Protein AF-A0A6S8T721-F1 (afdb_monomer_lite)

Radius of gyration: 39.5 Å; chains: 1; bounding box: 153×88×100 Å

pLDDT: mean 72.21, std 24.2, range [28.06, 98.56]

Foldseek 3Di:
DVVLVVLLVVLQDPQPVVVLLVQLQADPVNCVSNVQSQLVDQAAQQPDWFDPDPPDIDGLVVLLVDVVSLVVQQQDAGPNRRNCVRNVPSNVNGDHHRHHDPPDPPPDDDDDDDDDDDDDDDDFDDADADQPDFWDADPVGTGQGLVNCPLPQVVLVVQQRPRRDDPNDTCCDGHVSNVDDDDDPPPPPDDDDDDDDDDDDDDDDDDDDDDDDDDDDDDDDDDDDDDDDDDDDDDDDDDDDDDDDPDDDWADADAAQPDAWPAQDPVRGGHGLVNVLVDPPVLVVFQDCNRDDPNDTCCAGHVSNVHDDTPPDDDDDDDDDDDDDDDDDDDDDDDDDDDPDDDPDPPDPPDADQAFKAFQDQDPPPRDTDIDGLVVLLPDDPVSNQSQLSGDDDADPVHHGCCVRNVVSSVVPPDPPDPDPDDDDDDDDDDDDDDDDDDDDDDDPDDAQQPDAFCDPPPVRGGHGLVNCVVPVVVLVVQQVDQNRQDPNDGPLNHHVSSVPDDPDDDDDDDDDDDDDDDDDD

Sequence (522 aa):
MCFLMLVKKWVGMRGSENRRQRLCGRDDVICEPCKQSCGHCCEDDPNYTFTVSIENERSCDWIGSDPTRKATYCETQNNGRRVQDACPKSCDFCFDFVEKYSDVPSSGPSSAPTLTAPTQSEAPSECQDDPNWESGGSTTFSGVSCASIGDATEWCVLLADSVYENFSKTVNQACCACGGSRFQTTVPSLVPTEIIGGTAHPTFDPSTYSSSSPSSIPSNASRSPSTKPSGTTSIPSISSSPTKQTSSSPSICQDDPDWFSGGSTPIFSGVSCADIGTTSGWCEILADDKYENFSKTADQACCACGGSRFQSAAPLSSPSSSPVKITEYPSMIPSEKKSNKPSQEPTQNCIENSKSKFYYRKNQVNSEPVIRTCEWLESRNVWNKNDICSNYLETYDNIKPAREVCRKTCESCKSEISAIPSSRPSLLPSDSPIISRTTSPLPTDCIDDASWKSGSSEPVFSGVSCRYIGTDTLWCEALIADRKYDNFGKTVADACCTCAGYEVASVAPSTVATGVPSPVLT

Secondary structure (DSSP, 8-state):
-HHHHHHHHHHS-TT-HHHHHHHHTT-HHHHTTTTTTTTS-----TT--EEEETTEEE-HHHHHT-HHHHHHHTT-EETTEEGGGT-TTTTT-----------------PPPPP--PPP-PPPPPPP---TT-B--SSTTTTT-BHHHHTT-HHHHHHTTSGGG-BTTB-HHHH-GGGT-----------------------------------------------------------------PPPPPPPPP---TT-B--SS-TTSSS-BHHHHTTSTTSHHHHTSGGG-BTTB-HHHH-GGGT-S--------PPPPP------------PPP-----------------TT-EEEEEE-TTT--EEEEEHHHHHTS-HHHHHHHHH-----BTTBPBHHHHSTTTTT-------------PPP------------PPPPPPP---TT-EEE-SSGGGEEEEHHHHTT-THHHHHHHS-GGG-BTTB-HHHH-GGGTT---------------PPPPP-

Organism: NCBI:txid122233

Structure (mmCIF, N/CA/C/O backbone):
data_AF-A0A6S8T721-F1
#
_entry.id   AF-A0A6S8T721-F1
#
loop_
_atom_site.group_PDB
_atom_site.id
_atom_site.type_symbol
_atom_site.label_atom_id
_atom_site.label_alt_id
_atom_site.label_comp_id
_atom_site.label_asym_id
_atom_site.label_entity_id
_atom_site.label_seq_id
_atom_site.pdbx_PDB_ins_code
_atom_site.Cartn_x
_atom_site.Cartn_y
_atom_site.Cartn_z
_atom_site.occupancy
_atom_site.B_iso_or_equiv
_atom_site.auth_seq_id
_atom_site.auth_comp_id
_atom_site.auth_asym_id
_atom_site.auth_atom_id
_atom_site.pdbx_PDB_model_num
ATOM 1 N N . MET A 1 1 ? -14.710 -6.747 -10.963 1.00 43.56 1 MET A N 1
ATOM 2 C CA . MET A 1 1 ? -13.273 -6.771 -11.346 1.00 43.56 1 MET A CA 1
ATOM 3 C C . MET A 1 1 ? -12.344 -6.116 -10.321 1.00 43.56 1 MET A C 1
ATOM 5 O O . MET A 1 1 ? -11.453 -6.810 -9.851 1.00 43.56 1 MET A O 1
ATOM 9 N N . CYS A 1 2 ? -12.510 -4.836 -9.955 1.00 28.06 2 CYS A N 1
ATOM 10 C CA . CYS A 1 2 ? -11.517 -4.089 -9.154 1.00 28.06 2 CYS A CA 1
ATOM 11 C C . CYS A 1 2 ? -11.074 -4.769 -7.842 1.00 28.06 2 CYS A C 1
ATOM 13 O O . CYS A 1 2 ? -9.878 -4.809 -7.568 1.00 28.06 2 CYS A O 1
ATOM 15 N N . PHE A 1 3 ? -12.003 -5.362 -7.081 1.00 44.16 3 PHE A N 1
ATOM 16 C CA . PHE A 1 3 ? -11.697 -6.069 -5.828 1.00 44.16 3 PHE A CA 1
ATOM 17 C C . PHE A 1 3 ? -10.640 -7.175 -6.009 1.00 44.16 3 PHE A C 1
ATOM 19 O O . PHE A 1 3 ? -9.634 -7.190 -5.306 1.00 44.16 3 PHE A O 1
ATOM 26 N N . LEU A 1 4 ? -10.789 -8.028 -7.030 1.00 56.97 4 LEU A N 1
ATOM 27 C CA . LEU A 1 4 ? -9.826 -9.095 -7.337 1.00 56.97 4 LEU A CA 1
ATOM 28 C C . LEU A 1 4 ? -8.429 -8.556 -7.686 1.00 56.97 4 LEU A C 1
ATOM 30 O O . LEU A 1 4 ? -7.433 -9.189 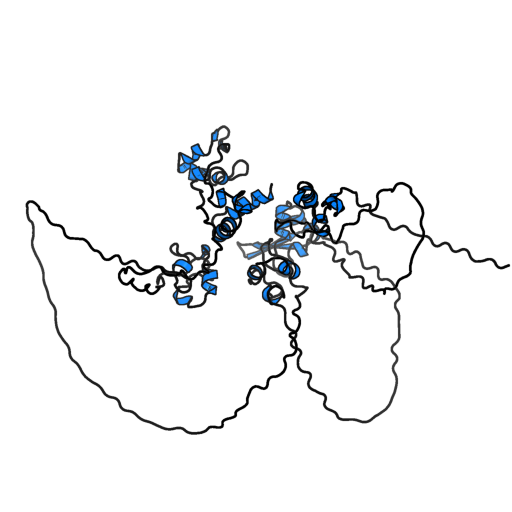-7.349 1.00 56.97 4 LEU A O 1
ATOM 34 N N . MET A 1 5 ? -8.324 -7.384 -8.325 1.00 54.31 5 MET A N 1
ATOM 35 C CA . MET A 1 5 ? -7.016 -6.773 -8.607 1.00 54.31 5 MET A CA 1
ATOM 36 C C . MET A 1 5 ? -6.344 -6.219 -7.344 1.00 54.31 5 MET A C 1
ATOM 38 O O . MET A 1 5 ? -5.123 -6.316 -7.216 1.00 54.31 5 MET A O 1
ATOM 42 N N . LEU A 1 6 ? -7.124 -5.698 -6.390 1.00 61.91 6 LEU A N 1
ATOM 43 C CA . LEU A 1 6 ? -6.611 -5.297 -5.077 1.00 61.91 6 LEU A CA 1
ATOM 44 C C . LEU A 1 6 ? -6.134 -6.515 -4.273 1.00 61.91 6 LEU A C 1
ATOM 46 O O . LEU A 1 6 ? -5.032 -6.472 -3.729 1.00 61.91 6 LEU A O 1
ATOM 50 N N . VAL A 1 7 ? -6.894 -7.619 -4.274 1.00 68.69 7 VAL A N 1
ATOM 51 C CA . VAL A 1 7 ? -6.500 -8.879 -3.616 1.00 68.69 7 VAL A CA 1
ATOM 52 C C . VAL A 1 7 ? -5.194 -9.426 -4.203 1.00 68.69 7 VAL A C 1
ATOM 54 O O . VAL A 1 7 ? -4.245 -9.620 -3.445 1.00 68.69 7 VAL A O 1
ATOM 57 N N . LYS A 1 8 ? -5.076 -9.575 -5.535 1.00 66.75 8 LYS A N 1
ATOM 58 C CA . LYS A 1 8 ? -3.816 -10.002 -6.190 1.00 66.75 8 LYS A CA 1
ATOM 59 C C . LYS A 1 8 ? -2.623 -9.150 -5.737 1.00 66.75 8 LYS A C 1
ATOM 61 O O . LYS A 1 8 ? -1.592 -9.683 -5.334 1.00 66.75 8 LYS A O 1
ATOM 66 N N . LYS A 1 9 ? -2.774 -7.818 -5.754 1.00 71.94 9 LYS A N 1
ATOM 67 C CA . LYS A 1 9 ? -1.710 -6.880 -5.363 1.00 71.94 9 LYS A CA 1
ATOM 68 C C . LYS A 1 9 ? -1.352 -6.959 -3.872 1.00 71.94 9 LYS A C 1
ATOM 70 O O . LYS A 1 9 ? -0.206 -6.702 -3.524 1.00 71.94 9 LYS A O 1
ATOM 75 N N . TRP A 1 10 ? -2.304 -7.296 -3.003 1.00 71.88 10 TRP A N 1
ATOM 76 C CA . TRP A 1 10 ? -2.118 -7.378 -1.547 1.00 71.88 10 TRP A CA 1
ATOM 77 C C . TRP A 1 10 ? -1.532 -8.718 -1.072 1.00 71.88 10 TRP A C 1
ATOM 79 O O . TRP A 1 10 ? -0.808 -8.745 -0.074 1.00 71.88 10 TRP A O 1
ATOM 89 N N . VAL A 1 11 ? -1.798 -9.809 -1.801 1.00 72.38 11 VAL A N 1
ATOM 90 C CA . VAL A 1 11 ? -1.162 -11.127 -1.597 1.00 72.38 11 VAL A CA 1
ATOM 91 C C . VAL A 1 11 ? 0.247 -11.165 -2.208 1.00 72.38 11 VAL A C 1
ATOM 93 O O . VAL A 1 11 ? 1.146 -11.777 -1.645 1.00 72.38 11 VAL A O 1
ATOM 96 N N . GLY A 1 12 ? 0.468 -10.477 -3.333 1.00 62.38 12 GLY A N 1
ATOM 97 C CA . GLY A 1 12 ? 1.753 -10.430 -4.045 1.00 62.38 12 GLY A CA 1
ATOM 98 C C . GLY A 1 12 ? 2.819 -9.476 -3.484 1.00 62.38 12 GLY A C 1
ATOM 99 O O . GLY A 1 12 ? 3.772 -9.166 -4.197 1.00 62.38 12 GLY A O 1
ATOM 100 N N . MET A 1 13 ? 2.692 -8.967 -2.253 1.00 70.62 13 MET A N 1
ATOM 101 C CA . MET A 1 13 ? 3.729 -8.107 -1.658 1.00 70.62 13 MET A CA 1
ATOM 102 C C . MET A 1 13 ? 4.829 -8.953 -0.998 1.00 70.62 13 MET A C 1
ATOM 104 O O . MET A 1 13 ? 4.557 -9.685 -0.041 1.00 70.62 13 MET A O 1
ATOM 108 N N . ARG A 1 14 ? 6.085 -8.812 -1.457 1.00 60.28 14 ARG A N 1
ATOM 109 C CA . ARG A 1 14 ? 7.263 -9.307 -0.711 1.00 60.28 14 ARG A CA 1
ATOM 110 C C . ARG A 1 14 ? 7.244 -8.716 0.708 1.00 60.28 14 ARG A C 1
ATOM 112 O O . ARG A 1 14 ? 6.872 -7.559 0.882 1.00 60.28 14 ARG A O 1
ATOM 119 N N . GLY A 1 15 ? 7.600 -9.526 1.706 1.00 65.56 15 GLY A N 1
ATOM 120 C CA . GLY A 1 15 ? 7.405 -9.197 3.126 1.00 65.56 15 GLY A CA 1
ATOM 121 C C . GLY A 1 15 ? 6.026 -9.578 3.689 1.00 65.56 15 GLY A C 1
ATOM 122 O O . GLY A 1 15 ? 5.706 -9.212 4.811 1.00 65.56 15 GLY A O 1
ATOM 123 N N . SER A 1 16 ? 5.189 -10.314 2.943 1.00 81.81 16 SER A N 1
ATOM 124 C CA . SER A 1 16 ? 3.915 -10.856 3.453 1.00 81.81 16 SER A CA 1
ATOM 125 C C . SER A 1 16 ? 3.801 -12.383 3.320 1.00 81.81 16 SER A C 1
ATOM 127 O O . SER A 1 16 ? 2.720 -12.927 3.114 1.00 81.81 16 SER A O 1
ATOM 129 N N . GLU A 1 17 ? 4.918 -13.098 3.480 1.00 86.00 17 GLU A N 1
ATOM 130 C CA . GLU A 1 17 ? 5.003 -14.553 3.277 1.00 86.00 17 GLU A CA 1
ATOM 131 C C . GLU A 1 17 ? 3.985 -15.343 4.120 1.00 86.00 17 GLU A C 1
ATOM 133 O O . GLU A 1 17 ? 3.217 -16.134 3.578 1.00 86.00 17 GLU A O 1
ATOM 138 N N . ASN A 1 18 ? 3.857 -15.030 5.413 1.00 83.50 18 ASN A N 1
ATOM 139 C CA . ASN A 1 18 ? 2.855 -15.636 6.303 1.00 83.50 18 ASN A CA 1
ATOM 140 C C . ASN A 1 18 ? 1.401 -15.441 5.812 1.00 83.50 18 ASN A C 1
ATOM 142 O O . ASN A 1 18 ? 0.537 -16.285 6.050 1.00 83.50 18 ASN A O 1
ATOM 146 N N . ARG A 1 19 ? 1.108 -14.338 5.109 1.00 86.69 19 ARG A N 1
ATOM 147 C CA . ARG A 1 19 ? -0.202 -14.067 4.489 1.00 86.69 19 ARG A CA 1
ATOM 148 C C . ARG A 1 19 ? -0.367 -14.864 3.194 1.00 86.69 19 ARG A C 1
ATOM 150 O O . ARG A 1 19 ? -1.428 -15.442 2.974 1.00 86.69 19 ARG A O 1
ATOM 157 N N . ARG A 1 20 ? 0.680 -14.918 2.367 1.00 89.50 20 ARG A N 1
ATOM 158 C CA . ARG A 1 20 ? 0.745 -15.702 1.125 1.00 89.50 20 ARG A CA 1
ATOM 159 C C . ARG A 1 20 ? 0.478 -17.182 1.410 1.00 89.50 20 ARG A C 1
ATOM 161 O O . ARG A 1 20 ? -0.432 -17.758 0.820 1.00 89.50 20 ARG A O 1
ATOM 168 N N . GLN A 1 21 ? 1.169 -17.747 2.399 1.00 88.38 21 GLN A N 1
ATOM 169 C CA . GLN A 1 21 ? 0.995 -19.128 2.855 1.00 88.38 21 GLN A CA 1
ATOM 170 C C . GLN A 1 21 ? -0.421 -19.397 3.387 1.00 88.38 21 GLN A C 1
ATOM 172 O O . GLN A 1 21 ? -1.072 -20.336 2.934 1.00 88.38 21 GLN A O 1
ATOM 177 N N . ARG A 1 22 ? -0.948 -18.543 4.280 1.00 85.44 22 ARG A N 1
ATOM 178 C CA . ARG A 1 22 ? -2.303 -18.711 4.850 1.00 85.44 22 ARG A CA 1
ATOM 179 C C . ARG A 1 22 ? -3.431 -18.648 3.816 1.00 85.44 22 ARG A C 1
ATOM 181 O O . ARG A 1 22 ? -4.430 -19.336 3.992 1.00 85.44 22 ARG A O 1
ATOM 188 N N . LEU A 1 23 ? -3.303 -17.819 2.778 1.00 85.81 23 LEU A N 1
ATOM 189 C CA . LEU A 1 23 ? -4.362 -17.623 1.779 1.00 85.81 23 LEU A CA 1
ATOM 190 C C . LEU A 1 23 ? -4.262 -18.633 0.627 1.00 85.81 23 LEU A C 1
ATOM 192 O O . LEU A 1 23 ? -5.247 -19.295 0.312 1.00 85.81 23 LEU A O 1
ATOM 196 N N . CYS A 1 24 ? -3.073 -18.815 0.048 1.00 89.56 24 CYS A N 1
ATOM 197 C CA . CYS A 1 24 ? -2.857 -19.772 -1.043 1.00 89.56 24 CYS A CA 1
ATOM 198 C C . CYS A 1 24 ? -2.906 -21.235 -0.564 1.00 89.56 24 CYS A C 1
ATOM 200 O O . CYS A 1 24 ? -3.366 -22.118 -1.284 1.00 89.56 24 CYS A O 1
ATOM 202 N N . GLY A 1 25 ? -2.467 -21.505 0.670 1.00 85.50 25 GLY A N 1
ATOM 203 C CA . GLY A 1 25 ? -2.458 -22.858 1.226 1.00 85.50 25 GLY A CA 1
ATOM 204 C C . GLY A 1 25 ? -3.846 -23.395 1.588 1.00 85.50 25 GLY A C 1
ATOM 205 O O . GLY A 1 25 ? -3.998 -24.610 1.704 1.00 85.50 25 GLY A O 1
ATOM 206 N N . ARG A 1 26 ? -4.850 -22.517 1.754 1.00 77.62 26 ARG A N 1
ATOM 207 C CA . ARG A 1 26 ? -6.166 -22.864 2.321 1.00 77.62 26 ARG A CA 1
ATOM 208 C C . ARG A 1 26 ? -7.335 -22.774 1.340 1.00 77.62 26 ARG A C 1
ATOM 210 O O . ARG A 1 26 ? -8.278 -23.543 1.484 1.00 77.62 26 ARG A O 1
ATOM 217 N N . ASP A 1 27 ? -7.283 -21.880 0.351 1.00 71.06 27 ASP A N 1
ATOM 218 C CA . ASP A 1 27 ? -8.459 -21.501 -0.445 1.00 71.06 27 ASP A CA 1
ATOM 219 C C . ASP A 1 27 ? -8.190 -21.568 -1.965 1.00 71.06 27 ASP A C 1
ATOM 221 O O . ASP A 1 27 ? -7.383 -20.817 -2.521 1.00 71.06 27 ASP A O 1
ATOM 225 N N . ASP A 1 28 ? -8.863 -22.486 -2.666 1.00 73.62 28 ASP A N 1
ATOM 226 C CA . ASP A 1 28 ? -8.814 -22.601 -4.130 1.00 73.62 28 ASP A CA 1
ATOM 227 C C . ASP A 1 28 ? -9.503 -21.443 -4.873 1.00 73.62 28 ASP A C 1
ATOM 229 O O . ASP A 1 28 ? -9.061 -21.097 -5.975 1.00 73.62 28 ASP A O 1
ATOM 233 N N . VAL A 1 29 ? -10.477 -20.767 -4.253 1.00 76.25 29 VAL A N 1
ATOM 234 C CA . VAL A 1 29 ? -11.111 -19.545 -4.784 1.00 76.25 29 VAL A CA 1
ATOM 235 C C . VAL A 1 29 ? -10.114 -18.381 -4.815 1.00 76.25 29 VAL A C 1
ATOM 237 O O . VAL A 1 29 ? -10.218 -17.504 -5.674 1.00 76.25 29 VAL A O 1
ATOM 240 N N . ILE A 1 30 ? -9.101 -18.386 -3.938 1.00 73.19 30 ILE A N 1
ATOM 241 C CA . ILE A 1 30 ? -7.988 -17.422 -3.978 1.00 73.19 30 ILE A CA 1
ATOM 242 C C . ILE A 1 30 ? -6.900 -17.871 -4.963 1.00 73.19 30 ILE A C 1
ATOM 244 O O . ILE A 1 30 ? -6.368 -17.033 -5.697 1.00 73.19 30 ILE A O 1
ATOM 248 N N . CYS A 1 31 ? -6.574 -19.166 -5.038 1.00 71.62 31 CYS A N 1
ATOM 249 C CA . CYS A 1 31 ? -5.516 -19.643 -5.936 1.00 71.62 31 CYS A CA 1
ATOM 250 C C . CYS A 1 31 ? -5.799 -19.397 -7.424 1.00 71.62 31 CYS A C 1
ATOM 252 O O . CYS A 1 31 ? -4.874 -18.989 -8.123 1.00 71.62 31 CYS A O 1
ATOM 254 N N . GLU A 1 32 ? -7.028 -19.587 -7.921 1.00 74.12 32 GLU A N 1
ATOM 255 C CA . GLU A 1 32 ? -7.367 -19.333 -9.337 1.00 74.12 32 GLU A CA 1
ATOM 256 C C . GLU A 1 32 ? -7.046 -17.894 -9.806 1.00 74.12 32 GLU A C 1
ATOM 258 O O . GLU A 1 32 ? -6.258 -17.723 -10.744 1.00 74.12 32 GLU A O 1
ATOM 263 N N . PRO A 1 33 ? -7.561 -16.826 -9.162 1.00 79.31 33 PRO A N 1
ATOM 264 C CA . PRO A 1 33 ? -7.197 -15.463 -9.526 1.00 79.31 33 PRO A CA 1
ATOM 265 C C . PRO A 1 33 ? -5.737 -15.126 -9.181 1.00 79.31 33 PRO A C 1
ATOM 267 O O . PRO A 1 33 ? -5.127 -14.336 -9.906 1.00 79.31 33 PRO A O 1
ATOM 270 N N . CYS A 1 34 ? -5.153 -15.687 -8.120 1.00 83.31 34 CYS A N 1
ATOM 271 C CA . CYS A 1 34 ? -3.844 -15.268 -7.600 1.00 83.31 34 CYS A CA 1
ATOM 272 C C . CYS A 1 34 ? -2.669 -16.189 -7.986 1.00 83.31 34 CYS A C 1
ATOM 274 O O . CYS A 1 34 ? -1.626 -16.119 -7.338 1.00 83.31 34 CYS A O 1
ATOM 276 N N . LYS A 1 35 ? -2.786 -17.004 -9.049 1.00 88.19 35 LYS A N 1
ATOM 277 C CA . LYS A 1 35 ? -1.773 -18.003 -9.468 1.00 88.19 35 LYS A CA 1
ATOM 278 C C . LYS A 1 35 ? -0.316 -17.523 -9.418 1.00 88.19 35 LYS A C 1
ATOM 280 O O . LYS A 1 35 ? 0.519 -18.232 -8.865 1.00 88.19 35 LYS A O 1
ATOM 285 N N . GLN A 1 36 ? -0.018 -16.325 -9.929 1.00 86.25 36 GLN A N 1
ATOM 286 C CA . GLN A 1 36 ? 1.335 -15.747 -9.883 1.00 86.25 36 GLN A CA 1
ATOM 287 C C . GLN A 1 36 ? 1.811 -15.479 -8.443 1.00 86.25 36 GLN A C 1
ATOM 289 O O . GLN A 1 36 ? 2.916 -15.865 -8.081 1.00 86.25 36 GLN A O 1
ATOM 294 N N . SER A 1 37 ? 0.974 -14.883 -7.588 1.00 89.50 37 SER A N 1
ATOM 295 C CA . SER A 1 37 ? 1.297 -14.614 -6.175 1.00 89.50 37 SER A CA 1
ATOM 296 C C . SER A 1 37 ? 1.427 -15.898 -5.341 1.00 89.50 37 SER A C 1
ATOM 298 O O . SER A 1 37 ? 2.247 -15.974 -4.429 1.00 89.50 37 SER A O 1
ATOM 300 N N . CYS A 1 38 ? 0.646 -16.929 -5.669 1.00 91.25 38 CYS A N 1
ATOM 301 C CA . CYS A 1 38 ? 0.687 -18.236 -5.008 1.00 91.25 38 CYS A CA 1
ATOM 302 C C . CYS A 1 38 ? 1.795 -19.174 -5.530 1.00 91.25 38 CYS A C 1
ATOM 304 O O . CYS A 1 38 ? 1.908 -20.302 -5.053 1.00 91.25 38 CYS A O 1
ATOM 306 N N . GLY A 1 39 ? 2.592 -18.741 -6.515 1.00 90.81 39 GLY A N 1
ATOM 307 C CA . GLY A 1 39 ? 3.637 -19.561 -7.138 1.00 90.81 39 GLY A CA 1
ATOM 308 C C . GLY A 1 39 ? 3.120 -20.711 -8.015 1.00 90.81 39 GLY A C 1
ATOM 309 O O . GLY A 1 39 ? 3.890 -21.584 -8.400 1.00 90.81 39 GLY A O 1
ATOM 310 N N . HIS A 1 40 ? 1.828 -20.722 -8.361 1.00 89.50 40 HIS A N 1
ATOM 311 C CA . HIS A 1 40 ? 1.235 -21.709 -9.275 1.00 89.50 40 HIS A CA 1
ATOM 312 C C . HIS A 1 40 ? 1.654 -21.498 -10.738 1.00 89.50 40 HIS A C 1
ATOM 314 O O . HIS A 1 40 ? 1.643 -22.451 -11.515 1.00 89.50 40 HIS A O 1
ATOM 320 N N . CYS A 1 41 ? 2.003 -20.271 -11.136 1.00 89.88 41 CYS A N 1
ATOM 321 C CA . CYS A 1 41 ? 2.652 -20.011 -12.419 1.00 89.88 41 CYS A CA 1
ATOM 322 C C . CYS A 1 41 ? 3.658 -18.859 -12.310 1.00 89.88 41 CYS A C 1
ATOM 324 O O . CYS A 1 41 ? 3.387 -17.839 -11.680 1.00 89.88 41 CYS A O 1
ATOM 326 N N . CYS A 1 42 ? 4.807 -19.004 -12.970 1.00 94.56 42 CYS A N 1
ATOM 327 C CA . CYS A 1 42 ? 5.721 -17.898 -13.236 1.00 94.56 42 CYS A CA 1
ATOM 328 C C . CYS A 1 42 ? 5.951 -17.808 -14.743 1.00 94.56 42 CYS A C 1
ATOM 330 O O . CYS A 1 42 ? 6.878 -18.398 -15.301 1.00 94.56 42 CYS A O 1
ATOM 332 N N . GLU A 1 43 ? 5.039 -17.104 -15.400 1.00 95.25 43 GLU A N 1
ATOM 333 C CA . GLU A 1 43 ? 5.039 -16.870 -16.838 1.00 95.25 43 GLU A CA 1
ATOM 334 C C . GLU A 1 43 ? 4.825 -15.381 -17.100 1.00 95.25 43 GLU A C 1
ATOM 336 O O . GLU A 1 43 ? 4.106 -14.702 -16.358 1.00 95.25 43 GLU A O 1
ATOM 341 N N . ASP A 1 44 ? 5.494 -14.896 -18.141 1.00 96.12 44 ASP A N 1
ATOM 342 C CA . ASP A 1 44 ? 5.392 -13.524 -18.617 1.00 96.12 44 ASP A CA 1
ATOM 343 C C . ASP A 1 44 ? 4.135 -13.361 -19.481 1.00 96.12 44 ASP A C 1
ATOM 345 O O . ASP A 1 44 ? 3.765 -14.262 -20.231 1.00 96.12 44 ASP A O 1
ATOM 349 N N . ASP A 1 45 ? 3.484 -12.205 -19.384 1.00 94.94 45 ASP A N 1
ATOM 350 C CA . ASP A 1 45 ? 2.311 -11.843 -20.177 1.00 94.94 45 ASP A CA 1
ATOM 351 C C . ASP A 1 45 ? 2.739 -11.558 -21.632 1.00 94.94 45 ASP A C 1
ATOM 353 O O . ASP A 1 45 ? 3.360 -10.522 -21.890 1.00 94.94 45 ASP A O 1
ATOM 357 N N . PRO A 1 46 ? 2.435 -12.439 -22.609 1.00 95.25 46 PRO A N 1
ATOM 358 C CA . PRO A 1 46 ? 2.987 -12.337 -23.963 1.00 95.25 46 PRO A CA 1
ATOM 359 C C . PRO A 1 46 ? 2.422 -11.149 -24.755 1.00 95.25 46 PRO A C 1
ATOM 361 O O . PRO A 1 46 ? 2.922 -10.840 -25.835 1.00 95.25 46 PRO A O 1
ATOM 364 N N . ASN A 1 47 ? 1.386 -10.483 -24.232 1.00 96.19 47 ASN A N 1
ATOM 365 C CA . ASN A 1 47 ? 0.785 -9.291 -24.827 1.00 96.19 47 ASN A CA 1
ATOM 366 C C . ASN A 1 47 ? 1.260 -7.995 -24.146 1.00 96.19 47 ASN A C 1
ATOM 368 O O . ASN A 1 47 ? 0.857 -6.910 -24.564 1.00 96.19 47 ASN A O 1
ATOM 372 N N . TYR A 1 48 ? 2.081 -8.076 -23.092 1.00 96.38 48 TYR A N 1
ATOM 373 C CA . TYR A 1 48 ? 2.560 -6.892 -22.387 1.00 96.38 48 TYR A CA 1
ATOM 374 C C . TYR A 1 48 ? 3.740 -6.248 -23.118 1.00 96.38 48 TYR A C 1
ATOM 376 O O . TYR A 1 48 ? 4.869 -6.748 -23.092 1.00 96.38 48 TYR A O 1
ATOM 384 N N . THR A 1 49 ? 3.478 -5.089 -2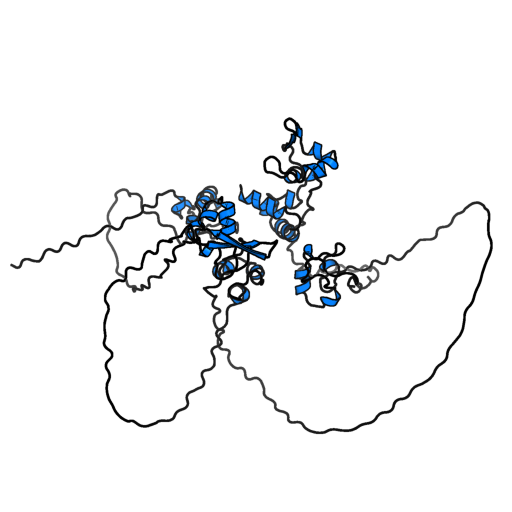3.719 1.00 96.69 49 THR A N 1
ATOM 385 C CA . THR A 1 49 ? 4.516 -4.151 -24.144 1.00 96.69 49 THR A CA 1
ATOM 386 C C . THR A 1 49 ? 4.601 -2.957 -23.195 1.00 96.69 49 THR A C 1
ATOM 388 O O . THR A 1 49 ? 3.621 -2.537 -22.573 1.00 96.69 49 THR A O 1
ATOM 391 N N . PHE A 1 50 ? 5.805 -2.402 -23.070 1.00 95.50 50 PHE A N 1
ATOM 392 C CA . PHE A 1 50 ? 6.066 -1.200 -22.285 1.00 95.50 50 PHE A CA 1
ATOM 393 C C . PHE A 1 50 ? 7.028 -0.265 -23.025 1.00 95.50 50 PHE A C 1
ATOM 395 O O . PHE A 1 50 ? 7.971 -0.697 -23.694 1.00 95.50 50 PHE A O 1
ATOM 402 N N . THR A 1 51 ? 6.776 1.037 -22.920 1.00 94.50 51 THR A N 1
ATOM 403 C CA . THR A 1 51 ? 7.538 2.084 -23.613 1.00 94.50 51 THR A CA 1
ATOM 404 C C . THR A 1 51 ? 8.828 2.411 -22.853 1.00 94.50 51 THR A C 1
ATOM 406 O O . THR A 1 51 ? 8.775 2.910 -21.730 1.00 94.50 51 THR A O 1
ATOM 409 N N . VAL A 1 52 ? 9.989 2.150 -23.461 1.00 94.50 52 VAL A N 1
ATOM 410 C CA . VAL A 1 52 ? 11.328 2.437 -22.896 1.00 94.50 52 VAL A CA 1
ATOM 411 C C . VAL A 1 52 ? 11.821 3.835 -23.278 1.00 94.50 52 VAL A C 1
ATOM 413 O O . VAL A 1 52 ? 12.492 4.511 -22.500 1.00 94.50 52 VAL A O 1
ATOM 416 N N . SER A 1 53 ? 11.481 4.279 -24.484 1.00 92.44 53 SER A N 1
ATOM 417 C CA . SER A 1 53 ? 11.644 5.651 -24.968 1.00 92.44 53 SER A CA 1
ATOM 418 C C . SER A 1 53 ? 10.528 5.949 -25.972 1.00 92.44 53 SER A C 1
ATOM 420 O O . SER A 1 53 ? 9.827 5.026 -26.378 1.00 92.44 53 SER A O 1
ATOM 422 N N . ILE A 1 54 ? 10.355 7.217 -26.359 1.00 88.62 54 ILE A N 1
ATOM 423 C CA . ILE A 1 54 ? 9.172 7.745 -27.077 1.00 88.62 54 ILE A CA 1
ATOM 424 C C . ILE A 1 54 ? 8.720 6.880 -28.275 1.00 88.62 54 ILE A C 1
ATOM 426 O O . ILE A 1 54 ? 7.524 6.763 -28.513 1.00 88.62 54 ILE A O 1
ATOM 430 N N . GLU A 1 55 ? 9.653 6.238 -28.986 1.00 87.75 55 GLU A N 1
ATOM 431 C CA . GLU A 1 55 ? 9.384 5.405 -30.173 1.00 87.75 55 GLU A CA 1
ATOM 432 C C . GLU A 1 55 ? 9.802 3.925 -29.999 1.00 87.75 55 GLU A C 1
ATOM 434 O O . GLU A 1 55 ? 9.917 3.184 -30.972 1.00 87.75 55 GLU A O 1
ATOM 439 N N . ASN A 1 56 ? 10.080 3.469 -28.770 1.00 93.00 56 ASN A N 1
ATOM 440 C CA . ASN A 1 56 ? 10.551 2.108 -28.491 1.00 93.00 56 ASN A CA 1
ATOM 441 C C . ASN A 1 56 ? 9.706 1.405 -27.425 1.00 93.00 56 ASN A C 1
ATOM 443 O O . ASN A 1 56 ? 10.006 1.472 -26.231 1.00 93.00 56 ASN A O 1
ATOM 447 N N . GLU A 1 57 ? 8.712 0.644 -27.876 1.00 95.81 57 GLU A N 1
ATOM 448 C CA . GLU A 1 57 ? 8.097 -0.416 -27.074 1.00 95.81 57 GLU A CA 1
ATOM 449 C C . GLU A 1 57 ? 8.982 -1.667 -27.014 1.00 95.81 57 GLU A C 1
ATOM 451 O O . GLU A 1 57 ? 9.752 -1.948 -27.942 1.00 95.81 57 GLU A O 1
ATOM 456 N N . ARG A 1 58 ? 8.885 -2.415 -25.911 1.00 96.94 58 ARG A N 1
ATOM 457 C CA . ARG A 1 58 ? 9.603 -3.673 -25.654 1.00 96.94 58 ARG A CA 1
ATOM 458 C C . ARG A 1 58 ? 8.695 -4.686 -24.950 1.00 96.94 58 ARG A C 1
ATOM 460 O O . ARG A 1 58 ? 7.799 -4.282 -24.216 1.00 96.94 58 ARG A O 1
ATOM 467 N N . SER A 1 59 ? 8.938 -5.978 -25.180 1.00 97.50 59 SER A N 1
ATOM 468 C CA . SER A 1 59 ? 8.287 -7.105 -24.491 1.00 97.50 59 SER A CA 1
ATOM 469 C C . SER A 1 59 ? 9.106 -7.578 -23.283 1.00 97.50 59 SER A C 1
ATOM 471 O O . SER A 1 59 ? 10.246 -7.144 -23.082 1.00 97.50 59 SER A O 1
ATOM 473 N N . CYS A 1 60 ? 8.555 -8.514 -22.507 1.00 98.00 60 CYS A N 1
ATOM 474 C CA . CYS A 1 60 ? 9.256 -9.153 -21.394 1.00 98.00 60 CYS A CA 1
ATOM 475 C C . CYS A 1 60 ? 10.586 -9.816 -21.813 1.00 98.00 60 CYS A C 1
ATOM 477 O O . CYS A 1 60 ? 11.599 -9.583 -21.153 1.00 98.00 60 CYS A O 1
ATOM 479 N N . ASP A 1 61 ? 10.639 -10.524 -22.952 1.00 98.06 61 ASP A N 1
ATOM 480 C CA . ASP A 1 61 ? 11.855 -11.214 -23.438 1.00 98.06 61 ASP A CA 1
ATOM 481 C C . ASP A 1 61 ? 13.060 -10.273 -23.582 1.00 98.06 61 ASP A C 1
ATOM 483 O O . ASP A 1 61 ? 14.211 -10.641 -23.315 1.00 98.06 61 ASP A O 1
ATOM 487 N N . TRP A 1 62 ? 12.802 -9.026 -23.992 1.00 97.69 62 TRP A N 1
ATOM 488 C CA . TRP A 1 62 ? 13.838 -8.008 -24.142 1.00 97.69 62 TRP A CA 1
ATOM 489 C C . TRP A 1 62 ? 14.456 -7.604 -22.798 1.00 97.69 62 TRP A C 1
ATOM 491 O O . TRP A 1 62 ? 15.634 -7.243 -22.775 1.00 97.69 62 TRP A O 1
ATOM 501 N N . ILE A 1 63 ? 13.699 -7.694 -21.699 1.00 97.31 63 ILE A N 1
ATOM 502 C CA . ILE A 1 63 ? 14.201 -7.541 -20.327 1.00 97.31 63 ILE A CA 1
ATOM 503 C C . ILE A 1 63 ? 14.961 -8.803 -19.913 1.00 97.31 63 ILE A C 1
ATOM 505 O O . ILE A 1 63 ? 16.104 -8.709 -19.469 1.00 97.31 63 ILE A O 1
ATOM 509 N N . GLY A 1 64 ? 14.348 -9.980 -20.098 1.00 96.50 64 GLY A N 1
ATOM 510 C CA . GLY A 1 64 ? 14.899 -11.273 -19.680 1.00 96.50 64 GLY A CA 1
ATOM 511 C C . GLY A 1 64 ? 16.293 -11.553 -20.252 1.00 96.50 64 GLY A C 1
ATOM 512 O O . GLY A 1 64 ? 17.121 -12.176 -19.591 1.00 96.50 64 GLY A O 1
ATOM 513 N N . SER A 1 65 ? 16.567 -11.012 -21.442 1.00 97.00 65 SER A N 1
ATOM 514 C CA . SER A 1 65 ? 17.836 -11.121 -22.172 1.00 97.00 65 SER A CA 1
ATOM 515 C C . SER A 1 65 ? 19.037 -10.368 -21.565 1.00 97.00 65 SER A C 1
ATOM 517 O O . SER A 1 65 ? 20.146 -10.532 -22.072 1.00 97.00 65 SER A O 1
ATOM 519 N N . ASP A 1 66 ? 18.861 -9.491 -20.568 1.00 97.69 66 ASP A N 1
ATOM 520 C CA . ASP A 1 66 ? 19.935 -8.600 -20.084 1.00 97.69 66 ASP A CA 1
ATOM 521 C C . ASP A 1 66 ? 19.727 -8.194 -18.606 1.00 97.69 66 ASP A C 1
ATOM 523 O O . ASP A 1 66 ? 18.762 -7.487 -18.294 1.00 97.69 66 ASP A O 1
ATOM 527 N N . PRO A 1 67 ? 20.627 -8.572 -17.674 1.00 97.06 67 PRO A N 1
ATOM 528 C CA . PRO A 1 67 ? 20.458 -8.285 -16.246 1.00 97.06 67 PRO A CA 1
ATOM 529 C C . PRO A 1 67 ? 20.432 -6.780 -15.933 1.00 97.06 67 PRO A C 1
ATOM 531 O O . PRO A 1 67 ? 19.771 -6.357 -14.984 1.00 97.06 67 PRO A O 1
ATOM 534 N N . THR A 1 68 ? 21.071 -5.950 -16.763 1.00 97.31 68 THR A N 1
ATOM 535 C CA . THR A 1 68 ? 21.032 -4.484 -16.642 1.00 97.31 68 THR A CA 1
ATOM 536 C C . THR A 1 68 ? 19.615 -3.960 -16.865 1.00 97.31 68 THR A C 1
ATOM 538 O O . THR A 1 68 ? 19.172 -3.032 -16.187 1.00 97.31 68 THR A O 1
ATOM 541 N N . ARG A 1 69 ? 18.869 -4.577 -17.792 1.00 97.56 69 ARG A N 1
ATOM 542 C CA . ARG A 1 69 ? 17.474 -4.222 -18.088 1.00 97.56 69 ARG A CA 1
ATOM 543 C C . ARG A 1 69 ? 16.535 -4.726 -17.005 1.00 97.56 69 ARG A C 1
ATOM 545 O O . ARG A 1 69 ? 15.623 -3.984 -16.651 1.00 97.56 69 ARG A O 1
ATOM 552 N N . LYS A 1 70 ? 16.786 -5.909 -16.426 1.00 97.44 70 LYS A N 1
ATOM 553 C CA . LYS A 1 70 ? 16.046 -6.382 -15.243 1.00 97.44 70 LYS A CA 1
ATOM 554 C C . LYS A 1 70 ? 16.108 -5.341 -14.122 1.00 97.44 70 LYS A C 1
ATOM 556 O O . LYS A 1 70 ? 15.076 -4.810 -13.718 1.00 97.44 70 LYS A O 1
ATOM 561 N N . ALA A 1 71 ? 17.322 -4.957 -13.720 1.00 96.06 71 ALA A N 1
ATOM 562 C CA . ALA A 1 71 ? 17.547 -3.958 -12.674 1.00 96.06 71 ALA A CA 1
ATOM 563 C C . ALA A 1 71 ? 16.970 -2.566 -13.010 1.00 96.06 71 ALA A C 1
ATOM 565 O O . ALA A 1 71 ? 16.500 -1.867 -12.118 1.00 96.06 71 ALA A O 1
ATOM 566 N N . THR A 1 72 ? 16.980 -2.163 -14.287 1.00 97.12 72 THR A N 1
ATOM 567 C CA . THR A 1 72 ? 16.500 -0.833 -14.713 1.00 97.12 72 THR A CA 1
ATOM 568 C C . THR A 1 72 ? 14.975 -0.749 -14.832 1.00 97.12 72 THR A C 1
ATOM 570 O O . THR A 1 72 ? 14.402 0.284 -14.496 1.00 97.12 72 THR A O 1
ATOM 573 N N . TYR A 1 73 ? 14.305 -1.796 -15.333 1.00 97.00 73 TYR A N 1
ATOM 574 C CA . TYR A 1 73 ? 12.904 -1.700 -15.767 1.00 97.00 73 TYR A CA 1
ATOM 575 C C . TYR A 1 73 ? 11.903 -2.461 -14.900 1.00 97.00 73 TYR A C 1
ATOM 577 O O . TYR A 1 73 ? 10.768 -2.001 -14.804 1.00 97.00 73 TYR A O 1
ATOM 585 N N . CYS A 1 74 ? 12.271 -3.565 -14.245 1.00 97.12 74 CYS A N 1
ATOM 586 C CA . CYS A 1 74 ? 11.300 -4.435 -13.564 1.00 97.12 74 CYS A CA 1
ATOM 587 C C . CYS A 1 74 ? 10.488 -3.724 -12.472 1.00 97.12 74 CYS A C 1
ATOM 589 O O . CYS A 1 74 ? 9.274 -3.903 -12.377 1.00 97.12 74 CYS A O 1
ATOM 591 N N . GLU A 1 75 ? 11.133 -2.845 -11.709 1.00 95.75 75 GLU A N 1
ATOM 592 C CA . GLU A 1 75 ? 10.483 -2.050 -10.668 1.00 95.75 75 GLU A CA 1
ATOM 593 C C . GLU A 1 75 ? 9.656 -0.865 -11.200 1.00 95.75 75 GLU A C 1
ATOM 595 O O . GLU A 1 75 ? 8.850 -0.291 -10.456 1.00 95.75 75 GLU A O 1
ATOM 600 N N . THR A 1 76 ? 9.836 -0.479 -12.467 1.00 95.56 76 THR A N 1
ATOM 601 C CA . THR A 1 76 ? 9.165 0.690 -13.054 1.00 95.56 76 THR A CA 1
ATOM 602 C C . THR A 1 76 ? 7.680 0.428 -13.290 1.00 95.56 76 THR A C 1
ATOM 604 O O . THR A 1 76 ? 7.250 -0.711 -13.479 1.00 95.56 76 THR A O 1
ATOM 607 N N . GLN A 1 77 ? 6.880 1.495 -13.266 1.00 94.94 77 GLN A N 1
ATOM 608 C CA . GLN A 1 77 ? 5.444 1.432 -13.521 1.00 94.94 77 GLN A CA 1
ATOM 609 C C . GLN A 1 77 ? 5.148 1.981 -14.919 1.00 94.94 77 GLN A C 1
ATOM 611 O O . GLN A 1 77 ? 5.440 3.141 -15.204 1.00 94.94 77 GLN A O 1
ATOM 616 N N . ASN A 1 78 ? 4.564 1.152 -15.783 1.00 93.06 78 ASN A N 1
ATOM 617 C CA . ASN A 1 78 ? 4.244 1.495 -17.166 1.00 93.06 78 ASN A CA 1
ATOM 618 C C . ASN A 1 78 ? 2.827 1.004 -17.500 1.00 93.06 78 ASN A C 1
ATOM 620 O O . ASN A 1 78 ? 2.428 -0.089 -17.088 1.00 93.06 78 ASN A O 1
ATOM 624 N N . ASN A 1 79 ? 2.030 1.851 -18.159 1.00 89.56 79 ASN A N 1
ATOM 625 C CA . ASN A 1 79 ? 0.591 1.641 -18.374 1.00 89.56 79 ASN A CA 1
ATOM 626 C C . ASN A 1 79 ? -0.182 1.261 -17.083 1.00 89.56 79 ASN A C 1
ATOM 628 O O . ASN A 1 79 ? -1.124 0.475 -17.095 1.00 89.56 79 ASN A O 1
ATOM 632 N N . GLY A 1 80 ? 0.237 1.817 -15.936 1.00 90.81 80 GLY A N 1
ATOM 633 C CA . GLY A 1 80 ? -0.388 1.622 -14.619 1.00 90.81 80 GLY A CA 1
ATOM 634 C C . GLY A 1 80 ? 0.010 0.346 -13.855 1.00 90.81 80 GLY A C 1
ATOM 635 O O . GLY A 1 80 ? -0.187 0.300 -12.639 1.00 90.81 80 GLY A O 1
ATOM 636 N N . ARG A 1 81 ? 0.624 -0.647 -14.509 1.00 91.88 81 ARG A N 1
ATOM 637 C CA . ARG A 1 81 ? 1.124 -1.913 -13.921 1.00 91.88 81 ARG A CA 1
ATOM 638 C C . ARG A 1 81 ? 2.636 -1.798 -13.651 1.00 91.88 81 ARG A C 1
ATOM 640 O O . ARG A 1 81 ? 3.296 -1.041 -14.366 1.00 91.88 81 ARG A O 1
ATOM 647 N N . ARG A 1 82 ? 3.219 -2.481 -12.649 1.00 95.19 82 ARG A N 1
ATOM 648 C CA . ARG A 1 82 ? 4.696 -2.584 -12.600 1.00 95.19 82 ARG A CA 1
ATOM 649 C C . ARG A 1 82 ? 5.146 -3.609 -13.631 1.00 95.19 82 ARG A C 1
ATOM 651 O O . ARG A 1 82 ? 4.459 -4.608 -13.837 1.00 95.19 82 ARG A O 1
ATOM 658 N N . VAL A 1 83 ? 6.300 -3.393 -14.251 1.00 96.44 83 VAL A N 1
ATOM 659 C CA . VAL A 1 83 ? 6.822 -4.296 -15.288 1.00 96.44 83 VAL A CA 1
ATOM 660 C C . VAL A 1 83 ? 7.004 -5.718 -14.738 1.00 96.44 83 VAL A C 1
ATOM 662 O O . VAL A 1 83 ? 6.572 -6.672 -15.375 1.00 96.44 83 VAL A O 1
ATOM 665 N N . GLN A 1 84 ? 7.510 -5.874 -13.511 1.00 95.56 84 GLN A N 1
ATOM 666 C CA . GLN A 1 84 ? 7.590 -7.162 -12.800 1.00 95.56 84 GLN A CA 1
ATOM 667 C C . GLN A 1 84 ? 6.236 -7.869 -12.586 1.00 95.56 84 GLN A C 1
ATOM 669 O O . GLN A 1 84 ? 6.205 -9.093 -12.510 1.00 95.56 84 GLN A O 1
ATOM 674 N N . ASP A 1 85 ? 5.116 -7.135 -12.512 1.00 92.56 85 ASP A N 1
ATOM 675 C CA . ASP A 1 85 ? 3.777 -7.720 -12.325 1.00 92.56 85 ASP A CA 1
ATOM 676 C C . ASP A 1 85 ? 3.230 -8.308 -13.644 1.00 92.56 85 ASP A C 1
ATOM 678 O O . ASP A 1 85 ? 2.183 -8.959 -13.656 1.00 92.56 85 ASP A O 1
ATOM 682 N N . ALA A 1 86 ? 3.877 -8.002 -14.774 1.00 95.50 86 ALA A N 1
ATOM 683 C CA . ALA A 1 86 ? 3.567 -8.507 -16.112 1.00 95.50 86 ALA A CA 1
ATOM 684 C C . ALA A 1 86 ? 4.639 -9.462 -16.645 1.00 95.50 86 ALA A C 1
ATOM 686 O O . ALA A 1 86 ? 4.313 -10.414 -17.344 1.00 95.50 86 ALA A O 1
ATOM 687 N N . CYS A 1 87 ? 5.892 -9.231 -16.262 1.00 97.31 87 CYS A N 1
ATOM 688 C CA . CYS A 1 87 ? 7.066 -9.984 -16.671 1.00 97.31 87 CYS A CA 1
ATOM 689 C C . CYS A 1 87 ? 7.747 -10.706 -15.481 1.00 97.31 87 CYS A C 1
ATOM 691 O O . CYS A 1 87 ? 8.958 -10.538 -15.303 1.00 97.31 87 CYS A O 1
ATOM 693 N N . PRO A 1 88 ? 7.032 -11.454 -14.610 1.00 96.19 88 PRO A N 1
ATOM 694 C CA . PRO A 1 88 ? 7.620 -11.996 -13.383 1.00 96.19 88 PRO A CA 1
ATOM 695 C C . PRO A 1 88 ? 8.747 -13.002 -13.642 1.00 96.19 88 PRO A C 1
ATOM 697 O O . PRO A 1 88 ? 9.664 -13.098 -12.830 1.00 96.19 88 PRO A O 1
ATOM 700 N N . LYS A 1 89 ? 8.731 -13.715 -14.774 1.00 96.81 89 LYS A N 1
ATOM 701 C CA . LYS A 1 89 ? 9.773 -14.679 -15.144 1.00 96.81 89 LYS A CA 1
ATOM 702 C C . LYS A 1 89 ? 10.998 -13.959 -15.699 1.00 96.81 89 LYS A C 1
ATOM 704 O O . LYS A 1 89 ? 12.107 -14.192 -15.227 1.00 96.81 89 LYS A O 1
ATOM 709 N N . SER A 1 90 ? 10.812 -13.028 -16.636 1.00 97.81 90 SER A N 1
ATOM 710 C CA . SER A 1 90 ? 11.917 -12.208 -17.155 1.00 97.81 90 SER A CA 1
ATOM 711 C C . SER A 1 90 ? 12.560 -11.320 -16.083 1.00 97.81 90 SER A C 1
ATOM 713 O O . SER A 1 90 ? 13.753 -11.036 -16.178 1.00 97.81 90 SER A O 1
ATOM 715 N N . CYS A 1 91 ? 11.813 -10.926 -15.050 1.00 97.56 91 CYS A N 1
ATOM 716 C CA . CYS A 1 91 ? 12.284 -10.098 -13.938 1.00 97.56 91 CYS A CA 1
ATOM 717 C C . CYS A 1 91 ? 12.852 -10.863 -12.731 1.00 97.56 91 CYS A C 1
ATOM 719 O O . CYS A 1 91 ? 13.181 -10.219 -11.737 1.00 97.56 91 CYS A O 1
ATOM 721 N N . ASP A 1 92 ? 12.947 -12.198 -12.777 1.00 95.88 92 ASP A N 1
ATOM 722 C CA . ASP A 1 92 ? 13.338 -13.037 -11.627 1.00 95.88 92 ASP A CA 1
ATOM 723 C C . ASP A 1 92 ? 12.479 -12.746 -10.366 1.00 95.88 92 ASP A C 1
ATOM 725 O O . ASP A 1 92 ? 12.927 -12.793 -9.217 1.00 95.88 92 ASP A O 1
ATOM 729 N N . PHE A 1 93 ? 11.204 -12.418 -10.601 1.00 94.19 93 PHE A N 1
ATOM 730 C CA . PHE A 1 93 ? 10.173 -12.090 -9.613 1.00 94.19 93 PHE A CA 1
ATOM 731 C C . PHE A 1 93 ? 9.131 -13.220 -9.501 1.00 94.19 93 PHE A C 1
ATOM 733 O O . PHE A 1 93 ? 7.959 -12.992 -9.205 1.00 94.19 93 PHE A O 1
ATOM 740 N N . CYS A 1 94 ? 9.558 -14.461 -9.743 1.00 94.25 94 CYS A N 1
ATOM 741 C CA . CYS A 1 94 ? 8.767 -15.640 -9.417 1.00 94.25 94 CYS A CA 1
ATOM 742 C C . CYS A 1 94 ? 8.533 -15.734 -7.902 1.00 94.25 94 CYS A C 1
ATOM 744 O O . CYS A 1 94 ? 9.382 -15.339 -7.101 1.00 94.25 94 CYS A O 1
ATOM 746 N N . PHE A 1 95 ? 7.389 -16.298 -7.527 1.00 91.62 95 PHE A N 1
ATOM 747 C CA . PHE A 1 95 ? 7.093 -16.723 -6.164 1.00 91.62 95 PHE A CA 1
ATOM 748 C C . PHE A 1 95 ? 7.181 -18.248 -6.085 1.00 91.62 95 PHE A C 1
ATOM 750 O O . PHE A 1 95 ? 6.692 -18.929 -6.987 1.00 91.62 95 PHE A O 1
ATOM 757 N N . ASP A 1 96 ? 7.756 -18.781 -5.007 1.00 91.50 96 ASP A N 1
ATOM 758 C CA . ASP A 1 96 ? 7.782 -20.226 -4.764 1.00 91.50 96 ASP A CA 1
ATOM 759 C C . ASP A 1 96 ? 6.368 -20.771 -4.543 1.00 91.50 96 ASP A C 1
ATOM 761 O O . ASP A 1 96 ? 5.513 -20.093 -3.959 1.00 91.50 96 ASP A O 1
ATOM 765 N N . PHE A 1 97 ? 6.107 -21.995 -4.999 1.00 91.69 97 PHE A N 1
ATOM 766 C CA . PHE A 1 97 ? 4.798 -22.623 -4.844 1.00 91.69 97 PHE A CA 1
ATOM 767 C C . PHE A 1 97 ? 4.453 -22.835 -3.361 1.00 91.69 97 PHE A C 1
ATOM 769 O O . PHE A 1 97 ? 5.211 -23.454 -2.617 1.00 91.69 97 PHE A O 1
ATOM 776 N N . VAL A 1 98 ? 3.289 -22.334 -2.938 1.00 90.81 98 VAL A N 1
ATOM 777 C CA . VAL A 1 98 ? 2.732 -22.629 -1.611 1.00 90.81 98 VAL A CA 1
ATOM 778 C C . VAL A 1 98 ? 2.062 -24.001 -1.656 1.00 90.81 98 VAL A C 1
ATOM 780 O O . VAL A 1 98 ? 0.944 -24.126 -2.157 1.00 90.81 98 VAL A O 1
ATOM 783 N N . GLU A 1 99 ? 2.718 -25.024 -1.105 1.00 88.94 99 GLU A N 1
ATOM 784 C CA . GLU A 1 99 ? 2.063 -26.312 -0.867 1.00 88.94 99 GLU A CA 1
ATOM 785 C C . GLU A 1 99 ? 0.823 -26.117 0.020 1.00 88.94 99 GLU A C 1
ATOM 787 O O . GLU A 1 99 ? 0.863 -25.410 1.031 1.00 88.94 99 GLU A O 1
ATOM 792 N N . LYS A 1 100 ? -0.303 -26.736 -0.358 1.00 84.50 100 LYS A N 1
ATOM 793 C CA . LYS A 1 100 ? -1.509 -26.700 0.473 1.00 84.50 100 LYS A CA 1
ATOM 794 C C . LYS A 1 100 ? -1.258 -27.468 1.765 1.00 84.50 100 LYS A C 1
ATOM 796 O O . LYS A 1 100 ? -0.871 -28.636 1.723 1.00 84.50 100 LYS A O 1
ATOM 801 N N . TYR A 1 101 ? -1.553 -26.837 2.900 1.00 77.88 101 TYR A N 1
ATOM 802 C CA . TYR A 1 101 ? -1.588 -27.538 4.177 1.00 77.88 101 TYR A CA 1
ATOM 803 C C . TYR A 1 101 ? -2.693 -28.591 4.111 1.00 77.88 101 TYR A C 1
ATOM 805 O O . TYR A 1 101 ? -3.874 -28.279 3.970 1.00 77.88 101 TYR A O 1
ATOM 813 N N . SER A 1 102 ? -2.291 -29.858 4.156 1.00 70.50 102 SER A N 1
ATOM 814 C CA . SER A 1 102 ? -3.234 -30.966 4.202 1.00 70.50 102 SER A CA 1
ATOM 815 C C . SER A 1 102 ? -3.802 -31.038 5.618 1.00 70.50 102 SER A C 1
ATOM 817 O O . SER A 1 102 ? -3.183 -31.637 6.497 1.00 70.50 102 SER A O 1
ATOM 819 N N . ASP A 1 103 ? -4.971 -30.426 5.833 1.00 61.22 103 ASP A N 1
ATOM 820 C CA . ASP A 1 103 ? -5.740 -30.409 7.095 1.00 61.22 103 ASP A CA 1
ATOM 821 C C . ASP A 1 103 ? -6.296 -31.809 7.482 1.00 61.22 103 ASP A C 1
ATOM 823 O O . ASP A 1 103 ? -7.370 -31.951 8.067 1.00 61.22 103 ASP A O 1
ATOM 827 N N . VAL A 1 104 ? -5.567 -32.879 7.150 1.00 59.84 104 VAL A N 1
ATOM 828 C CA . VAL A 1 104 ? -5.825 -34.259 7.566 1.00 59.84 104 VAL A CA 1
ATOM 829 C C . VAL A 1 104 ? -5.099 -34.497 8.896 1.00 59.84 104 VAL A C 1
ATOM 831 O O . VAL A 1 104 ? -3.885 -34.720 8.891 1.00 59.84 104 VAL A O 1
ATOM 834 N N . PRO A 1 105 ? -5.790 -34.482 10.053 1.00 55.16 105 PRO A N 1
ATOM 835 C CA . PRO A 1 105 ? -5.167 -34.889 11.306 1.00 55.16 105 PRO A CA 1
ATOM 836 C C . PRO A 1 105 ? -4.704 -36.347 11.199 1.00 55.16 105 PRO A C 1
ATOM 838 O O . PRO A 1 105 ? -5.431 -37.207 10.702 1.00 55.16 105 PRO A O 1
ATOM 841 N N . SER A 1 106 ? -3.498 -36.641 11.692 1.00 48.72 106 SER A N 1
ATOM 842 C CA . SER A 1 106 ? -2.920 -37.995 11.672 1.00 48.72 106 SER A CA 1
ATOM 843 C C . SER A 1 106 ? -3.566 -38.898 12.736 1.00 48.72 106 SER A C 1
ATOM 845 O O . SER A 1 106 ? -2.965 -39.268 13.745 1.00 48.72 106 SER A O 1
ATOM 847 N N . SER A 1 107 ? -4.846 -39.215 12.542 1.00 57.53 107 SER A N 1
ATOM 848 C CA . SER A 1 107 ? -5.688 -39.969 13.472 1.00 57.53 107 SER A CA 1
ATOM 849 C C . SER A 1 107 ? -5.763 -41.453 13.095 1.00 57.53 107 SER A C 1
ATOM 851 O O . SER A 1 107 ? -6.832 -41.972 12.771 1.00 57.53 107 SER A O 1
ATOM 853 N N . GLY A 1 108 ? -4.620 -42.144 13.124 1.00 58.50 108 GLY A N 1
ATOM 854 C CA . GLY A 1 108 ? -4.542 -43.573 12.809 1.00 58.50 108 GLY A CA 1
ATOM 855 C C . GLY A 1 108 ? -3.305 -44.267 13.393 1.00 58.50 108 GLY A C 1
ATOM 856 O O . GLY A 1 108 ? -2.214 -44.091 12.852 1.00 58.50 108 GLY A O 1
ATOM 857 N N . PRO A 1 109 ? -3.431 -45.097 14.449 1.00 51.62 109 PRO A N 1
ATOM 858 C CA . PRO A 1 109 ? -2.338 -45.960 14.887 1.00 51.62 109 PRO A CA 1
ATOM 859 C C . PRO A 1 109 ? -2.102 -47.059 13.839 1.00 51.62 109 PRO A C 1
ATOM 861 O O . PRO A 1 109 ? -2.898 -47.991 13.702 1.00 51.62 109 PRO A O 1
ATOM 864 N N . SER A 1 110 ? -1.010 -46.940 13.081 1.00 45.38 110 SER A N 1
ATOM 865 C CA . SER A 1 110 ? -0.662 -47.900 12.029 1.00 45.38 110 SER A CA 1
ATOM 866 C C . SER A 1 110 ? -0.457 -49.301 12.615 1.00 45.38 110 SER A C 1
ATOM 868 O O . SER A 1 110 ? 0.402 -49.513 13.472 1.00 45.38 110 SER A O 1
ATOM 870 N N . SER A 1 111 ? -1.267 -50.263 12.169 1.00 51.88 111 SER A N 1
ATOM 871 C CA . SER A 1 111 ? -1.193 -51.651 12.634 1.00 51.88 111 SER A CA 1
ATOM 872 C C . SER A 1 111 ? -0.035 -52.379 11.952 1.00 51.88 111 SER A C 1
ATOM 874 O O . SER A 1 111 ? 0.033 -52.444 10.726 1.00 51.88 111 SER A O 1
ATOM 876 N N . ALA A 1 112 ? 0.888 -52.915 12.751 1.00 55.34 112 ALA A N 1
ATOM 877 C CA . ALA A 1 112 ? 2.172 -53.408 12.263 1.00 55.34 112 ALA A CA 1
ATOM 878 C C . ALA A 1 112 ? 2.069 -54.702 11.419 1.00 55.34 112 ALA A C 1
ATOM 880 O O . ALA A 1 112 ? 1.470 -55.679 11.876 1.00 55.34 112 ALA A O 1
ATOM 881 N N . PRO A 1 113 ? 2.737 -54.772 10.251 1.00 49.78 113 PRO A N 1
ATOM 882 C CA . PRO A 1 113 ? 3.111 -56.032 9.617 1.00 49.78 113 PRO A CA 1
ATOM 883 C C . PRO A 1 113 ? 4.371 -56.633 10.274 1.00 49.78 113 PRO A C 1
ATOM 885 O O . PRO A 1 113 ? 5.176 -55.943 10.898 1.00 49.78 113 PRO A O 1
ATOM 888 N N . THR A 1 114 ? 4.539 -57.949 10.152 1.00 45.16 114 THR A N 1
ATOM 889 C CA . THR A 1 114 ? 5.511 -58.732 10.932 1.00 45.16 114 THR A CA 1
ATOM 890 C C . THR A 1 114 ? 6.969 -58.599 10.463 1.00 45.16 114 THR A C 1
ATOM 892 O O . THR A 1 114 ? 7.288 -58.917 9.325 1.00 45.16 114 THR A O 1
ATOM 895 N N . LEU A 1 115 ? 7.845 -58.223 11.405 1.00 41.28 115 LEU A N 1
ATOM 896 C CA . LEU A 1 115 ? 9.289 -58.513 11.510 1.00 41.28 115 LEU A CA 1
ATOM 897 C C . LEU A 1 115 ? 10.081 -58.849 10.226 1.00 41.28 115 LEU A C 1
ATOM 899 O O . LEU A 1 115 ? 10.129 -59.990 9.772 1.00 41.28 115 LEU A O 1
ATOM 903 N N . THR A 1 116 ? 10.962 -57.929 9.836 1.00 40.84 116 THR A N 1
ATOM 904 C CA . THR A 1 116 ? 12.394 -58.248 9.670 1.00 40.84 116 THR A CA 1
ATOM 905 C C . THR A 1 116 ? 13.189 -57.058 10.214 1.00 40.84 116 THR A C 1
ATOM 907 O O . THR A 1 116 ? 12.805 -55.917 9.973 1.00 40.84 116 THR A O 1
ATOM 910 N N . ALA A 1 117 ? 14.222 -57.296 11.026 1.00 48.62 117 ALA A N 1
ATOM 911 C CA . ALA A 1 117 ? 14.816 -56.252 11.866 1.00 48.62 117 ALA A CA 1
ATOM 912 C C . ALA A 1 117 ? 16.032 -55.554 11.220 1.00 48.62 117 ALA A C 1
ATOM 914 O O . ALA A 1 117 ? 17.020 -56.232 10.931 1.00 48.62 117 ALA A O 1
ATOM 915 N N . PRO A 1 118 ? 16.016 -54.217 11.065 1.00 40.34 118 PRO A N 1
ATOM 916 C CA . PRO A 1 118 ? 17.221 -53.399 10.987 1.00 40.34 118 PRO A CA 1
ATOM 917 C C . PRO A 1 118 ? 17.723 -53.005 12.392 1.00 40.34 118 PRO A C 1
ATOM 919 O O . PRO A 1 118 ? 16.994 -53.084 13.382 1.00 40.34 118 PRO A O 1
ATOM 922 N N . THR A 1 119 ? 18.987 -52.589 12.469 1.00 44.97 119 THR A N 1
ATOM 923 C CA . THR A 1 119 ? 19.689 -52.195 13.706 1.00 44.97 119 THR A CA 1
ATOM 924 C C . THR A 1 119 ? 19.083 -50.946 14.366 1.00 44.97 119 THR A C 1
ATOM 926 O O . THR A 1 119 ? 18.389 -50.165 13.720 1.00 44.97 119 THR A O 1
ATOM 929 N N . GLN A 1 120 ? 19.360 -50.763 15.664 1.00 43.78 120 GLN A N 1
ATOM 930 C CA . GLN A 1 120 ? 18.963 -49.600 16.466 1.00 43.78 120 GLN A CA 1
ATOM 931 C C . GLN A 1 120 ? 19.204 -48.271 15.730 1.00 43.78 120 GLN A C 1
ATOM 933 O O . GLN A 1 120 ? 20.335 -47.964 15.360 1.00 43.78 120 GLN A O 1
ATOM 938 N N . SER A 1 121 ? 18.144 -47.472 15.581 1.00 47.62 121 SER A N 1
ATOM 939 C CA . SER A 1 121 ? 18.280 -46.038 15.322 1.00 47.62 121 SER A CA 1
ATOM 940 C C . SER A 1 121 ? 18.859 -45.373 16.564 1.00 47.62 121 SER A C 1
ATOM 942 O O . SER A 1 121 ? 18.420 -45.671 17.678 1.00 47.62 121 SER A O 1
ATOM 944 N N . GLU A 1 122 ? 19.795 -44.449 16.378 1.00 58.31 122 GLU A N 1
ATOM 945 C CA . GLU A 1 122 ? 20.226 -43.557 17.451 1.00 58.31 122 GLU A CA 1
ATOM 946 C C . GLU A 1 122 ? 19.038 -42.710 17.938 1.00 58.31 122 GLU A C 1
ATOM 948 O O . GLU A 1 122 ? 18.080 -42.458 17.196 1.00 58.31 122 GLU A O 1
ATOM 953 N N . ALA A 1 123 ? 19.081 -42.311 19.211 1.00 55.94 123 ALA A N 1
ATOM 954 C CA . ALA A 1 123 ? 18.098 -41.395 19.774 1.00 55.94 123 ALA A CA 1
ATOM 955 C C . ALA A 1 123 ? 18.225 -40.014 19.099 1.00 55.94 123 ALA A C 1
ATOM 957 O O . ALA A 1 123 ? 19.342 -39.626 18.745 1.00 55.94 123 ALA A O 1
ATOM 958 N N . PRO A 1 124 ? 17.124 -39.257 18.929 1.00 62.62 124 PRO A N 1
ATOM 959 C CA . PRO A 1 124 ? 17.214 -37.887 18.436 1.00 62.62 124 PRO A CA 1
ATOM 960 C C . PRO A 1 124 ? 18.110 -37.073 19.374 1.00 62.62 124 PRO A C 1
ATOM 962 O O . PRO A 1 124 ? 17.941 -37.126 20.593 1.00 62.62 124 PRO A O 1
ATOM 965 N N . SER A 1 125 ? 19.076 -36.351 18.805 1.00 70.06 125 SER A N 1
ATOM 966 C CA . SER A 1 125 ? 20.018 -35.548 19.582 1.00 70.06 125 SER A CA 1
ATOM 967 C C . SER A 1 125 ? 19.301 -34.430 20.341 1.00 70.06 125 SER A C 1
ATOM 969 O O . SER A 1 125 ? 18.203 -34.004 19.982 1.00 70.06 125 SER A O 1
ATOM 971 N N . GLU A 1 126 ? 19.936 -33.930 21.393 1.00 85.44 126 GLU A N 1
ATOM 972 C CA . GLU A 1 126 ? 19.411 -32.796 22.147 1.00 85.44 126 GLU A CA 1
ATOM 973 C C . GLU A 1 126 ? 19.408 -31.527 21.275 1.00 85.44 126 GLU A C 1
ATOM 975 O O . GLU A 1 126 ? 20.314 -31.316 20.461 1.00 85.44 126 GLU A O 1
ATOM 980 N N . CYS A 1 127 ? 18.367 -30.702 21.404 1.00 90.69 127 CYS A N 1
ATOM 981 C CA . CYS A 1 127 ? 18.304 -29.425 20.701 1.00 90.69 127 CYS A CA 1
ATOM 982 C C . CYS A 1 127 ? 19.343 -28.459 21.282 1.00 90.69 127 CYS A C 1
ATOM 984 O O . CYS A 1 127 ? 19.557 -28.436 22.493 1.00 90.69 127 CYS A O 1
ATOM 986 N N . GLN A 1 128 ? 19.964 -27.641 20.430 1.00 94.25 128 GLN A N 1
ATOM 987 C CA . GLN A 1 128 ? 20.917 -26.622 20.857 1.00 94.25 128 GLN A CA 1
ATOM 988 C C . GLN A 1 128 ? 20.552 -25.252 20.271 1.00 94.25 128 GLN A C 1
ATOM 990 O O . GLN A 1 128 ? 20.380 -25.119 19.057 1.00 94.25 128 GLN A O 1
ATOM 995 N N . ASP A 1 129 ? 20.446 -24.241 21.136 1.00 95.19 129 ASP A N 1
ATOM 996 C CA . ASP A 1 129 ? 20.306 -22.839 20.733 1.00 95.19 129 ASP A CA 1
ATOM 997 C C . ASP A 1 129 ? 21.560 -22.356 19.987 1.00 95.19 129 ASP A C 1
ATOM 999 O O . ASP A 1 129 ? 22.675 -22.785 20.298 1.00 95.19 129 ASP A O 1
ATOM 1003 N N . ASP A 1 130 ? 21.412 -21.421 19.045 1.00 94.50 130 ASP A N 1
ATOM 1004 C CA . ASP A 1 130 ? 22.566 -20.704 18.486 1.00 94.50 130 ASP A CA 1
ATOM 1005 C C . ASP A 1 130 ? 23.077 -19.657 19.498 1.00 94.50 130 ASP A C 1
ATOM 1007 O O . ASP A 1 130 ? 22.395 -18.656 19.734 1.00 94.50 130 ASP A O 1
ATOM 1011 N N . PRO A 1 131 ? 24.280 -19.827 20.084 1.00 94.06 131 PRO A N 1
ATOM 1012 C CA . PRO A 1 131 ? 24.777 -18.941 21.135 1.00 94.06 131 PRO A CA 1
ATOM 1013 C C . PRO A 1 131 ? 25.196 -17.553 20.623 1.00 94.06 131 PRO A C 1
ATOM 1015 O O . PRO A 1 131 ? 25.598 -16.719 21.429 1.00 94.06 131 PRO A O 1
ATOM 1018 N N . ASN A 1 132 ? 25.137 -17.307 19.308 1.00 94.19 132 ASN A N 1
ATOM 1019 C CA . ASN A 1 132 ? 25.437 -16.012 18.691 1.00 94.19 132 ASN A CA 1
ATOM 1020 C C . ASN A 1 132 ? 24.186 -15.345 18.093 1.00 94.19 132 ASN A C 1
ATOM 1022 O O . ASN A 1 132 ? 24.314 -14.318 17.423 1.00 94.19 132 ASN A O 1
ATOM 1026 N N . TRP A 1 133 ? 22.993 -15.927 18.275 1.00 94.94 133 TRP A N 1
ATOM 1027 C CA . TRP A 1 133 ? 21.757 -15.309 17.809 1.00 94.94 133 TRP A CA 1
ATOM 1028 C C . TRP A 1 133 ? 21.178 -14.360 18.859 1.00 94.94 133 TRP A C 1
ATOM 1030 O O . TRP A 1 133 ? 20.845 -14.749 19.980 1.00 94.94 133 TRP A O 1
ATOM 1040 N N . GLU A 1 134 ? 21.011 -13.115 18.433 1.00 95.81 134 GLU A N 1
ATOM 1041 C CA . GLU A 1 134 ? 20.254 -12.067 19.105 1.00 95.81 134 GLU A CA 1
ATOM 1042 C C . GLU A 1 134 ? 19.322 -11.433 18.069 1.00 95.81 134 GLU A C 1
ATOM 1044 O O . GLU A 1 134 ? 19.742 -11.214 16.929 1.00 95.81 134 GLU A O 1
ATOM 1049 N N . SER A 1 135 ? 18.086 -11.111 18.443 1.00 94.50 135 SER A N 1
ATOM 1050 C CA . SER A 1 135 ? 17.122 -10.448 17.557 1.00 94.50 135 SER A CA 1
ATOM 1051 C C . SER A 1 135 ? 17.640 -9.113 17.003 1.00 94.50 135 SER A C 1
ATOM 1053 O O . SER A 1 135 ? 18.207 -8.285 17.725 1.00 94.50 135 SER A O 1
ATOM 1055 N N . GLY A 1 136 ? 17.408 -8.893 15.707 1.00 86.12 136 GLY A N 1
ATOM 1056 C CA . GLY A 1 136 ? 17.681 -7.626 15.029 1.00 86.12 136 GLY A CA 1
ATOM 1057 C C . GLY A 1 136 ? 16.547 -6.604 15.184 1.00 86.12 136 GLY A C 1
ATOM 1058 O O . GLY A 1 136 ? 15.598 -6.796 15.942 1.00 86.12 136 GLY A O 1
ATOM 1059 N N . GLY A 1 137 ? 16.614 -5.519 14.409 1.00 77.25 137 GLY A N 1
ATOM 1060 C CA . GLY A 1 137 ? 15.482 -4.610 14.208 1.00 77.25 137 GLY A CA 1
ATOM 1061 C C . GLY A 1 137 ? 15.381 -3.440 15.196 1.00 77.25 137 GLY A C 1
ATOM 1062 O O . GLY A 1 137 ? 16.345 -2.714 15.435 1.00 77.25 137 GLY A O 1
ATOM 1063 N N . SER A 1 138 ? 14.162 -3.174 15.675 1.00 64.81 138 SER A N 1
ATOM 1064 C CA . SER A 1 138 ? 13.815 -1.954 16.423 1.00 64.81 138 SER A CA 1
ATOM 1065 C C . SER A 1 138 ? 14.456 -1.892 17.816 1.00 64.81 138 SER A C 1
ATOM 1067 O O . SER A 1 138 ? 14.606 -2.910 18.490 1.00 64.81 138 SER A O 1
ATOM 1069 N N . THR A 1 139 ? 14.747 -0.682 18.307 1.00 73.00 139 THR A N 1
ATOM 1070 C CA . THR A 1 139 ? 15.423 -0.435 19.600 1.00 73.00 139 THR A CA 1
ATOM 1071 C C . THR A 1 139 ? 14.701 -1.001 20.826 1.00 73.00 139 THR A C 1
ATOM 1073 O O . THR A 1 139 ? 15.311 -1.098 21.884 1.00 73.00 139 THR A O 1
ATOM 1076 N N . THR A 1 140 ? 13.418 -1.352 20.709 1.00 81.25 140 THR A N 1
ATOM 1077 C CA . THR A 1 140 ? 12.627 -1.978 21.783 1.00 81.25 140 THR A CA 1
ATOM 1078 C C . THR A 1 140 ? 12.932 -3.471 21.957 1.00 81.25 140 THR A C 1
ATOM 1080 O O . THR A 1 140 ? 12.760 -3.995 23.052 1.00 81.25 140 THR A O 1
ATOM 1083 N N . PHE A 1 141 ? 13.372 -4.153 20.893 1.00 85.81 141 PHE A N 1
ATOM 1084 C CA . PHE A 1 141 ? 13.503 -5.617 20.847 1.00 85.81 141 PHE A CA 1
ATOM 1085 C C . PHE A 1 141 ? 14.834 -6.113 20.261 1.00 85.81 141 PHE A C 1
ATOM 1087 O O . PHE A 1 141 ? 15.023 -7.317 20.130 1.00 85.81 141 PHE A O 1
ATOM 1094 N N . SER A 1 142 ? 15.760 -5.220 19.905 1.00 90.62 142 SER A N 1
ATOM 1095 C CA . SER A 1 142 ? 17.121 -5.586 19.499 1.00 90.62 142 SER A CA 1
ATOM 1096 C C . SER A 1 142 ? 17.902 -6.161 20.688 1.00 90.62 142 SER A C 1
ATOM 1098 O O . SER A 1 142 ? 17.891 -5.567 21.766 1.00 90.62 142 SER A O 1
ATOM 1100 N N . GLY A 1 143 ? 18.630 -7.263 20.486 1.00 93.38 143 GLY A N 1
ATOM 1101 C CA . GLY A 1 143 ? 19.491 -7.860 21.521 1.00 93.38 143 GLY A CA 1
ATOM 1102 C C . GLY A 1 143 ? 18.827 -8.920 22.415 1.00 93.38 143 GLY A C 1
ATOM 1103 O O . GLY A 1 143 ? 19.379 -9.264 23.458 1.00 93.38 143 GLY A O 1
ATOM 1104 N N . VAL A 1 144 ? 17.648 -9.444 22.054 1.00 94.69 144 VAL A N 1
ATOM 1105 C CA . VAL A 1 144 ? 17.033 -10.575 22.773 1.00 94.69 144 VAL A CA 1
ATOM 1106 C C . VAL A 1 144 ? 17.655 -11.874 22.256 1.00 94.69 144 VAL A C 1
ATOM 1108 O O . VAL A 1 144 ? 17.472 -12.240 21.097 1.00 94.69 144 VAL A O 1
ATOM 1111 N N . SER A 1 145 ? 18.410 -12.562 23.113 1.00 96.31 145 SER A N 1
ATOM 1112 C CA . SER A 1 145 ? 19.053 -13.846 22.793 1.00 96.31 145 SER A CA 1
ATOM 1113 C C . SER A 1 145 ? 18.128 -15.042 23.055 1.00 96.31 145 SER A C 1
ATOM 1115 O O . SER A 1 145 ? 17.166 -14.926 23.817 1.00 96.31 145 SER A O 1
ATOM 1117 N N . CYS A 1 146 ? 18.459 -16.229 22.534 1.00 96.12 146 CYS A N 1
ATOM 1118 C CA . CYS A 1 146 ? 17.737 -17.463 22.887 1.00 96.12 146 CYS A CA 1
ATOM 1119 C C . CYS A 1 146 ? 17.713 -17.727 24.408 1.00 96.12 146 CYS A C 1
ATOM 1121 O O . CYS A 1 146 ? 16.674 -18.080 24.964 1.00 96.12 146 CYS A O 1
ATOM 1123 N N . ALA A 1 147 ? 18.818 -17.442 25.109 1.00 94.88 147 ALA A N 1
ATOM 1124 C CA . ALA A 1 147 ? 18.904 -17.564 26.567 1.00 94.88 147 ALA A CA 1
ATOM 1125 C C . ALA A 1 147 ? 18.028 -16.542 27.326 1.00 94.88 147 ALA A C 1
ATOM 1127 O O . ALA A 1 147 ? 17.743 -16.732 28.507 1.00 94.88 147 ALA A O 1
ATOM 1128 N N . SER A 1 148 ? 17.601 -15.462 26.663 1.00 94.00 148 SER A N 1
ATOM 1129 C CA . SER A 1 148 ? 16.689 -14.449 27.209 1.00 94.00 148 SER A CA 1
ATOM 1130 C C . SER A 1 148 ? 15.210 -14.814 27.034 1.00 94.00 148 SER A C 1
ATOM 1132 O O . SER A 1 148 ? 14.373 -14.251 27.734 1.00 94.00 148 SER A O 1
ATOM 1134 N N . ILE A 1 149 ? 14.890 -15.727 26.111 1.00 91.94 149 ILE A N 1
ATOM 1135 C CA . ILE A 1 149 ? 13.514 -16.128 25.778 1.00 91.94 149 ILE A CA 1
ATOM 1136 C C . ILE A 1 149 ? 12.987 -17.175 26.769 1.00 91.94 149 ILE A C 1
ATOM 1138 O O . ILE A 1 149 ? 11.854 -17.062 27.235 1.00 91.94 149 ILE A O 1
ATOM 1142 N N . GLY A 1 150 ? 13.812 -18.162 27.143 1.00 84.81 150 GLY A N 1
ATOM 1143 C CA . GLY A 1 150 ? 13.395 -19.247 28.043 1.00 84.81 150 GLY A CA 1
ATOM 1144 C C . GLY A 1 150 ? 12.143 -19.973 27.533 1.00 84.81 150 GLY A C 1
ATOM 1145 O O . GLY A 1 150 ? 11.929 -20.058 26.331 1.00 84.81 150 GLY A O 1
ATOM 1146 N N . ASP A 1 151 ? 11.278 -20.450 28.428 1.00 79.31 151 ASP A N 1
ATOM 1147 C CA . ASP A 1 151 ? 10.040 -21.163 28.054 1.00 79.31 151 ASP A CA 1
ATOM 1148 C C . ASP A 1 151 ? 8.893 -20.237 27.567 1.00 79.31 151 ASP A C 1
ATOM 1150 O O . ASP A 1 151 ? 7.754 -20.681 27.400 1.00 79.31 151 ASP A O 1
ATOM 1154 N N . ALA A 1 152 ? 9.140 -18.934 27.377 1.00 81.31 152 ALA A N 1
ATOM 1155 C CA . ALA A 1 152 ? 8.096 -17.939 27.123 1.00 81.31 152 ALA A CA 1
ATOM 1156 C C . ALA A 1 152 ? 7.683 -17.883 25.638 1.00 81.31 152 ALA A C 1
ATOM 1158 O O . ALA A 1 152 ? 8.128 -17.028 24.869 1.00 81.31 152 ALA A O 1
ATOM 1159 N N . THR A 1 153 ? 6.776 -18.784 25.251 1.00 79.06 153 THR A N 1
ATOM 1160 C CA . THR A 1 153 ? 6.266 -18.977 23.877 1.00 79.06 153 THR A CA 1
ATOM 1161 C C . THR A 1 153 ? 5.714 -17.719 23.190 1.00 79.06 153 THR A C 1
ATOM 1163 O O . THR A 1 153 ? 5.726 -17.644 21.962 1.00 79.06 153 THR A O 1
ATOM 1166 N N . GLU A 1 154 ? 5.280 -16.708 23.945 1.00 88.25 154 GLU A N 1
ATOM 1167 C CA . GLU A 1 154 ? 4.843 -15.402 23.426 1.00 88.25 154 GLU A CA 1
ATOM 1168 C C . GLU A 1 154 ? 5.956 -14.690 22.630 1.00 88.25 154 GLU A C 1
ATOM 1170 O O . GLU A 1 154 ? 5.709 -14.159 21.543 1.00 88.25 154 GLU A O 1
ATOM 1175 N N . TRP A 1 155 ? 7.209 -14.762 23.099 1.00 90.88 155 TRP A N 1
ATOM 1176 C CA . TRP A 1 155 ? 8.367 -14.195 22.396 1.00 90.88 155 TRP A CA 1
ATOM 1177 C C . TRP A 1 155 ? 8.640 -14.883 21.060 1.00 90.88 155 TRP A C 1
ATOM 1179 O O . TRP A 1 155 ? 9.058 -14.225 20.109 1.00 90.88 155 TRP A O 1
ATOM 1189 N N . CYS A 1 156 ? 8.357 -16.183 20.961 1.00 93.75 156 CYS A N 1
ATOM 1190 C CA . CYS A 1 156 ? 8.491 -16.932 19.715 1.00 93.75 156 CYS A CA 1
ATOM 1191 C C . CYS A 1 156 ? 7.509 -16.446 18.643 1.00 93.75 156 CYS A C 1
ATOM 1193 O O . CYS A 1 156 ? 7.835 -16.475 17.462 1.00 93.75 156 CYS A O 1
ATOM 1195 N N . VAL A 1 157 ? 6.323 -15.960 19.029 1.00 89.69 157 VAL A N 1
ATOM 1196 C CA . VAL A 1 157 ? 5.363 -15.358 18.088 1.00 89.69 157 VAL A CA 1
ATOM 1197 C C . VAL A 1 157 ? 5.797 -13.941 17.703 1.00 89.69 157 VAL A C 1
ATOM 1199 O O . VAL A 1 157 ? 5.756 -13.590 16.525 1.00 89.69 157 VAL A O 1
ATOM 1202 N N . LEU A 1 158 ? 6.253 -13.140 18.673 1.00 88.88 158 LEU A N 1
ATOM 1203 C CA . LEU A 1 158 ? 6.644 -11.741 18.460 1.00 88.88 158 LEU A CA 1
ATOM 1204 C C . LEU A 1 158 ? 7.918 -11.604 17.604 1.00 88.88 158 LEU A C 1
ATOM 1206 O O . LEU A 1 158 ? 7.962 -10.773 16.698 1.00 88.88 158 LEU A O 1
ATOM 1210 N N . LEU A 1 159 ? 8.931 -12.444 17.844 1.00 91.56 159 LEU A N 1
ATOM 1211 C CA . LEU A 1 159 ? 10.229 -12.424 17.148 1.00 91.56 159 LEU A CA 1
ATOM 1212 C C . LEU A 1 159 ? 10.286 -13.346 15.907 1.00 91.56 159 LEU A C 1
ATOM 1214 O O . LEU A 1 159 ? 11.358 -13.550 15.334 1.00 91.56 159 LEU A O 1
ATOM 1218 N N . ALA A 1 160 ? 9.149 -13.903 15.474 1.00 90.62 160 ALA A N 1
ATOM 1219 C CA . ALA A 1 160 ? 9.045 -14.686 14.235 1.00 90.62 160 ALA A CA 1
ATOM 1220 C C . ALA A 1 160 ? 8.928 -13.833 12.960 1.00 90.62 160 ALA A C 1
ATOM 1222 O O . ALA A 1 160 ? 8.997 -14.384 11.860 1.00 90.62 160 ALA A O 1
ATOM 1223 N N . ASP A 1 161 ? 8.724 -12.516 13.071 1.00 88.19 161 ASP A N 1
ATOM 1224 C CA . ASP A 1 161 ? 8.717 -11.640 11.898 1.00 88.19 161 ASP A CA 1
ATOM 1225 C C . ASP A 1 161 ? 10.141 -11.421 11.361 1.00 88.19 161 ASP A C 1
ATOM 1227 O O . ASP A 1 161 ? 11.077 -11.151 12.115 1.00 88.19 161 ASP A O 1
ATOM 1231 N N . SER A 1 162 ? 10.264 -11.458 10.034 1.00 83.38 162 SER A N 1
ATOM 1232 C CA . SER A 1 162 ? 11.431 -11.042 9.248 1.00 83.38 162 SER A CA 1
ATOM 1233 C C . SER A 1 162 ? 12.089 -9.725 9.692 1.00 83.38 162 SER A C 1
ATOM 1235 O O . SER A 1 162 ? 13.298 -9.561 9.552 1.00 83.38 162 SER A O 1
ATOM 1237 N N . VAL A 1 163 ? 11.328 -8.788 10.272 1.00 83.56 163 VAL A N 1
ATOM 1238 C CA . VAL A 1 163 ? 11.847 -7.517 10.822 1.00 83.56 163 VAL A CA 1
ATOM 1239 C C . VAL A 1 163 ? 12.846 -7.721 11.978 1.00 83.56 163 VAL A C 1
ATOM 1241 O O . VAL A 1 163 ? 13.671 -6.840 12.226 1.00 83.56 163 VAL A O 1
ATOM 1244 N N . TYR A 1 164 ? 12.808 -8.874 12.654 1.00 86.69 164 TYR A N 1
ATOM 1245 C CA . TYR A 1 164 ? 13.707 -9.238 13.757 1.00 86.69 164 TYR A CA 1
ATOM 1246 C C . TYR A 1 164 ? 14.802 -10.240 13.354 1.00 86.69 164 TYR A C 1
ATOM 1248 O O . TYR A 1 164 ? 15.569 -10.679 14.217 1.00 86.69 164 TYR A O 1
ATOM 1256 N N . GLU A 1 165 ? 14.911 -10.598 12.068 1.00 86.56 165 GLU A N 1
ATOM 1257 C CA . GLU A 1 165 ? 15.982 -11.470 11.580 1.00 86.56 165 GLU A CA 1
ATOM 1258 C C . GLU A 1 165 ? 17.369 -10.886 11.868 1.00 86.56 165 GLU A C 1
ATOM 1260 O O . GLU A 1 165 ? 17.649 -9.709 11.628 1.00 86.56 165 GLU A O 1
ATOM 1265 N N . ASN A 1 166 ? 18.272 -11.758 12.311 1.00 86.25 166 ASN A N 1
ATOM 1266 C CA . ASN A 1 166 ? 19.695 -11.467 12.407 1.00 86.25 166 ASN A CA 1
ATOM 1267 C C . ASN A 1 166 ? 20.482 -12.623 11.782 1.00 86.25 166 ASN A C 1
ATOM 1269 O O . ASN A 1 166 ? 20.091 -13.784 11.908 1.00 86.25 166 ASN A O 1
ATOM 1273 N N . PHE A 1 167 ? 21.547 -12.307 11.043 1.00 85.75 167 PHE A N 1
ATOM 1274 C CA . PHE A 1 167 ? 22.312 -13.265 10.226 1.00 85.75 167 PHE A CA 1
ATOM 1275 C C . PHE A 1 167 ? 21.438 -14.201 9.353 1.00 85.75 167 PHE A C 1
ATOM 1277 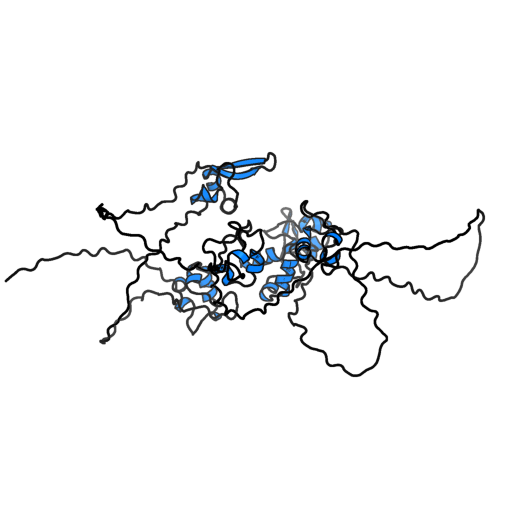O O . PHE A 1 167 ? 21.760 -15.375 9.178 1.00 85.75 167 PHE A O 1
ATOM 1284 N N . SER A 1 168 ? 20.324 -13.681 8.814 1.00 88.69 168 SER A N 1
ATOM 1285 C CA . SER A 1 168 ? 19.317 -14.439 8.042 1.00 88.69 168 SER A CA 1
ATOM 1286 C C . SER A 1 168 ? 18.678 -15.618 8.798 1.00 88.69 168 SER A C 1
ATOM 1288 O O . SER A 1 168 ? 18.318 -16.629 8.194 1.00 88.69 168 SER A O 1
ATOM 1290 N N . LYS A 1 169 ? 18.539 -15.494 10.125 1.00 93.25 169 LYS A N 1
ATOM 1291 C CA . LYS A 1 169 ? 17.792 -16.421 10.984 1.00 93.25 169 LYS A CA 1
ATOM 1292 C C . LYS A 1 169 ? 16.702 -15.692 11.768 1.00 93.25 169 LYS A C 1
ATOM 1294 O O . LYS A 1 169 ? 16.971 -14.689 12.434 1.00 93.25 169 LYS A O 1
ATOM 1299 N N . THR A 1 170 ? 15.500 -16.258 11.749 1.00 94.00 170 THR A N 1
ATOM 1300 C CA . THR A 1 170 ? 14.396 -15.940 12.671 1.00 94.00 170 THR A CA 1
ATOM 1301 C C . THR A 1 170 ? 14.566 -16.675 14.005 1.00 94.00 170 THR A C 1
ATOM 1303 O O . THR A 1 170 ? 15.298 -17.667 14.092 1.00 94.00 170 THR A O 1
ATOM 1306 N N . VAL A 1 171 ? 13.829 -16.251 15.037 1.00 94.94 171 VAL A N 1
ATOM 1307 C CA . VAL A 1 171 ? 13.835 -16.906 16.360 1.00 94.94 171 VAL A CA 1
ATOM 1308 C C . VAL A 1 171 ? 13.500 -18.408 16.278 1.00 94.94 171 VAL A C 1
ATOM 1310 O O . VAL A 1 171 ? 14.168 -19.236 16.895 1.00 94.94 171 VAL A O 1
ATOM 1313 N N . ASN A 1 172 ? 12.555 -18.778 15.404 1.00 93.56 172 ASN A N 1
ATOM 1314 C CA . ASN A 1 172 ? 12.100 -20.155 15.159 1.00 93.56 172 ASN A CA 1
ATOM 1315 C C . ASN A 1 172 ? 13.138 -21.029 14.423 1.00 93.56 172 ASN A C 1
ATOM 1317 O O . ASN A 1 172 ? 12.923 -22.222 14.226 1.00 93.56 172 ASN A O 1
ATOM 1321 N N . GLN A 1 173 ? 14.254 -20.449 13.972 1.00 93.69 173 GLN A N 1
ATOM 1322 C CA . GLN A 1 173 ? 15.376 -21.170 13.358 1.00 93.69 173 GLN A CA 1
ATOM 1323 C C . GLN A 1 173 ? 16.598 -21.236 14.283 1.00 93.69 173 GLN A C 1
ATOM 1325 O O . GLN A 1 173 ? 17.452 -22.101 14.086 1.00 93.69 173 GLN A O 1
ATOM 1330 N N . ALA A 1 174 ? 16.688 -20.338 15.268 1.00 95.25 174 ALA A N 1
ATOM 1331 C CA . ALA A 1 174 ? 17.834 -20.199 16.161 1.00 95.25 174 ALA A CA 1
ATOM 1332 C C . ALA A 1 174 ? 17.614 -20.797 17.559 1.00 95.25 174 ALA A C 1
ATOM 1334 O O . ALA A 1 174 ? 18.570 -21.324 18.126 1.00 95.25 174 ALA A O 1
ATOM 1335 N N . CYS A 1 175 ? 16.389 -20.737 18.096 1.00 96.00 175 CYS A N 1
ATOM 1336 C CA . CYS A 1 175 ? 16.112 -21.028 19.504 1.00 96.00 175 CYS A CA 1
ATOM 1337 C C . CYS A 1 175 ? 15.211 -22.260 19.699 1.00 96.00 175 CYS A C 1
ATOM 1339 O O . CYS A 1 175 ? 14.145 -22.375 19.084 1.00 96.00 175 CYS A O 1
ATOM 1341 N N . CYS A 1 176 ? 15.605 -23.156 20.604 1.00 95.56 176 CYS A N 1
ATOM 1342 C CA . CYS A 1 176 ? 14.933 -24.421 20.909 1.00 95.56 176 CYS A CA 1
ATOM 1343 C C . CYS A 1 176 ? 13.538 -24.240 21.509 1.00 95.56 176 CYS A C 1
ATOM 1345 O O . CYS A 1 176 ? 12.603 -24.939 21.115 1.00 95.56 176 CYS A O 1
ATOM 1347 N N . ALA A 1 177 ? 13.364 -23.249 22.387 1.00 94.12 177 ALA A N 1
ATOM 1348 C CA . ALA A 1 177 ? 12.059 -22.886 22.944 1.00 94.12 177 ALA A CA 1
ATOM 1349 C C . ALA A 1 177 ? 11.016 -22.506 21.873 1.00 94.12 177 ALA A C 1
ATOM 1351 O O . ALA A 1 177 ? 9.814 -22.641 22.092 1.00 94.12 177 ALA A O 1
ATOM 1352 N N . CYS A 1 178 ? 11.483 -22.072 20.698 1.00 94.00 178 CYS A N 1
ATOM 1353 C CA . CYS A 1 178 ? 10.662 -21.637 19.573 1.00 94.00 178 CYS A CA 1
ATOM 1354 C C . CYS A 1 178 ? 10.593 -22.666 18.428 1.00 94.00 178 CYS A C 1
ATOM 1356 O O . CYS A 1 178 ? 10.144 -22.342 17.329 1.00 94.00 178 CYS A O 1
ATOM 1358 N N . GLY A 1 179 ? 11.045 -23.906 18.652 1.00 88.69 179 GLY A N 1
ATOM 1359 C CA . GLY A 1 179 ? 11.034 -24.970 17.639 1.00 88.69 179 GLY A CA 1
ATOM 1360 C C . GLY A 1 179 ? 12.190 -24.930 16.628 1.00 88.69 179 GLY A C 1
ATOM 1361 O O . GLY A 1 179 ? 12.214 -25.753 15.708 1.00 88.69 179 GLY A O 1
ATOM 1362 N N . GLY A 1 180 ? 13.163 -24.029 16.811 1.00 72.31 180 GLY A N 1
ATOM 1363 C CA . GLY A 1 180 ? 14.523 -24.212 16.293 1.00 72.31 180 GLY A CA 1
ATOM 1364 C C . GLY A 1 180 ? 15.281 -25.233 17.157 1.00 72.31 180 GLY A C 1
ATOM 1365 O O . GLY A 1 180 ? 14.666 -25.991 17.895 1.00 72.31 180 GLY A O 1
ATOM 1366 N N . SER A 1 181 ? 16.611 -25.312 17.123 1.00 62.28 181 SER A N 1
ATOM 1367 C CA . SER A 1 181 ? 17.425 -25.305 15.902 1.00 62.28 181 SER A CA 1
ATOM 1368 C C . SER A 1 181 ? 17.776 -26.765 15.546 1.00 62.28 181 SER A C 1
ATOM 1370 O O . SER A 1 181 ? 17.721 -27.654 16.399 1.00 62.28 181 SER A O 1
ATOM 1372 N N . ARG A 1 182 ? 18.093 -27.069 14.278 1.00 65.88 182 ARG A N 1
ATOM 1373 C CA . ARG A 1 182 ? 18.356 -28.462 13.865 1.00 65.88 182 ARG A CA 1
ATOM 1374 C C . ARG A 1 182 ? 19.796 -28.891 14.145 1.00 65.88 182 ARG A C 1
ATOM 1376 O O . ARG A 1 182 ? 20.733 -28.195 13.771 1.00 65.88 182 ARG A O 1
ATOM 1383 N N . PHE A 1 183 ? 19.908 -30.098 14.699 1.00 52.16 183 PHE A N 1
ATOM 1384 C CA . PHE A 1 183 ? 21.080 -30.975 14.816 1.00 52.16 183 PHE A CA 1
ATOM 1385 C C . PHE A 1 183 ? 22.327 -30.555 14.013 1.00 52.16 183 PHE A C 1
ATOM 1387 O O . PHE A 1 183 ? 22.296 -30.507 12.780 1.00 52.16 183 PHE A O 1
ATOM 1394 N N . GLN A 1 184 ? 23.472 -30.394 14.690 1.00 42.44 184 GLN A N 1
ATOM 1395 C CA . GLN A 1 184 ? 24.760 -30.428 13.994 1.00 42.44 184 GLN A CA 1
ATOM 1396 C C . GLN A 1 184 ? 24.997 -31.832 13.426 1.00 42.44 184 GLN A C 1
ATOM 1398 O O . GLN A 1 184 ? 25.367 -32.752 14.154 1.00 42.44 184 GLN A O 1
ATOM 1403 N N . THR A 1 185 ? 24.836 -31.994 12.114 1.00 38.28 185 THR A N 1
ATOM 1404 C CA . THR A 1 185 ? 25.252 -33.212 11.408 1.00 38.28 185 THR A CA 1
ATOM 1405 C C . THR A 1 185 ? 26.775 -33.217 11.261 1.00 38.28 185 THR A C 1
ATOM 1407 O O . THR A 1 185 ? 27.318 -32.889 10.205 1.00 38.28 185 THR A O 1
ATOM 1410 N N . THR A 1 186 ? 27.486 -33.573 12.331 1.00 39.78 186 THR A N 1
ATOM 1411 C CA . THR A 1 186 ? 28.938 -33.795 12.334 1.00 39.78 186 THR A CA 1
ATOM 1412 C C . THR A 1 186 ? 29.277 -35.070 11.561 1.00 39.78 186 THR A C 1
ATOM 1414 O O . THR A 1 186 ? 29.512 -36.129 12.136 1.00 39.78 186 THR A O 1
ATOM 1417 N N . VAL A 1 187 ? 29.284 -34.967 10.226 1.00 34.97 187 VAL A N 1
ATOM 1418 C CA . VAL A 1 187 ? 29.587 -36.078 9.309 1.00 34.97 187 VAL A CA 1
ATOM 1419 C C . VAL A 1 187 ? 30.925 -36.729 9.695 1.00 34.97 187 VAL A C 1
ATOM 1421 O O . VAL A 1 187 ? 31.966 -36.073 9.587 1.00 34.97 187 VAL A O 1
ATOM 1424 N N . PRO A 1 188 ? 30.946 -38.010 10.112 1.00 35.94 188 PRO A N 1
ATOM 1425 C CA . PRO A 1 188 ? 32.195 -38.704 10.391 1.00 35.94 188 PRO A CA 1
ATOM 1426 C C . PRO A 1 188 ? 32.990 -38.862 9.094 1.00 35.94 188 PRO A C 1
ATOM 1428 O O . PRO A 1 188 ? 32.494 -39.431 8.120 1.00 35.94 188 PRO A O 1
ATOM 1431 N N . SER A 1 189 ? 34.229 -38.367 9.072 1.00 37.00 189 SER A N 1
ATOM 1432 C CA . SER A 1 189 ? 35.104 -38.468 7.899 1.00 37.00 189 SER A CA 1
ATOM 1433 C C . SER A 1 189 ? 35.597 -39.907 7.706 1.00 37.00 189 SER A C 1
ATOM 1435 O O . SER A 1 189 ? 36.676 -40.290 8.159 1.00 37.00 189 SER A O 1
ATOM 1437 N N . LEU A 1 190 ? 34.776 -40.724 7.046 1.00 38.34 190 LEU A N 1
ATOM 1438 C CA . LEU A 1 190 ? 35.119 -42.073 6.610 1.00 38.34 190 LEU A CA 1
ATOM 1439 C C . LEU A 1 190 ? 35.668 -42.023 5.182 1.00 38.34 190 LEU A C 1
ATOM 1441 O O . LEU A 1 190 ? 34.946 -42.256 4.215 1.00 38.34 190 LEU A O 1
ATOM 1445 N N . VAL A 1 191 ? 36.962 -41.724 5.060 1.00 40.03 191 VAL A N 1
ATOM 1446 C CA . VAL A 1 191 ? 37.727 -41.906 3.817 1.00 40.03 191 VAL A CA 1
ATOM 1447 C C . VAL A 1 191 ? 38.296 -43.331 3.802 1.00 40.03 191 VAL A C 1
ATOM 1449 O O . VAL A 1 191 ? 39.146 -43.636 4.641 1.00 40.03 191 VAL A O 1
ATOM 1452 N N . PRO A 1 192 ? 37.876 -44.220 2.881 1.00 36.59 192 PRO A N 1
ATOM 1453 C CA . PRO A 1 192 ? 38.494 -45.532 2.732 1.00 36.59 192 PRO A CA 1
ATOM 1454 C C . PRO A 1 192 ? 39.863 -45.405 2.055 1.00 36.59 192 PRO A C 1
ATOM 1456 O O . PRO A 1 192 ? 39.984 -44.812 0.984 1.00 36.59 192 PRO A O 1
ATOM 1459 N N . THR A 1 193 ? 40.892 -45.996 2.659 1.00 37.44 193 THR A N 1
ATOM 1460 C CA . THR A 1 193 ? 42.220 -46.115 2.047 1.00 37.44 193 THR A CA 1
ATOM 1461 C C . THR A 1 193 ? 42.222 -47.225 0.996 1.00 37.44 193 THR A C 1
ATOM 1463 O O . THR A 1 193 ? 42.101 -48.395 1.348 1.00 37.44 193 THR A O 1
ATOM 1466 N N . GLU A 1 194 ? 42.457 -46.873 -0.266 1.00 38.69 194 GLU A N 1
ATOM 1467 C CA . GLU A 1 194 ? 42.870 -47.797 -1.334 1.00 38.69 194 GLU A CA 1
ATOM 1468 C C . GLU A 1 194 ? 44.284 -47.421 -1.808 1.00 38.69 194 GLU A C 1
ATOM 1470 O O . GLU A 1 194 ? 44.691 -46.258 -1.744 1.00 38.69 194 GLU A O 1
ATOM 1475 N N . ILE A 1 195 ? 45.064 -48.416 -2.239 1.00 40.69 195 ILE A N 1
ATOM 1476 C CA . ILE A 1 195 ? 46.509 -48.297 -2.489 1.00 40.69 195 ILE A CA 1
ATOM 1477 C C . ILE A 1 195 ? 46.834 -48.797 -3.895 1.00 40.69 195 ILE A C 1
ATOM 1479 O O . ILE A 1 195 ? 46.540 -49.946 -4.199 1.00 40.69 195 ILE A O 1
ATOM 1483 N N . ILE A 1 196 ? 47.555 -47.996 -4.690 1.00 36.34 196 ILE A N 1
ATOM 1484 C CA . ILE A 1 196 ? 48.502 -48.440 -5.735 1.00 36.34 196 ILE A CA 1
ATOM 1485 C C . ILE A 1 196 ? 49.420 -47.252 -6.106 1.00 36.34 196 ILE A C 1
ATOM 1487 O O . ILE A 1 196 ? 49.004 -46.098 -6.045 1.00 36.34 196 ILE A O 1
ATOM 1491 N N . GLY A 1 197 ? 50.699 -47.521 -6.401 1.00 32.66 197 GLY A N 1
ATOM 1492 C CA . GLY A 1 197 ? 51.726 -46.494 -6.666 1.00 32.66 197 GLY A CA 1
ATOM 1493 C C . GLY A 1 197 ? 51.797 -46.016 -8.129 1.00 32.66 197 GLY A C 1
ATOM 1494 O O . GLY A 1 197 ? 51.032 -46.469 -8.971 1.00 32.66 197 GLY A O 1
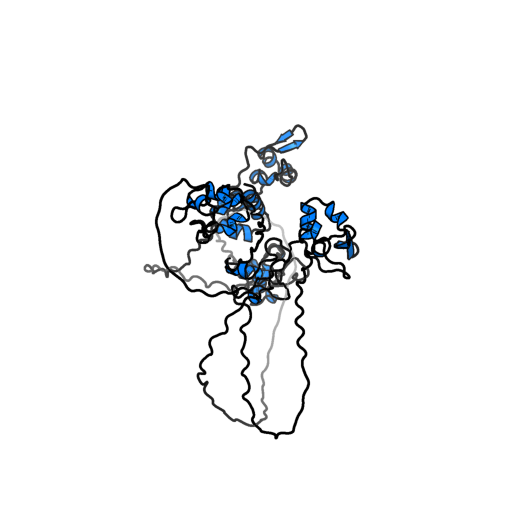ATOM 1495 N N . GLY A 1 198 ? 52.726 -45.133 -8.518 1.00 33.91 198 GLY A N 1
ATOM 1496 C CA . GLY A 1 198 ? 53.752 -44.431 -7.727 1.00 33.91 198 GLY A CA 1
ATOM 1497 C C . GLY A 1 198 ? 55.135 -44.411 -8.408 1.00 33.91 198 GLY A C 1
ATOM 1498 O O . GLY A 1 198 ? 55.626 -45.459 -8.815 1.00 33.91 198 GLY A O 1
ATOM 1499 N N . THR A 1 199 ? 55.790 -43.243 -8.489 1.00 30.77 199 THR A N 1
ATOM 1500 C CA . THR A 1 199 ? 57.160 -43.076 -9.035 1.00 30.77 199 THR A CA 1
ATOM 1501 C C . THR A 1 199 ? 57.879 -41.835 -8.481 1.00 30.77 199 THR A C 1
ATOM 1503 O O . THR A 1 199 ? 57.291 -40.763 -8.450 1.00 30.77 199 THR A O 1
ATOM 1506 N N . ALA A 1 200 ? 59.151 -42.027 -8.099 1.00 33.34 200 ALA A N 1
ATOM 1507 C CA . ALA A 1 200 ? 60.298 -41.106 -7.928 1.00 33.34 200 ALA A CA 1
ATOM 1508 C C . ALA A 1 200 ? 60.097 -39.564 -7.743 1.00 33.34 200 ALA A C 1
ATOM 1510 O O . ALA A 1 200 ? 59.488 -38.924 -8.588 1.00 33.34 200 ALA A O 1
ATOM 1511 N N . HIS A 1 201 ? 60.577 -38.913 -6.659 1.00 35.97 201 HIS A N 1
ATOM 1512 C CA . HIS A 1 201 ? 61.981 -38.535 -6.278 1.00 35.97 201 HIS A CA 1
ATOM 1513 C C . HIS A 1 201 ? 62.471 -37.194 -6.913 1.00 35.97 201 HIS A C 1
ATOM 1515 O O . HIS A 1 201 ? 62.175 -37.004 -8.090 1.00 35.97 201 HIS A O 1
ATOM 1521 N N . PRO A 1 202 ? 63.308 -36.327 -6.269 1.00 55.59 202 PRO A N 1
ATOM 1522 C CA . PRO A 1 202 ? 63.743 -36.260 -4.853 1.00 55.59 202 PRO A CA 1
ATOM 1523 C C . PRO A 1 202 ? 63.831 -34.844 -4.182 1.00 55.59 202 PRO A C 1
ATOM 1525 O O . PRO A 1 202 ? 63.813 -33.815 -4.844 1.00 55.59 202 PRO A O 1
ATOM 1528 N N . THR A 1 203 ? 64.048 -34.846 -2.853 1.00 34.50 203 THR A N 1
ATOM 1529 C CA . THR A 1 203 ? 64.828 -33.891 -2.000 1.00 34.50 203 THR A CA 1
ATOM 1530 C C . THR A 1 203 ? 64.773 -32.361 -2.200 1.00 34.50 203 THR A C 1
ATOM 1532 O O . THR A 1 203 ? 65.294 -31.851 -3.186 1.00 34.50 203 THR A O 1
ATOM 1535 N N . PHE A 1 204 ? 64.461 -31.629 -1.116 1.00 34.78 204 PHE A N 1
ATOM 1536 C CA . PHE A 1 204 ? 65.493 -30.983 -0.267 1.00 34.78 204 PHE A CA 1
ATOM 1537 C C . PHE A 1 204 ? 64.967 -30.649 1.152 1.00 34.78 204 PHE A C 1
ATOM 1539 O O . PHE A 1 204 ? 63.805 -30.299 1.317 1.00 34.78 204 PHE A O 1
ATOM 1546 N N . ASP A 1 205 ? 65.850 -30.786 2.146 1.00 33.16 205 ASP A N 1
ATOM 1547 C CA . ASP A 1 205 ? 65.746 -30.505 3.601 1.00 33.16 205 ASP A CA 1
ATOM 1548 C C . ASP A 1 205 ? 67.234 -30.400 4.103 1.00 33.16 205 ASP A C 1
ATOM 1550 O O . ASP A 1 205 ? 68.096 -30.814 3.309 1.00 33.16 205 ASP A O 1
ATOM 1554 N N . PRO A 1 206 ? 67.640 -29.904 5.311 1.00 52.53 206 PRO A N 1
ATOM 1555 C CA . PRO A 1 206 ? 66.887 -29.895 6.576 1.00 52.53 206 PRO A CA 1
ATOM 1556 C C . PRO A 1 206 ? 67.093 -28.708 7.558 1.00 52.53 206 PRO A C 1
ATOM 1558 O O . PRO A 1 206 ? 67.836 -27.764 7.295 1.00 52.53 206 PRO A O 1
ATOM 1561 N N . SER A 1 207 ? 66.549 -28.891 8.777 1.00 37.31 207 SER A N 1
ATOM 1562 C CA . SER A 1 207 ? 67.009 -28.362 10.091 1.00 37.31 207 SER A CA 1
ATOM 1563 C C . SER A 1 207 ? 66.534 -26.956 10.524 1.00 37.31 207 SER A C 1
ATOM 1565 O O . SER A 1 207 ? 66.426 -26.059 9.699 1.00 37.31 207 SER A O 1
ATOM 1567 N N . THR A 1 208 ? 66.243 -26.651 11.806 1.00 36.19 208 THR A N 1
ATOM 1568 C CA . THR A 1 208 ? 66.098 -27.450 13.063 1.00 36.19 208 THR A CA 1
ATOM 1569 C C . THR A 1 208 ? 65.405 -26.604 14.152 1.00 36.19 208 THR A C 1
ATOM 1571 O O . THR A 1 208 ? 65.571 -25.390 14.125 1.00 36.19 208 THR A O 1
ATOM 1574 N N . TYR A 1 209 ? 64.730 -27.217 15.144 1.00 34.38 209 TYR A N 1
ATOM 1575 C CA . TYR A 1 209 ? 65.016 -27.136 16.608 1.00 34.38 209 TYR A CA 1
ATOM 1576 C C . TYR A 1 209 ? 63.923 -27.847 17.455 1.00 34.38 209 TYR A C 1
ATOM 1578 O O . TYR A 1 209 ? 62.904 -28.269 16.913 1.00 34.38 209 TYR A O 1
ATOM 1586 N N . SER A 1 210 ? 64.159 -28.058 18.762 1.00 36.66 210 SER A N 1
ATOM 1587 C CA . SER A 1 210 ? 63.556 -29.168 19.540 1.00 36.66 210 SER A CA 1
ATOM 1588 C C . SER A 1 210 ? 63.071 -28.803 20.957 1.00 36.66 210 SER A C 1
ATOM 1590 O O . SER A 1 210 ? 63.745 -28.019 21.612 1.00 36.66 210 SER A O 1
ATOM 1592 N N . SER A 1 211 ? 62.050 -29.535 21.462 1.00 41.81 211 SER A N 1
ATOM 1593 C CA . SER A 1 211 ? 61.849 -30.020 22.868 1.00 41.81 211 SER A CA 1
ATOM 1594 C C . SER A 1 211 ? 61.811 -29.000 24.050 1.00 41.81 211 SER A C 1
ATOM 1596 O O . SER A 1 211 ? 62.348 -27.913 23.944 1.00 41.81 211 SER A O 1
ATOM 1598 N N . SER A 1 212 ? 61.222 -29.231 25.240 1.00 35.72 212 SER A N 1
ATOM 1599 C CA . SER A 1 212 ? 60.727 -30.439 25.955 1.00 35.72 212 SER A CA 1
ATOM 1600 C C . SER A 1 212 ? 59.809 -30.074 27.155 1.00 35.72 212 SER A C 1
ATOM 1602 O O . SER A 1 212 ? 59.897 -28.972 27.688 1.00 35.72 212 SER A O 1
ATOM 1604 N N . SER A 1 213 ? 59.004 -31.032 27.644 1.00 36.69 213 SER A N 1
ATOM 1605 C CA . SER A 1 213 ? 58.350 -31.068 28.989 1.00 36.69 213 SER A CA 1
ATOM 1606 C C . SER A 1 213 ? 59.267 -31.804 30.023 1.00 36.69 213 SER A C 1
ATOM 1608 O O . SER A 1 213 ? 60.425 -32.002 29.647 1.00 36.69 213 SER A O 1
ATOM 1610 N N . PRO A 1 214 ? 58.876 -32.296 31.245 1.00 59.31 214 PRO A N 1
ATOM 1611 C CA . PRO A 1 214 ? 57.587 -32.295 32.001 1.00 59.31 214 PRO A CA 1
ATOM 1612 C C . PRO A 1 214 ? 57.695 -32.074 33.558 1.00 59.31 214 PRO A C 1
ATOM 1614 O O . PRO A 1 214 ? 58.790 -31.817 34.051 1.00 59.31 214 PRO A O 1
ATOM 1617 N N . SER A 1 215 ? 56.595 -32.250 34.345 1.00 35.78 215 SER A N 1
ATOM 1618 C CA . SER A 1 215 ? 56.490 -33.142 35.565 1.00 35.78 215 SER A CA 1
ATOM 1619 C C . SER A 1 215 ? 55.531 -32.729 36.736 1.00 35.78 215 SER A C 1
ATOM 1621 O O . SER A 1 215 ? 55.693 -31.663 37.313 1.00 35.78 215 SER A O 1
ATOM 1623 N N . SER A 1 216 ? 54.616 -33.654 37.128 1.00 37.91 216 SER A N 1
ATOM 1624 C CA . SER A 1 216 ? 54.076 -34.056 38.485 1.00 37.91 216 SER A CA 1
ATOM 1625 C C . SER A 1 216 ? 53.735 -33.041 39.626 1.00 37.91 216 SER A C 1
ATOM 1627 O O . SER A 1 216 ? 54.593 -32.253 39.995 1.00 37.91 216 SER A O 1
ATOM 1629 N N . ILE A 1 217 ? 52.533 -33.020 40.269 1.00 36.31 217 ILE A N 1
ATOM 1630 C CA . ILE A 1 217 ? 51.927 -33.964 41.292 1.00 36.31 217 ILE A CA 1
ATOM 1631 C C . ILE A 1 217 ? 52.720 -34.002 42.642 1.00 36.31 217 ILE A C 1
ATOM 1633 O O . ILE A 1 217 ? 53.936 -34.117 42.502 1.00 36.31 217 ILE A O 1
ATOM 1637 N N . PRO A 1 218 ? 52.156 -33.957 43.909 1.00 54.31 218 PRO A N 1
ATOM 1638 C CA . PRO A 1 218 ? 50.904 -34.605 44.432 1.00 54.31 218 PRO A CA 1
ATOM 1639 C C . PRO A 1 218 ? 50.036 -33.978 45.604 1.00 54.31 218 PRO A C 1
ATOM 1641 O O . PRO A 1 218 ? 50.536 -33.283 46.478 1.00 54.31 218 PRO A O 1
ATOM 1644 N N . SER A 1 219 ? 48.763 -34.433 45.696 1.00 36.62 219 SER A N 1
ATOM 1645 C CA . SER A 1 219 ? 47.961 -34.953 46.865 1.00 36.62 219 SER A CA 1
ATOM 1646 C C . SER A 1 219 ? 47.614 -34.208 48.197 1.00 36.62 219 SER A C 1
ATOM 1648 O O . SER A 1 219 ? 48.339 -33.353 48.686 1.00 36.62 219 SER A O 1
ATOM 1650 N N . ASN A 1 220 ? 46.551 -34.746 48.856 1.00 31.97 220 ASN A N 1
ATOM 1651 C CA . ASN A 1 220 ? 46.046 -34.610 50.259 1.00 31.97 220 ASN A CA 1
ATOM 1652 C C . ASN A 1 220 ? 45.142 -33.398 50.626 1.00 31.97 220 ASN A C 1
ATOM 1654 O O . ASN A 1 220 ? 45.334 -32.314 50.099 1.00 31.97 220 ASN A O 1
ATOM 1658 N N . ALA A 1 221 ? 44.175 -33.477 51.568 1.00 32.31 221 ALA A N 1
ATOM 1659 C CA . ALA A 1 221 ? 43.454 -34.608 52.210 1.00 32.31 221 ALA A CA 1
ATOM 1660 C C . ALA A 1 221 ? 42.174 -34.118 52.964 1.00 32.31 221 ALA A C 1
ATOM 1662 O O . ALA A 1 221 ? 41.992 -32.924 53.184 1.00 32.31 221 ALA A O 1
ATOM 1663 N N . SER A 1 222 ? 41.288 -35.037 53.378 1.00 37.94 222 SER A N 1
ATOM 1664 C CA . SER A 1 222 ? 39.947 -34.775 53.955 1.00 37.94 222 SER A CA 1
ATOM 1665 C C . SER A 1 222 ? 39.906 -34.232 55.398 1.00 37.94 222 SER A C 1
ATOM 1667 O O . SER A 1 222 ? 40.750 -34.617 56.209 1.00 37.94 222 SER A O 1
ATOM 1669 N N . ARG A 1 223 ? 38.817 -33.518 55.769 1.00 32.91 223 ARG A N 1
ATOM 1670 C CA . ARG A 1 223 ? 38.120 -33.620 57.086 1.00 32.91 223 ARG A CA 1
ATOM 1671 C C . ARG A 1 223 ? 36.818 -32.800 57.184 1.00 32.91 223 ARG A C 1
ATOM 1673 O O . ARG A 1 223 ? 36.792 -31.632 56.821 1.00 32.91 223 ARG A O 1
ATOM 1680 N N . SER A 1 224 ? 35.785 -33.393 57.789 1.00 35.84 224 SER A N 1
ATOM 1681 C CA . SER A 1 224 ? 34.685 -32.681 58.477 1.00 35.84 224 SER A CA 1
ATOM 1682 C C . SER A 1 224 ? 35.054 -32.459 59.959 1.00 35.84 224 SER A C 1
ATOM 1684 O O . SER A 1 224 ? 36.007 -33.085 60.438 1.00 35.84 224 SER A O 1
ATOM 1686 N N . PRO A 1 225 ? 34.320 -31.614 60.712 1.00 49.47 225 PRO A N 1
ATOM 1687 C CA . PRO A 1 225 ? 33.282 -32.180 61.593 1.00 49.47 225 PRO A CA 1
ATOM 1688 C C . PRO A 1 225 ? 32.015 -31.299 61.756 1.00 49.47 225 PRO A C 1
ATOM 1690 O O . PRO A 1 225 ? 31.866 -30.267 61.115 1.00 49.47 225 PRO A O 1
ATOM 1693 N N . SER A 1 226 ? 31.089 -31.749 62.612 1.00 38.75 226 SER A N 1
ATOM 1694 C CA . SER A 1 226 ? 29.751 -31.178 62.865 1.00 38.75 226 SER A CA 1
ATOM 1695 C C . SER A 1 226 ? 29.658 -30.398 64.188 1.00 38.75 226 SER A C 1
ATOM 1697 O O . SER A 1 226 ? 30.319 -30.779 65.154 1.00 38.75 226 SER A O 1
ATOM 1699 N N . THR A 1 227 ? 28.749 -29.414 64.273 1.00 37.34 227 THR A N 1
ATOM 1700 C CA . THR A 1 227 ? 28.140 -28.949 65.539 1.00 37.34 227 THR A CA 1
ATOM 1701 C C . THR A 1 227 ? 26.658 -28.548 65.392 1.00 37.34 227 THR A C 1
ATOM 1703 O O . THR A 1 227 ? 26.218 -28.030 64.370 1.00 37.34 227 THR A O 1
ATOM 1706 N N . LYS A 1 228 ? 25.893 -28.800 66.466 1.00 36.19 228 LYS A N 1
ATOM 1707 C CA . LYS A 1 228 ? 24.492 -28.387 66.742 1.00 36.19 228 LYS A CA 1
ATOM 1708 C C . LYS A 1 228 ? 24.483 -26.988 67.426 1.00 36.19 228 LYS A C 1
ATOM 1710 O O . LYS A 1 228 ? 25.566 -26.600 67.870 1.00 36.19 228 LYS A O 1
ATOM 1715 N N . PRO A 1 229 ? 23.357 -26.237 67.584 1.00 48.50 229 PRO A N 1
ATOM 1716 C CA . PRO A 1 229 ? 22.174 -26.608 68.408 1.00 48.50 229 PRO A CA 1
ATOM 1717 C C . PRO A 1 229 ? 20.789 -26.274 67.769 1.00 48.50 229 PRO A C 1
ATOM 1719 O O . PRO A 1 229 ? 20.644 -25.295 67.056 1.00 48.50 229 PRO A O 1
ATOM 1722 N N . SER A 1 230 ? 19.770 -27.142 67.858 1.00 37.12 230 SER A N 1
ATOM 1723 C CA . SER A 1 230 ? 18.663 -27.150 68.858 1.00 37.12 230 SER A CA 1
ATOM 1724 C C . SER A 1 230 ? 17.681 -25.952 68.823 1.00 37.12 230 SER A C 1
ATOM 1726 O O . SER A 1 230 ? 18.068 -24.839 69.155 1.00 37.12 230 SER A O 1
ATOM 1728 N N . GLY A 1 231 ? 16.387 -26.210 68.560 1.00 31.25 231 GLY A N 1
ATOM 1729 C CA . GLY A 1 231 ? 15.290 -25.231 68.677 1.00 31.25 231 GLY A CA 1
ATOM 1730 C C . GLY A 1 231 ? 13.888 -25.870 68.610 1.00 31.25 231 GLY A C 1
ATOM 1731 O O . GLY A 1 231 ? 13.639 -26.721 67.760 1.00 31.25 231 GLY A O 1
ATOM 1732 N N . THR A 1 232 ? 12.988 -25.472 69.513 1.00 32.03 232 THR A N 1
ATOM 1733 C CA . THR A 1 232 ? 11.663 -26.086 69.772 1.00 32.03 232 THR A CA 1
ATOM 1734 C C . THR A 1 232 ? 10.720 -24.994 70.314 1.00 32.03 232 THR A C 1
ATOM 1736 O O . THR A 1 232 ? 11.205 -24.056 70.938 1.00 32.03 232 THR A O 1
ATOM 1739 N N . THR A 1 233 ? 9.390 -25.002 70.162 1.00 31.39 233 THR A N 1
ATOM 1740 C CA . THR A 1 233 ? 8.410 -26.032 69.708 1.00 31.39 233 THR A CA 1
ATOM 1741 C C . THR A 1 233 ? 7.446 -25.339 68.683 1.00 31.39 233 THR A C 1
ATOM 1743 O O . THR A 1 233 ? 7.844 -24.298 68.173 1.00 31.39 233 THR A O 1
ATOM 1746 N N . SER A 1 234 ? 6.258 -25.750 68.204 1.00 32.25 234 SER A N 1
ATOM 1747 C CA . SER A 1 234 ? 5.162 -26.662 68.606 1.00 32.25 234 SER A CA 1
ATOM 1748 C C . SER A 1 234 ? 4.334 -27.110 67.377 1.00 32.25 234 SER A C 1
ATOM 1750 O O . SER A 1 234 ? 4.560 -26.632 66.271 1.00 32.25 234 SER A O 1
ATOM 1752 N N . ILE A 1 235 ? 3.323 -27.966 67.585 1.00 40.03 235 ILE A N 1
ATOM 1753 C CA . ILE A 1 235 ? 2.217 -28.248 66.641 1.00 40.03 235 ILE A CA 1
ATOM 1754 C C . ILE A 1 235 ? 0.912 -27.703 67.264 1.00 40.03 235 ILE A C 1
ATOM 1756 O O . ILE A 1 235 ? 0.781 -27.739 68.490 1.00 40.03 235 ILE A O 1
ATOM 1760 N N . PRO A 1 236 ? -0.050 -27.206 66.465 1.00 37.97 236 PRO A N 1
ATOM 1761 C CA . PRO A 1 236 ? -1.386 -27.811 66.536 1.00 37.97 236 PRO A CA 1
ATOM 1762 C C . PRO A 1 236 ? -2.002 -28.066 65.149 1.00 37.97 236 PRO A C 1
ATOM 1764 O O . PRO A 1 236 ? -1.982 -27.211 64.267 1.00 37.97 236 PRO A O 1
ATOM 1767 N N . SER A 1 237 ? -2.600 -29.245 64.974 1.00 41.09 237 SER A N 1
ATOM 1768 C CA . SER A 1 237 ? -3.347 -29.613 63.766 1.00 41.09 237 SER A CA 1
ATOM 1769 C C . SER A 1 237 ? -4.779 -29.079 63.821 1.00 41.09 237 SER A C 1
ATOM 1771 O O . SER A 1 237 ? -5.427 -29.188 64.861 1.00 41.09 237 SER A O 1
ATOM 1773 N N . ILE A 1 238 ? -5.325 -28.625 62.689 1.00 30.12 238 ILE A N 1
ATOM 1774 C CA . ILE A 1 238 ? -6.777 -28.484 62.500 1.00 30.12 238 ILE A CA 1
ATOM 1775 C C . ILE A 1 238 ? -7.150 -29.148 61.173 1.00 30.12 238 ILE A C 1
ATOM 1777 O O . ILE A 1 238 ? -6.564 -28.852 60.136 1.00 30.12 238 ILE A O 1
ATOM 1781 N N . SER A 1 239 ? -8.116 -30.064 61.222 1.00 43.22 239 SER A N 1
ATOM 1782 C CA . SER A 1 239 ? -8.718 -30.687 60.042 1.00 43.22 239 SER A CA 1
ATOM 1783 C C . SER A 1 239 ? -10.062 -30.027 59.750 1.00 43.22 239 SER A C 1
ATOM 1785 O O . SER A 1 239 ? -10.864 -29.839 60.664 1.00 43.22 239 SER A O 1
ATOM 1787 N N . SER A 1 240 ? -10.333 -29.723 58.483 1.00 35.16 240 SER A N 1
ATOM 1788 C CA . SER A 1 240 ? -11.675 -29.396 58.001 1.00 35.16 240 SER A CA 1
ATOM 1789 C C . SER A 1 240 ? -11.841 -29.861 56.553 1.00 35.16 240 SER A C 1
ATOM 1791 O O . SER A 1 240 ? -11.035 -29.556 55.678 1.00 35.16 240 SER A O 1
ATOM 1793 N N . SER A 1 241 ? -12.880 -30.659 56.304 1.00 41.19 241 SER A N 1
ATOM 1794 C CA . SER A 1 241 ? -13.224 -31.145 54.964 1.00 41.19 241 SER A CA 1
ATOM 1795 C C . SER A 1 241 ? -14.002 -30.077 54.181 1.00 41.19 241 SER A C 1
ATOM 1797 O O . SER A 1 241 ? -14.815 -29.375 54.785 1.00 41.19 241 SER A O 1
ATOM 1799 N N . PRO A 1 242 ? -13.826 -29.961 52.852 1.00 38.44 242 PRO A N 1
ATOM 1800 C CA . PRO A 1 242 ? -14.573 -28.996 52.051 1.00 38.44 242 PRO A CA 1
ATOM 1801 C C . PRO A 1 242 ? -16.041 -29.422 51.905 1.00 38.44 242 PRO A C 1
ATOM 1803 O O . PRO A 1 242 ? -16.363 -30.414 51.247 1.00 38.44 242 PRO A O 1
ATOM 1806 N N . THR A 1 243 ? -16.950 -28.657 52.507 1.00 33.31 243 THR A N 1
ATOM 1807 C CA . THR A 1 243 ? -18.395 -28.840 52.341 1.00 33.31 243 THR A CA 1
ATOM 1808 C C . THR A 1 243 ? -18.799 -28.514 50.901 1.00 33.31 243 THR A C 1
ATOM 1810 O O . THR A 1 243 ? -18.456 -27.449 50.391 1.00 33.31 243 THR A O 1
ATOM 1813 N N . LYS A 1 244 ? -19.576 -29.386 50.242 1.00 42.59 244 LYS A N 1
ATOM 1814 C CA . LYS A 1 244 ? -20.194 -29.056 48.946 1.00 42.59 244 LYS A CA 1
ATOM 1815 C C . LYS A 1 244 ? -21.219 -27.934 49.131 1.00 42.59 244 LYS A C 1
ATOM 1817 O O . LYS A 1 244 ? -22.349 -28.195 49.534 1.00 42.59 244 LYS A O 1
ATOM 1822 N N . GLN A 1 245 ? -20.830 -26.704 48.815 1.00 36.16 245 GLN A N 1
ATOM 1823 C CA . GLN A 1 245 ? -21.750 -25.580 48.694 1.00 36.16 245 GLN A CA 1
ATOM 1824 C C . GLN A 1 245 ? -22.336 -25.569 47.278 1.00 36.16 245 GLN A C 1
ATOM 1826 O O . GLN A 1 245 ? -21.600 -25.616 46.293 1.00 36.16 245 GLN A O 1
ATOM 1831 N N . THR A 1 246 ? -23.664 -25.561 47.167 1.00 41.94 246 THR A N 1
ATOM 1832 C CA . THR A 1 246 ? -24.356 -25.578 45.873 1.00 41.94 246 THR A CA 1
ATOM 1833 C C . THR A 1 246 ? -24.075 -24.277 45.128 1.00 41.94 246 THR A C 1
ATOM 1835 O O . THR A 1 246 ? -24.430 -23.207 45.621 1.00 41.94 246 THR A O 1
ATOM 1838 N N . SER A 1 247 ? -23.435 -24.360 43.959 1.00 40.69 247 SER A N 1
ATOM 1839 C CA . SER A 1 247 ? -23.136 -23.172 43.155 1.00 40.69 247 SER A CA 1
ATOM 1840 C C . SER A 1 247 ? -24.424 -22.453 42.766 1.00 40.69 247 SER A C 1
ATOM 1842 O O . SER A 1 247 ? -25.329 -23.061 42.193 1.00 40.69 247 SER A O 1
ATOM 1844 N N . SER A 1 248 ? -24.474 -21.144 43.005 1.00 52.41 248 SER A N 1
ATOM 1845 C CA . SER A 1 248 ? -25.339 -20.259 42.227 1.00 52.41 248 SER A CA 1
ATOM 1846 C C . SER A 1 248 ? -24.983 -20.395 40.745 1.00 52.41 248 SER A C 1
ATOM 1848 O O . SER A 1 248 ? -23.811 -20.593 40.407 1.00 52.41 248 SER A O 1
ATOM 1850 N N . SER A 1 249 ? -25.975 -20.296 39.860 1.00 52.88 249 SER A N 1
ATOM 1851 C CA . SER A 1 249 ? -25.732 -20.229 38.416 1.00 52.88 249 SER A CA 1
ATOM 1852 C C . SER A 1 249 ? -24.765 -19.078 38.095 1.00 52.88 249 SER A C 1
ATOM 1854 O O . SER A 1 249 ? -24.875 -18.026 38.733 1.00 52.88 249 SER A O 1
ATOM 1856 N N . PRO A 1 250 ? -23.824 -19.246 37.146 1.00 66.69 250 PRO A N 1
ATOM 1857 C CA . PRO A 1 250 ? -22.942 -18.157 36.738 1.00 66.69 250 PRO A CA 1
ATOM 1858 C C . PRO A 1 250 ? -23.767 -16.988 36.189 1.00 66.69 250 PRO A C 1
ATOM 1860 O O . PRO A 1 250 ? -24.790 -17.199 35.532 1.00 66.69 250 PRO A O 1
ATOM 1863 N N . SER A 1 251 ? -23.332 -15.756 36.460 1.00 72.31 251 SER A N 1
ATOM 1864 C CA . SER A 1 251 ? -23.930 -14.571 35.848 1.00 72.31 251 SER A CA 1
ATOM 1865 C C . SER A 1 251 ? -23.738 -14.615 34.329 1.00 72.31 251 SER A C 1
ATOM 1867 O O . SER A 1 251 ? -22.704 -15.057 33.832 1.00 72.31 251 SER A O 1
ATOM 1869 N N . ILE A 1 252 ? -24.754 -14.173 33.589 1.00 87.44 252 ILE A N 1
ATOM 1870 C CA . ILE A 1 252 ? -24.671 -14.022 32.135 1.00 87.44 252 ILE A CA 1
ATOM 1871 C C . ILE A 1 252 ? -23.606 -12.962 31.821 1.00 87.44 252 ILE A C 1
ATOM 1873 O O . ILE A 1 252 ? -23.628 -11.881 32.409 1.00 87.44 252 ILE A O 1
ATOM 1877 N N . CYS A 1 253 ? -22.680 -13.292 30.917 1.00 93.38 253 CYS A N 1
ATOM 1878 C CA . CYS A 1 253 ? -21.745 -12.327 30.343 1.00 93.38 253 CYS A CA 1
ATOM 1879 C C . CYS A 1 253 ? -22.530 -11.273 29.549 1.00 93.38 253 CYS A C 1
ATOM 1881 O O . CYS A 1 253 ? -23.498 -11.619 28.867 1.00 93.38 253 CYS A O 1
ATOM 1883 N N . GLN A 1 254 ? -22.124 -10.008 29.637 1.00 95.81 254 GLN A N 1
ATOM 1884 C CA . GLN A 1 254 ? -22.778 -8.908 28.935 1.00 95.81 254 GLN A CA 1
ATOM 1885 C C . GLN A 1 254 ? -21.734 -8.052 28.216 1.00 95.81 254 GLN A C 1
ATOM 1887 O O . GLN A 1 254 ? -20.944 -7.388 28.884 1.00 95.81 254 GLN A O 1
ATOM 1892 N N . ASP A 1 255 ? -21.789 -8.042 26.878 1.00 96.44 255 ASP A N 1
ATOM 1893 C CA . ASP A 1 255 ? -20.925 -7.225 26.020 1.00 96.44 255 ASP A CA 1
ATOM 1894 C C . ASP A 1 255 ? -20.927 -5.750 26.443 1.00 96.44 255 ASP A C 1
ATOM 1896 O O . ASP A 1 255 ? -21.955 -5.208 26.864 1.00 96.44 255 ASP A O 1
ATOM 1900 N N . ASP A 1 256 ? -19.780 -5.090 26.296 1.00 95.62 256 ASP A N 1
ATOM 1901 C CA . ASP A 1 256 ? -19.658 -3.656 26.535 1.00 95.62 256 ASP A CA 1
ATOM 1902 C C . ASP A 1 256 ? -20.238 -2.878 25.334 1.00 95.62 256 ASP A C 1
ATOM 1904 O O . ASP A 1 256 ? -19.663 -2.935 24.244 1.00 95.62 256 ASP A O 1
ATOM 1908 N N . PRO A 1 257 ? -21.385 -2.184 25.480 1.00 93.69 257 PRO A N 1
ATOM 1909 C CA . PRO A 1 257 ? -22.115 -1.622 24.342 1.00 93.69 257 PRO A CA 1
ATOM 1910 C C . PRO A 1 257 ? -21.419 -0.409 23.713 1.00 93.69 257 PRO A C 1
ATOM 1912 O O . PRO A 1 257 ? -21.713 -0.076 22.567 1.00 93.69 257 PRO A O 1
ATOM 1915 N N . ASP A 1 258 ? -20.514 0.239 24.453 1.00 93.81 258 ASP A N 1
ATOM 1916 C CA . ASP A 1 258 ? -19.766 1.416 24.005 1.00 93.81 258 ASP A CA 1
ATOM 1917 C C . ASP A 1 258 ? -18.366 1.043 23.473 1.00 93.81 258 ASP A C 1
ATOM 1919 O O . ASP A 1 258 ? -17.629 1.913 22.995 1.00 93.81 258 ASP A O 1
ATOM 1923 N N . TRP A 1 259 ? -17.973 -0.239 23.540 1.00 96.12 259 TRP A N 1
ATOM 1924 C CA . TRP A 1 259 ? -16.681 -0.695 23.031 1.00 96.12 259 TRP A CA 1
ATOM 1925 C C . TRP A 1 259 ? -16.712 -0.969 21.525 1.00 96.12 259 TRP A C 1
ATOM 1927 O O . TRP A 1 259 ? -17.577 -1.662 20.985 1.00 96.12 259 TRP A O 1
ATOM 1937 N N . PHE A 1 260 ? -15.679 -0.463 20.863 1.00 96.25 260 PHE A N 1
ATOM 1938 C CA . PHE A 1 260 ? -15.329 -0.774 19.487 1.00 96.25 260 PHE A CA 1
ATOM 1939 C C . PHE A 1 260 ? -13.807 -0.822 19.360 1.00 96.25 260 PHE A C 1
ATOM 1941 O O . PHE A 1 260 ? -13.114 -0.106 20.082 1.00 96.25 260 PHE A O 1
ATOM 1948 N N . SER A 1 261 ? -13.278 -1.615 18.435 1.00 95.75 261 SER A N 1
ATOM 1949 C CA . SER A 1 261 ? -11.833 -1.773 18.253 1.00 95.75 261 SER A CA 1
ATOM 1950 C C . SER A 1 261 ? -11.121 -0.460 17.896 1.00 95.75 261 SER A C 1
ATOM 1952 O O . SER A 1 261 ? -11.594 0.341 17.079 1.00 95.75 261 SER A O 1
ATOM 1954 N N . GLY A 1 262 ? -9.958 -0.254 18.514 1.00 84.50 262 GLY A N 1
ATOM 1955 C CA . GLY A 1 262 ? -9.058 0.862 18.245 1.00 84.50 262 GLY A CA 1
ATOM 1956 C C . GLY A 1 262 ? -8.150 0.620 17.035 1.00 84.50 262 GLY A C 1
ATOM 1957 O O . GLY A 1 262 ? -8.498 -0.078 16.082 1.00 84.50 262 GLY A O 1
ATOM 1958 N N . GLY A 1 263 ? -6.953 1.202 17.085 1.00 80.00 263 GLY A N 1
ATOM 1959 C CA . GLY A 1 263 ? -5.897 0.976 16.098 1.00 80.00 263 GLY A CA 1
ATOM 1960 C C . GLY A 1 263 ? -5.958 1.850 14.840 1.00 80.00 263 GLY A C 1
ATOM 1961 O O . GLY A 1 263 ? -6.992 2.385 14.439 1.00 80.00 263 GLY A O 1
ATOM 1962 N N . SER A 1 264 ? -4.795 2.002 14.203 1.00 64.88 264 SER A N 1
ATOM 1963 C CA . SER A 1 264 ? -4.561 2.895 13.057 1.00 64.88 264 SER A CA 1
ATOM 1964 C C . SER A 1 264 ? -4.819 2.255 11.686 1.00 64.88 264 SER A C 1
ATOM 1966 O O . SER A 1 264 ? -4.763 2.940 10.665 1.00 64.88 264 SER A O 1
ATOM 1968 N N . THR A 1 265 ? -5.106 0.951 11.628 1.00 73.25 265 THR A N 1
ATOM 1969 C CA . THR A 1 265 ? -5.410 0.238 10.378 1.00 73.25 265 THR A CA 1
ATOM 1970 C C . THR A 1 265 ? -6.896 0.376 10.015 1.00 73.25 265 THR A C 1
ATOM 1972 O O . THR A 1 265 ? -7.726 -0.154 10.757 1.00 73.25 265 THR A O 1
ATOM 1975 N N . PRO A 1 266 ? -7.270 0.961 8.856 1.00 77.12 266 PRO A N 1
ATOM 1976 C CA . PRO A 1 266 ? -8.678 1.208 8.505 1.00 77.12 266 PRO A CA 1
ATOM 1977 C C . PRO A 1 266 ? -9.575 -0.036 8.389 1.00 77.12 266 PRO A C 1
ATOM 1979 O O . PRO A 1 266 ? -10.790 0.096 8.351 1.00 77.12 266 PRO A O 1
ATOM 1982 N N . ILE A 1 267 ? -8.983 -1.231 8.303 1.00 81.12 267 ILE A N 1
ATOM 1983 C CA . ILE A 1 267 ? -9.684 -2.520 8.169 1.00 81.12 267 ILE A CA 1
ATOM 1984 C C . ILE A 1 267 ? -10.256 -3.001 9.516 1.00 81.12 267 ILE A C 1
ATOM 1986 O O . ILE A 1 267 ? -11.236 -3.737 9.535 1.00 81.12 267 ILE A O 1
ATOM 1990 N N . PHE A 1 268 ? -9.651 -2.585 10.633 1.00 88.44 268 PHE A N 1
ATOM 1991 C CA . PHE A 1 268 ? -9.920 -3.118 11.975 1.00 88.44 268 PHE A CA 1
ATOM 1992 C C . PHE A 1 268 ? -10.289 -2.032 12.996 1.00 88.44 268 PHE A C 1
ATOM 1994 O O . PHE A 1 268 ? -10.244 -2.291 14.192 1.00 88.44 268 PHE A O 1
ATOM 2001 N N . SER A 1 269 ? -10.633 -0.821 12.551 1.00 91.56 269 SER A N 1
ATOM 2002 C CA . SER A 1 269 ? -11.006 0.297 13.427 1.00 91.56 269 SER A CA 1
ATOM 2003 C C . SER A 1 269 ? -12.524 0.489 13.431 1.00 91.56 269 SER A C 1
ATOM 2005 O O . SER A 1 269 ? -13.130 0.581 12.363 1.00 91.56 269 SER A O 1
ATOM 2007 N N . GLY A 1 270 ? -13.139 0.579 14.614 1.00 93.56 270 GLY A N 1
ATOM 2008 C CA . GLY A 1 270 ? -14.586 0.782 14.754 1.00 93.56 270 GLY A CA 1
ATOM 2009 C C . GLY A 1 270 ? -15.438 -0.492 14.705 1.00 93.56 270 GLY A C 1
ATOM 2010 O O . GLY A 1 270 ? -16.632 -0.394 14.437 1.00 93.56 270 GLY A O 1
ATOM 2011 N N . VAL A 1 271 ? -14.849 -1.666 14.950 1.00 95.88 271 VAL A N 1
ATOM 2012 C CA . VAL A 1 271 ? -15.552 -2.960 14.996 1.00 95.88 271 VAL A CA 1
ATOM 2013 C C . VAL A 1 271 ? -16.183 -3.155 16.374 1.00 95.88 271 VAL A C 1
ATOM 2015 O O . VAL A 1 271 ? -15.465 -3.098 17.369 1.00 95.88 271 VAL A O 1
ATOM 2018 N N . SER A 1 272 ? -17.487 -3.420 16.460 1.00 96.81 272 SER A N 1
ATOM 2019 C CA . SER A 1 272 ? -18.174 -3.670 17.737 1.00 96.81 272 SER A CA 1
ATOM 2020 C C . SER A 1 272 ? -18.136 -5.147 18.154 1.00 96.81 272 SER A C 1
ATOM 2022 O O . SER A 1 272 ? -17.906 -6.042 17.335 1.00 96.81 272 SER A O 1
ATOM 2024 N N . CYS A 1 273 ? -18.458 -5.439 19.419 1.00 97.25 273 CYS A N 1
ATOM 2025 C CA . CYS A 1 273 ? -18.632 -6.820 19.888 1.00 97.25 273 CYS A CA 1
ATOM 2026 C C . CYS A 1 273 ? -19.690 -7.609 19.089 1.00 97.25 273 CYS A C 1
ATOM 2028 O O . CYS A 1 273 ? -19.555 -8.823 18.922 1.00 97.25 273 CYS A O 1
ATOM 2030 N N . ALA A 1 274 ? -20.712 -6.930 18.550 1.00 95.94 274 ALA A N 1
ATOM 2031 C CA . ALA A 1 274 ? -21.744 -7.559 17.727 1.00 95.94 274 ALA A CA 1
ATOM 2032 C C . ALA A 1 274 ? -21.203 -8.031 16.366 1.00 95.94 274 ALA A C 1
ATOM 2034 O O . ALA A 1 274 ? -21.621 -9.081 15.882 1.00 95.94 274 ALA A O 1
ATOM 2035 N N . ASP A 1 275 ? -20.252 -7.301 15.776 1.00 95.62 275 ASP A N 1
ATOM 2036 C CA . ASP A 1 275 ? -19.604 -7.688 14.518 1.00 95.62 275 ASP A CA 1
ATOM 2037 C C . ASP A 1 275 ? -18.673 -8.891 14.746 1.00 95.62 275 ASP A C 1
ATOM 2039 O O . ASP A 1 275 ? -18.750 -9.894 14.029 1.00 95.62 275 ASP A O 1
ATOM 2043 N N . ILE A 1 276 ? -17.860 -8.836 15.810 1.00 94.88 276 ILE A N 1
ATOM 2044 C CA . ILE A 1 276 ? -16.929 -9.906 16.210 1.00 94.88 276 ILE A CA 1
ATOM 2045 C C . ILE A 1 276 ? -17.672 -11.227 16.446 1.00 94.88 276 ILE A C 1
ATOM 2047 O O . ILE A 1 276 ? -17.240 -12.271 15.959 1.00 94.88 276 ILE A O 1
ATOM 2051 N N . GLY A 1 277 ? -18.836 -11.184 17.104 1.00 90.75 277 GLY A N 1
ATOM 2052 C CA . GLY A 1 277 ? -19.679 -12.361 17.342 1.00 90.75 277 GLY A CA 1
ATOM 2053 C C . GLY A 1 277 ? -20.202 -13.066 16.082 1.00 90.75 277 GLY A C 1
ATOM 2054 O O . GLY A 1 277 ? -20.731 -14.172 16.193 1.00 90.75 277 GLY A O 1
ATOM 2055 N N . THR A 1 278 ? -20.050 -12.472 14.891 1.00 88.56 278 THR A N 1
ATOM 2056 C CA . THR A 1 278 ? -20.437 -13.098 13.614 1.00 88.56 278 THR A CA 1
ATOM 2057 C C . THR A 1 278 ? -19.274 -13.707 12.830 1.00 88.56 278 THR A C 1
ATOM 2059 O O . THR A 1 278 ? -19.531 -14.522 11.943 1.00 88.56 278 THR A O 1
ATOM 2062 N N . THR A 1 279 ? -18.013 -13.363 13.135 1.00 89.56 279 THR A N 1
ATOM 2063 C CA . THR A 1 279 ? -16.867 -13.734 12.283 1.00 89.56 279 THR A CA 1
ATOM 2064 C C . THR A 1 279 ? -15.748 -14.432 13.060 1.00 89.56 279 THR A C 1
ATOM 2066 O O . THR A 1 279 ? -15.040 -13.836 13.869 1.00 89.56 279 THR A O 1
ATOM 2069 N N . SER A 1 280 ? -15.543 -15.720 12.771 1.00 89.19 280 SER A N 1
ATOM 2070 C CA . SER A 1 280 ? -14.488 -16.546 13.375 1.00 89.19 280 SER A CA 1
ATOM 2071 C C . SER A 1 280 ? -13.080 -15.986 13.132 1.00 89.19 280 SER A C 1
ATOM 2073 O O . SER A 1 280 ? -12.767 -15.585 12.009 1.00 89.19 280 SER A O 1
ATOM 2075 N N . GLY A 1 281 ? -12.211 -16.040 14.144 1.00 89.69 281 GLY A N 1
ATOM 2076 C CA . GLY A 1 281 ? -10.819 -15.582 14.060 1.00 89.69 281 GLY A CA 1
ATOM 2077 C C . GLY A 1 281 ? -10.603 -14.101 14.397 1.00 89.69 281 GLY A C 1
ATOM 2078 O O . GLY A 1 281 ? -9.474 -13.622 14.317 1.00 89.69 281 GLY A O 1
ATOM 2079 N N . TRP A 1 282 ? -11.662 -13.349 14.723 1.00 94.75 282 TRP A N 1
ATOM 2080 C CA . TRP A 1 282 ? -11.557 -11.915 15.030 1.00 94.75 282 TRP A CA 1
ATOM 2081 C C . TRP A 1 282 ? -11.143 -11.644 16.477 1.00 94.75 282 TRP A C 1
ATOM 2083 O O . TRP A 1 282 ? -10.480 -10.642 16.732 1.00 94.75 282 TRP A O 1
ATOM 2093 N N . CYS A 1 283 ? -11.448 -12.548 17.410 1.00 96.38 283 CYS A N 1
ATOM 2094 C CA . CYS A 1 283 ? -10.989 -12.449 18.795 1.00 96.38 283 CYS A CA 1
ATOM 2095 C C . CYS A 1 283 ? -9.460 -12.530 18.884 1.00 96.38 283 CYS A C 1
ATOM 2097 O O . CYS A 1 283 ? -8.830 -11.704 19.532 1.00 96.38 283 CYS A O 1
ATOM 2099 N N . GLU A 1 284 ? -8.855 -13.459 18.150 1.00 95.50 284 GLU A N 1
ATOM 2100 C CA . GLU A 1 284 ? -7.410 -13.678 18.082 1.00 95.50 284 GLU A CA 1
ATOM 2101 C C . GLU A 1 284 ? -6.659 -12.533 17.382 1.00 95.50 284 GLU A C 1
ATOM 2103 O O . GLU A 1 284 ? -5.450 -12.397 17.547 1.00 95.50 284 GLU A O 1
ATOM 2108 N N . ILE A 1 285 ? -7.363 -11.706 16.600 1.00 92.25 285 ILE A N 1
ATOM 2109 C CA . ILE A 1 285 ? -6.810 -10.495 15.980 1.00 92.25 285 ILE A CA 1
ATOM 2110 C C . ILE A 1 285 ? -6.985 -9.283 16.906 1.00 92.25 285 ILE A C 1
ATOM 2112 O O . ILE A 1 285 ? -6.058 -8.490 17.026 1.00 92.25 285 ILE A O 1
ATOM 2116 N N . LEU A 1 286 ? -8.147 -9.131 17.554 1.00 94.88 286 LEU A N 1
ATOM 2117 C CA . LEU A 1 286 ? -8.550 -7.922 18.292 1.00 94.88 286 LEU A CA 1
ATOM 2118 C C . LEU A 1 286 ? -8.349 -8.003 19.823 1.00 94.88 286 LEU A C 1
ATOM 2120 O O . LEU A 1 286 ? -8.652 -7.042 20.531 1.00 94.88 286 LEU A O 1
ATOM 2124 N N . ALA A 1 287 ? -7.823 -9.118 20.339 1.00 94.31 287 ALA A N 1
ATOM 2125 C CA . ALA A 1 287 ? -7.272 -9.227 21.698 1.00 94.31 287 ALA A CA 1
ATOM 2126 C C . ALA A 1 287 ? -5.885 -8.557 21.846 1.00 94.31 287 ALA A C 1
ATOM 2128 O O . ALA A 1 287 ? -5.362 -8.426 22.946 1.00 94.31 287 ALA A O 1
ATOM 2129 N N . ASP A 1 288 ? -5.278 -8.146 20.731 1.00 93.06 288 ASP A N 1
ATOM 2130 C CA . ASP A 1 288 ? -3.962 -7.510 20.661 1.00 93.06 288 ASP A CA 1
ATOM 2131 C C . ASP A 1 288 ? -4.029 -6.015 21.042 1.00 93.06 288 ASP A C 1
ATOM 2133 O O . ASP A 1 288 ? -4.963 -5.304 20.653 1.00 93.06 288 ASP A O 1
ATOM 2137 N N . ASP A 1 289 ? -3.039 -5.524 21.793 1.00 91.06 289 ASP A N 1
ATOM 2138 C CA . ASP A 1 289 ? -3.052 -4.189 22.412 1.00 91.06 289 ASP A CA 1
ATOM 2139 C C . ASP A 1 289 ? -3.072 -3.034 21.394 1.00 91.06 289 ASP A C 1
ATOM 2141 O O . ASP A 1 289 ? -3.640 -1.974 21.665 1.00 91.06 289 ASP A O 1
ATOM 2145 N N . LYS A 1 290 ? -2.593 -3.246 20.162 1.00 91.25 290 LYS A N 1
ATOM 2146 C CA . LYS A 1 290 ? -2.714 -2.259 19.069 1.00 91.25 290 LYS A CA 1
ATOM 2147 C C . LYS A 1 290 ? -4.160 -1.965 18.642 1.00 91.25 290 LYS A C 1
ATOM 2149 O O . LYS A 1 290 ? -4.377 -1.014 17.887 1.00 91.25 290 LYS A O 1
ATOM 2154 N N . TYR A 1 291 ? -5.128 -2.771 19.085 1.00 92.75 291 TYR A N 1
ATOM 2155 C CA . TYR A 1 291 ? -6.567 -2.568 18.885 1.00 92.75 291 TYR A CA 1
ATOM 2156 C C . TYR A 1 291 ? -7.307 -2.202 20.181 1.00 92.75 291 TYR A C 1
ATOM 2158 O O . TYR A 1 291 ? -8.539 -2.125 20.174 1.00 92.75 291 TYR A O 1
ATOM 2166 N N . GLU A 1 292 ? -6.579 -1.939 21.271 1.00 93.50 292 GLU A N 1
ATOM 2167 C CA . GLU A 1 292 ? -7.143 -1.458 22.529 1.00 93.50 292 GLU A CA 1
ATOM 2168 C C . GLU A 1 292 ? -7.933 -0.152 22.317 1.00 93.50 292 GLU A C 1
ATOM 2170 O O . GLU A 1 292 ? -7.516 0.758 21.593 1.00 93.50 292 GLU A O 1
ATOM 2175 N N . ASN A 1 293 ? -9.092 -0.051 22.967 1.00 92.69 293 ASN A N 1
ATOM 2176 C CA . ASN A 1 293 ? -9.879 1.176 23.033 1.00 92.69 293 ASN A CA 1
ATOM 2177 C C . ASN A 1 293 ? -10.499 1.332 24.426 1.00 92.69 293 ASN A C 1
ATOM 2179 O O . ASN A 1 293 ? -10.919 0.352 25.040 1.00 92.69 293 ASN A O 1
ATOM 2183 N N . PHE A 1 294 ? -10.527 2.565 24.942 1.00 89.69 294 PHE A N 1
ATOM 2184 C CA . PHE A 1 294 ? -10.909 2.886 26.328 1.00 89.69 294 PHE A CA 1
ATOM 2185 C C . PHE A 1 294 ? -10.236 1.982 27.388 1.00 89.69 294 PHE A C 1
ATOM 2187 O O . PHE A 1 294 ? -10.848 1.631 28.400 1.00 89.69 294 PHE A O 1
ATOM 2194 N N . SER A 1 295 ? -8.975 1.613 27.136 1.00 93.12 295 SER A N 1
ATOM 2195 C CA . SER A 1 295 ? -8.175 0.654 27.911 1.00 93.12 295 SER A CA 1
ATOM 2196 C C . SER A 1 295 ? -8.816 -0.734 28.078 1.00 93.12 295 SER A C 1
ATOM 2198 O O . SER A 1 295 ? -8.909 -1.256 29.192 1.00 93.12 295 SER A O 1
ATOM 2200 N N . LYS A 1 296 ? -9.333 -1.291 26.969 1.00 95.75 296 LYS A N 1
ATOM 2201 C CA . LYS A 1 296 ? -9.845 -2.668 26.844 1.00 95.75 296 LYS A CA 1
ATOM 2202 C C . LYS A 1 296 ? -9.572 -3.239 25.451 1.00 95.75 296 LYS A C 1
ATOM 2204 O O . LYS A 1 296 ? -9.777 -2.553 24.445 1.00 95.75 296 LYS A O 1
ATOM 2209 N N . THR A 1 297 ? -9.217 -4.515 25.403 1.00 96.56 297 THR A N 1
ATOM 2210 C CA . THR A 1 297 ? -9.119 -5.362 24.202 1.00 96.56 297 THR A CA 1
ATOM 2211 C C . THR A 1 297 ? -10.399 -6.198 24.002 1.00 96.56 297 THR A C 1
ATOM 2213 O O . THR A 1 297 ? -11.272 -6.231 24.878 1.00 96.56 297 THR A O 1
ATOM 2216 N N . ALA A 1 298 ? -10.560 -6.870 22.854 1.00 96.56 298 ALA A N 1
ATOM 2217 C CA . ALA A 1 298 ? -11.802 -7.588 22.524 1.00 96.56 298 ALA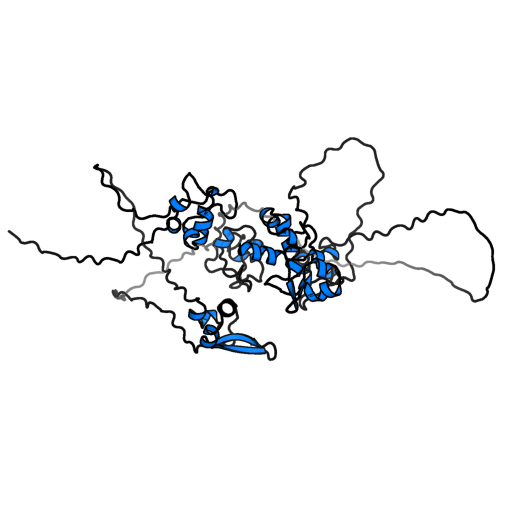 A CA 1
ATOM 2218 C C . ALA A 1 298 ? -12.134 -8.742 23.493 1.00 96.56 298 ALA A C 1
ATOM 2220 O O . ALA A 1 298 ? -13.297 -8.940 23.841 1.00 96.56 298 ALA A O 1
ATOM 2221 N N . ASP A 1 299 ? -11.123 -9.463 23.979 1.00 95.12 299 ASP A N 1
ATOM 2222 C CA . ASP A 1 299 ? -11.229 -10.508 25.010 1.00 95.12 299 ASP A CA 1
ATOM 2223 C C . ASP A 1 299 ? -11.662 -9.970 26.384 1.00 95.12 299 ASP A C 1
ATOM 2225 O O . ASP A 1 299 ? -12.160 -10.727 27.210 1.00 95.12 299 ASP A O 1
ATOM 2229 N N . GLN A 1 300 ? -11.541 -8.663 26.629 1.00 95.50 300 GLN A N 1
ATOM 2230 C CA . GLN A 1 300 ? -11.989 -8.018 27.869 1.00 95.50 300 GLN A CA 1
ATOM 2231 C C . GLN A 1 300 ? -13.381 -7.383 27.736 1.00 95.50 300 GLN A C 1
ATOM 2233 O O . GLN A 1 300 ? -14.109 -7.263 28.729 1.00 95.50 300 GLN A O 1
ATOM 2238 N N . ALA A 1 301 ? -13.743 -6.952 26.524 1.00 96.69 301 ALA A N 1
ATOM 2239 C CA . ALA A 1 301 ? -14.955 -6.187 26.236 1.00 96.69 301 ALA A CA 1
ATOM 2240 C C . ALA A 1 301 ? -16.113 -7.017 25.654 1.00 96.69 301 ALA A C 1
ATOM 2242 O O . ALA A 1 301 ? -17.269 -6.627 25.836 1.00 96.69 301 ALA A O 1
ATOM 2243 N N . CYS A 1 302 ? -15.827 -8.150 25.001 1.00 97.19 302 CYS A N 1
ATOM 2244 C CA . CYS A 1 302 ? -16.803 -8.907 24.215 1.00 97.19 302 CYS A CA 1
ATOM 2245 C C . CYS A 1 302 ? -16.944 -10.364 24.686 1.00 97.19 302 CYS A C 1
ATOM 2247 O O . CYS A 1 302 ? -15.978 -11.129 24.747 1.00 97.19 302 CYS A O 1
ATOM 2249 N N . CYS A 1 303 ? -18.175 -10.795 24.947 1.00 96.94 303 CYS A N 1
ATOM 2250 C CA . CYS A 1 303 ? -18.515 -12.146 25.389 1.00 96.94 303 CYS A CA 1
ATOM 2251 C C . CYS A 1 303 ? -18.213 -13.217 24.337 1.00 96.94 303 CYS A C 1
ATOM 2253 O O . CYS A 1 303 ? -17.851 -14.337 24.695 1.00 96.94 303 CYS A O 1
ATOM 2255 N N . ALA A 1 304 ? -18.284 -12.865 23.048 1.00 95.75 304 ALA A N 1
ATOM 2256 C CA . ALA A 1 304 ? -17.856 -13.729 21.944 1.00 95.75 304 ALA A CA 1
ATOM 2257 C C . ALA A 1 304 ? -16.378 -14.160 22.053 1.00 95.75 304 ALA A C 1
ATOM 2259 O O . ALA A 1 304 ? -16.021 -15.238 21.585 1.00 95.75 304 ALA A O 1
ATOM 2260 N N . CYS A 1 305 ? -15.547 -13.352 22.719 1.00 96.00 305 CYS A N 1
ATOM 2261 C CA . CYS A 1 305 ? -14.128 -13.609 22.966 1.00 96.00 305 CYS A CA 1
ATOM 2262 C C . CYS A 1 305 ? -13.838 -14.091 24.399 1.00 96.00 305 CYS A C 1
ATOM 2264 O O . CYS A 1 305 ? -12.684 -14.118 24.814 1.00 96.00 305 CYS A O 1
ATOM 2266 N N . GLY A 1 306 ? -14.873 -14.469 25.163 1.00 92.62 306 GLY A N 1
ATOM 2267 C CA . GLY A 1 306 ? -14.756 -14.910 26.559 1.00 92.62 306 GLY A CA 1
ATOM 2268 C C . GLY A 1 306 ? -14.798 -13.791 27.609 1.00 92.62 306 GLY A C 1
ATOM 2269 O O . GLY A 1 306 ? -14.538 -14.068 28.778 1.00 92.62 306 GLY A O 1
ATOM 2270 N N . GLY A 1 307 ? -15.127 -12.557 27.211 1.00 75.81 307 GLY A N 1
ATOM 2271 C CA . GLY A 1 307 ? -14.911 -11.355 28.015 1.00 75.81 307 GLY A CA 1
ATOM 2272 C C . GLY A 1 307 ? -15.962 -10.980 29.062 1.00 75.81 307 GLY A C 1
ATOM 2273 O O . GLY A 1 307 ? -16.020 -11.531 30.160 1.00 75.81 307 GLY A O 1
ATOM 2274 N N . SER A 1 308 ? -16.663 -9.881 28.802 1.00 66.12 308 SER A N 1
ATOM 2275 C CA . SER A 1 308 ? -17.008 -8.856 29.797 1.00 66.12 308 SER A CA 1
ATOM 2276 C C . SER A 1 308 ? -17.776 -9.321 31.051 1.00 66.12 308 SER A C 1
ATOM 2278 O O . SER A 1 308 ? -18.992 -9.500 31.079 1.00 66.12 308 SER A O 1
ATOM 2280 N N . ARG A 1 309 ? -17.004 -9.379 32.148 1.00 62.91 309 ARG A N 1
ATOM 2281 C CA . ARG A 1 309 ? -17.382 -9.251 33.571 1.00 62.91 309 ARG A CA 1
ATOM 2282 C C . ARG A 1 309 ? -18.664 -9.963 34.021 1.00 62.91 309 ARG A C 1
ATOM 2284 O O . ARG A 1 309 ? -19.741 -9.372 34.094 1.00 62.91 309 ARG A O 1
ATOM 2291 N N . PHE A 1 310 ? -18.479 -11.146 34.605 1.00 53.44 310 PHE A N 1
ATOM 2292 C CA . PHE A 1 310 ? -19.396 -11.668 35.622 1.00 53.44 310 PHE A CA 1
ATOM 2293 C C . PHE A 1 310 ? -19.677 -10.612 36.704 1.00 53.44 310 PHE A C 1
ATOM 2295 O O . PHE A 1 310 ? -18.764 -10.172 37.411 1.00 53.44 310 PHE A O 1
ATOM 2302 N N . GLN A 1 311 ? -20.946 -10.243 36.901 1.00 43.84 311 GLN A N 1
ATOM 2303 C CA . GLN A 1 311 ? -21.340 -9.556 38.129 1.00 43.84 311 GLN A CA 1
ATOM 2304 C C . GLN A 1 311 ? -21.245 -10.547 39.293 1.00 43.84 311 GLN A C 1
ATOM 2306 O O . GLN A 1 311 ? -22.127 -11.389 39.484 1.00 43.84 311 GLN A O 1
ATOM 2311 N N . SER A 1 312 ? -20.170 -10.442 40.073 1.00 42.19 312 SER A N 1
ATOM 2312 C CA . SER A 1 312 ? -20.057 -11.079 41.384 1.00 42.19 312 SER A CA 1
ATOM 2313 C C . SER A 1 312 ? -21.017 -10.395 42.352 1.00 42.19 312 SER A C 1
ATOM 2315 O O . SER A 1 312 ? -20.713 -9.333 42.895 1.00 42.19 312 SER A O 1
ATOM 2317 N N . ALA A 1 313 ? -22.186 -10.999 42.567 1.00 38.81 313 ALA A N 1
ATOM 2318 C CA . ALA A 1 313 ? -23.141 -10.535 43.564 1.00 38.81 313 ALA A CA 1
ATOM 2319 C C . ALA A 1 313 ? -22.504 -10.606 44.963 1.00 38.81 313 ALA A C 1
ATOM 2321 O O . ALA A 1 313 ? -22.350 -11.686 45.536 1.00 38.81 313 ALA A O 1
ATOM 2322 N N . ALA A 1 314 ? -22.112 -9.451 45.507 1.00 43.34 314 ALA A N 1
ATOM 2323 C CA . ALA A 1 314 ? -21.576 -9.369 46.858 1.00 43.34 314 ALA A CA 1
ATOM 2324 C C . ALA A 1 314 ? -22.634 -9.876 47.861 1.00 43.34 314 ALA A C 1
ATOM 2326 O O . ALA A 1 314 ? -23.792 -9.450 47.781 1.00 43.34 314 ALA A O 1
ATOM 2327 N N . PRO A 1 315 ? -22.282 -10.773 48.800 1.00 37.59 315 PRO A N 1
ATOM 2328 C CA . PRO A 1 315 ? -23.249 -11.309 49.748 1.00 37.59 315 PRO A CA 1
ATOM 2329 C C . PRO A 1 315 ? -23.767 -10.186 50.654 1.00 37.59 315 PRO A C 1
ATOM 2331 O O . PRO A 1 315 ? -22.995 -9.576 51.396 1.00 37.59 315 PRO A O 1
ATOM 2334 N N . LEU A 1 316 ? -25.076 -9.913 50.612 1.00 34.31 316 LEU A N 1
ATOM 2335 C CA . LEU A 1 316 ? -25.685 -8.937 51.515 1.00 34.31 316 LEU A CA 1
ATOM 2336 C C . LEU A 1 316 ? -25.589 -9.427 52.965 1.00 34.31 316 LEU A C 1
ATOM 2338 O O . LEU A 1 316 ? -26.247 -10.391 53.363 1.00 34.31 316 LEU A O 1
ATOM 2342 N N . SER A 1 317 ? -24.812 -8.704 53.769 1.00 35.28 317 SER A N 1
ATOM 2343 C CA . SER A 1 317 ? -24.804 -8.837 55.224 1.00 35.28 317 SER A CA 1
ATOM 2344 C C . SER A 1 317 ? -26.218 -8.648 55.782 1.00 35.28 317 SER A C 1
ATOM 2346 O O . SER A 1 317 ? -26.869 -7.633 55.537 1.00 35.28 317 SER A O 1
ATOM 2348 N N . SER A 1 318 ? -26.695 -9.647 56.527 1.00 39.16 318 SER A N 1
ATOM 2349 C CA . SER A 1 318 ? -28.054 -9.688 57.084 1.00 39.16 318 SER A CA 1
ATOM 2350 C C . SER A 1 318 ? -28.312 -8.596 58.143 1.00 39.16 318 SER A C 1
ATOM 2352 O O . SER A 1 318 ? -27.365 -8.098 58.756 1.00 39.16 318 SER A O 1
ATOM 2354 N N . PRO A 1 319 ? -29.581 -8.198 58.368 1.00 40.12 319 PRO A N 1
ATOM 2355 C CA . PRO A 1 319 ? -29.914 -7.013 59.158 1.00 40.12 319 PRO A CA 1
ATOM 2356 C C . PRO A 1 319 ? -29.715 -7.209 60.667 1.00 40.12 319 PRO A C 1
ATOM 2358 O O . PRO A 1 319 ? -30.001 -8.273 61.213 1.00 40.12 319 PRO A O 1
ATOM 2361 N N . SER A 1 320 ? -29.319 -6.134 61.355 1.00 33.16 320 SER A N 1
ATOM 2362 C CA . SER A 1 320 ? -29.301 -6.062 62.821 1.00 33.16 320 SER A CA 1
ATOM 2363 C C . SER A 1 320 ? -30.493 -5.256 63.338 1.00 33.16 320 SER A C 1
ATOM 2365 O O . SER A 1 320 ? -30.741 -4.134 62.897 1.00 33.16 320 SER A O 1
ATOM 2367 N N . SER A 1 321 ? -31.247 -5.836 64.270 1.00 41.38 321 SER A N 1
ATOM 2368 C CA . SER A 1 321 ? -32.474 -5.265 64.829 1.00 41.38 321 SER A CA 1
ATOM 2369 C C . SER A 1 321 ? -32.233 -4.508 66.138 1.00 41.38 321 SER A C 1
ATOM 2371 O O . SER A 1 321 ? -31.681 -5.079 67.080 1.00 41.38 321 SER A O 1
ATOM 2373 N N . SER A 1 322 ? -32.765 -3.289 66.269 1.00 36.84 322 SER A N 1
ATOM 2374 C CA . SER A 1 322 ? -33.135 -2.693 67.567 1.00 36.84 322 SER A CA 1
ATOM 2375 C C . SER A 1 322 ? -34.153 -1.552 67.392 1.00 36.84 322 SER A C 1
ATOM 2377 O O . SER A 1 322 ? -34.017 -0.776 66.447 1.00 36.84 322 SER A O 1
ATOM 2379 N N . PRO A 1 323 ? -35.174 -1.428 68.265 1.00 46.94 323 PRO A N 1
ATOM 2380 C CA . PRO A 1 323 ? -36.205 -0.397 68.156 1.00 46.94 323 PRO A CA 1
ATOM 2381 C C . PRO A 1 323 ? -35.869 0.869 68.964 1.00 46.94 323 PRO A C 1
ATOM 2383 O O . PRO A 1 323 ? -35.416 0.785 70.105 1.00 46.94 323 PRO A O 1
ATOM 2386 N N . VAL A 1 324 ? -36.188 2.047 68.418 1.00 35.16 324 VAL A N 1
ATOM 2387 C CA . VAL A 1 324 ? -36.202 3.330 69.149 1.00 35.16 324 VAL A CA 1
ATOM 2388 C C . VAL A 1 324 ? -37.543 4.044 68.910 1.00 35.16 324 VAL A C 1
ATOM 2390 O O . VAL A 1 324 ? -38.280 3.724 67.979 1.00 35.16 324 VAL A O 1
ATOM 2393 N N . LYS A 1 325 ? -37.916 4.920 69.846 1.00 37.72 325 LYS A N 1
ATOM 2394 C CA . LYS A 1 325 ? -39.289 5.349 70.145 1.00 37.72 325 LYS A CA 1
ATOM 2395 C C . LYS A 1 325 ? -39.696 6.653 69.432 1.00 37.72 325 LYS A C 1
ATOM 2397 O O . LYS A 1 325 ? -38.851 7.458 69.067 1.00 37.72 325 LYS A O 1
ATOM 2402 N N . ILE A 1 326 ? -41.009 6.832 69.279 1.00 40.34 326 ILE A N 1
ATOM 2403 C CA . ILE A 1 326 ? -41.702 7.942 68.598 1.00 40.34 326 ILE A CA 1
ATOM 2404 C C . ILE A 1 326 ? -41.439 9.315 69.249 1.00 40.34 326 ILE A C 1
ATOM 2406 O O . ILE A 1 326 ? -41.545 9.428 70.471 1.00 40.34 326 ILE A O 1
ATOM 2410 N N . THR A 1 327 ? -41.285 10.349 68.411 1.00 30.34 327 THR A N 1
ATOM 2411 C CA . THR A 1 327 ? -41.681 11.747 68.699 1.00 30.34 327 THR A CA 1
ATOM 2412 C C . THR A 1 327 ? -42.269 12.400 67.428 1.00 30.34 327 THR A C 1
ATOM 2414 O O . THR A 1 327 ? -42.331 11.756 66.381 1.00 30.34 327 THR A O 1
ATOM 2417 N N . GLU A 1 328 ? -42.792 13.627 67.519 1.00 35.41 328 GLU A N 1
ATOM 2418 C CA . GLU A 1 328 ? -43.905 14.115 66.680 1.00 35.41 328 GLU A CA 1
ATOM 2419 C C . GLU A 1 328 ? -43.538 15.076 65.515 1.00 35.41 328 GLU A C 1
ATOM 2421 O O . GLU A 1 328 ? -42.505 15.732 65.547 1.00 35.41 328 GLU A O 1
ATOM 2426 N N . TYR A 1 329 ? -44.437 15.118 64.509 1.00 37.06 329 TYR A N 1
ATOM 2427 C CA . TYR A 1 329 ? -44.946 16.222 63.646 1.00 37.06 329 TYR A CA 1
ATOM 2428 C C . TYR A 1 329 ? -44.263 17.626 63.567 1.00 37.06 329 TYR A C 1
ATOM 2430 O O . TYR A 1 329 ? -43.629 18.047 64.529 1.00 37.06 329 TYR A O 1
ATOM 2438 N N . PRO A 1 330 ? -44.550 18.476 62.532 1.00 47.31 330 PRO A N 1
ATOM 2439 C CA . PRO A 1 330 ? -45.317 18.256 61.283 1.00 47.31 330 PRO A CA 1
ATOM 2440 C C . PRO A 1 330 ? -44.692 18.814 59.965 1.00 47.31 330 PRO A C 1
ATOM 2442 O O . PRO A 1 330 ? -43.849 19.698 59.972 1.00 47.31 330 PRO A O 1
ATOM 2445 N N . SER A 1 331 ? -45.271 18.389 58.829 1.00 39.69 331 SER A N 1
ATOM 2446 C CA . SER A 1 331 ? -45.514 19.153 57.576 1.00 39.69 331 SER A CA 1
ATOM 2447 C C . SER A 1 331 ? -44.393 19.959 56.881 1.00 39.69 331 SER A C 1
ATOM 2449 O O . SER A 1 331 ? -44.000 21.030 57.336 1.00 39.69 331 SER A O 1
ATOM 2451 N N . MET A 1 332 ? -44.082 19.574 55.633 1.00 36.69 332 MET A N 1
ATOM 2452 C CA . MET A 1 332 ? -43.841 20.513 54.520 1.00 36.69 332 MET A CA 1
ATOM 2453 C C . MET A 1 332 ? -44.341 19.927 53.185 1.00 36.69 332 MET A C 1
ATOM 2455 O O . MET A 1 332 ? -44.444 18.712 53.030 1.00 36.69 332 MET A O 1
ATOM 2459 N N . ILE A 1 333 ? -44.697 20.805 52.239 1.00 50.88 333 ILE A N 1
ATOM 2460 C CA . ILE A 1 333 ? -45.459 20.484 51.017 1.00 50.88 333 ILE A CA 1
ATOM 2461 C C . ILE A 1 333 ? -44.545 20.477 49.777 1.00 50.88 333 ILE A C 1
ATOM 2463 O O . ILE A 1 333 ? -43.952 21.515 49.471 1.00 50.88 333 ILE A O 1
ATOM 2467 N N . PRO A 1 334 ? -44.500 19.393 48.980 1.00 39.25 334 PRO A N 1
ATOM 2468 C CA . PRO A 1 334 ? -43.971 19.430 47.618 1.00 39.25 334 PRO A CA 1
ATOM 2469 C C . PRO A 1 334 ? -45.016 20.023 46.657 1.00 39.25 334 PRO A C 1
ATOM 2471 O O . PRO A 1 334 ? -46.106 19.478 46.504 1.00 39.25 334 PRO A O 1
ATOM 2474 N N . SER A 1 335 ? -44.702 21.140 45.994 1.00 36.62 335 SER A N 1
ATOM 2475 C CA . SER A 1 335 ? -45.581 21.714 44.960 1.00 36.62 335 SER A CA 1
ATOM 2476 C C . SER A 1 335 ? -45.465 20.950 43.639 1.00 36.62 335 SER A C 1
ATOM 2478 O O . SER A 1 335 ? -44.410 20.983 43.006 1.00 36.62 335 SER A O 1
ATOM 2480 N N . GLU A 1 336 ? -46.556 20.352 43.153 1.00 47.50 336 GLU A N 1
ATOM 2481 C CA . GLU A 1 336 ? -46.629 19.952 41.744 1.00 47.50 336 GLU A CA 1
ATOM 2482 C C . GLU A 1 336 ? -46.609 21.193 40.832 1.00 47.50 336 GLU A C 1
ATOM 2484 O O . GLU A 1 336 ? -47.455 22.082 40.948 1.00 47.50 336 GLU A O 1
ATOM 2489 N N . LYS A 1 337 ? -45.705 21.217 39.846 1.00 38.41 337 LYS A N 1
ATOM 2490 C CA . LYS A 1 337 ? -45.847 22.054 38.645 1.00 38.41 337 LYS A CA 1
ATOM 2491 C C . LYS A 1 337 ? -45.541 21.247 37.387 1.00 38.41 337 LYS A C 1
ATOM 2493 O O . LYS A 1 337 ? -44.396 21.144 36.958 1.00 38.41 337 LYS A O 1
ATOM 2498 N N . LYS A 1 338 ? -46.597 20.718 36.763 1.00 42.16 338 LYS A N 1
ATOM 2499 C CA . LYS A 1 338 ? -46.546 20.181 35.396 1.00 42.16 338 LYS A CA 1
ATOM 2500 C C . LYS A 1 338 ? -46.216 21.312 34.420 1.00 42.16 338 LYS A C 1
ATOM 2502 O O . LYS A 1 338 ? -47.013 22.232 34.252 1.00 42.16 338 LYS A O 1
ATOM 2507 N N . SER A 1 339 ? -45.056 21.233 33.770 1.00 36.84 339 SER A N 1
ATOM 2508 C CA . SER A 1 339 ? -44.681 22.133 32.676 1.00 36.84 339 SER A CA 1
ATOM 2509 C C . SER A 1 339 ? -45.026 21.485 31.335 1.00 36.84 339 SER A C 1
ATOM 2511 O O . SER A 1 339 ? -44.190 20.844 30.701 1.00 36.84 339 SER A O 1
ATOM 2513 N N . ASN A 1 340 ? -46.280 21.627 30.904 1.00 45.19 340 ASN A N 1
ATOM 2514 C CA . ASN A 1 340 ? -46.716 21.148 29.593 1.00 45.19 340 ASN A CA 1
ATOM 2515 C C . ASN A 1 340 ? -46.282 22.135 28.498 1.00 45.19 340 ASN A C 1
ATOM 2517 O O . ASN A 1 340 ? -47.049 23.017 28.110 1.00 45.19 340 ASN A O 1
ATOM 2521 N N . LYS A 1 341 ? -45.066 21.973 27.970 1.00 37.81 341 LYS A N 1
ATOM 2522 C CA . LYS A 1 341 ? -44.662 22.583 26.698 1.00 37.81 341 LYS A CA 1
ATOM 2523 C C . LYS A 1 341 ? -43.727 21.636 25.938 1.00 37.81 341 LYS A C 1
ATOM 2525 O O . LYS A 1 341 ? -42.704 21.258 26.504 1.00 37.81 341 LYS A O 1
ATOM 2530 N N . PRO A 1 342 ? -44.017 21.284 24.671 1.00 42.16 342 PRO A N 1
ATOM 2531 C CA . PRO A 1 342 ? -43.050 20.596 23.828 1.00 42.16 342 PRO A CA 1
ATOM 2532 C C . PRO A 1 342 ? -41.806 21.472 23.665 1.00 42.16 342 PRO A C 1
ATOM 2534 O O . PRO A 1 342 ? -41.891 22.592 23.151 1.00 42.16 342 PRO A O 1
ATOM 2537 N N . SER A 1 343 ? -40.655 20.971 24.108 1.00 38.59 343 SER A N 1
ATOM 2538 C CA . SER A 1 343 ? -39.378 21.509 23.657 1.00 38.59 343 SER A CA 1
ATOM 2539 C C . SER A 1 343 ? -39.161 20.985 22.246 1.00 38.59 343 SER A C 1
ATOM 2541 O O . SER A 1 343 ? -39.002 19.781 22.065 1.00 38.59 343 SER A O 1
ATOM 2543 N N . GLN A 1 344 ? -39.195 21.864 21.244 1.00 42.53 344 GLN A N 1
ATOM 2544 C CA . GLN A 1 344 ? -38.667 21.504 19.933 1.00 42.53 344 GLN A CA 1
ATOM 2545 C C . GLN A 1 344 ? -37.157 21.354 20.093 1.00 42.53 344 GLN A C 1
ATOM 2547 O O . GLN A 1 344 ? -36.451 22.333 20.335 1.00 42.53 344 GLN A O 1
ATOM 2552 N N . GLU A 1 345 ? -36.694 20.111 20.036 1.00 47.06 345 GLU A N 1
ATOM 2553 C CA . GLU A 1 345 ? -35.278 19.781 20.030 1.00 47.06 345 GLU A CA 1
ATOM 2554 C C . GLU A 1 345 ? -34.621 20.473 18.824 1.00 47.06 345 GLU A C 1
ATOM 2556 O O . GLU A 1 345 ? -35.137 20.349 17.706 1.00 47.06 345 GLU A O 1
ATOM 2561 N N . PRO A 1 346 ? -33.552 21.271 19.013 1.00 50.38 346 PRO A N 1
ATOM 2562 C CA . PRO A 1 346 ? -32.941 21.985 17.905 1.00 50.38 346 PRO A CA 1
ATOM 2563 C C . PRO A 1 346 ? -32.441 20.988 16.863 1.00 50.38 346 PRO A C 1
ATOM 2565 O O . PRO A 1 346 ? -31.587 20.157 17.161 1.00 50.38 346 PRO A O 1
ATOM 2568 N N . THR A 1 347 ? -32.935 21.086 15.627 1.00 46.66 347 THR A N 1
ATOM 2569 C CA . THR A 1 347 ? -32.386 20.327 14.498 1.00 46.66 347 THR A CA 1
ATOM 2570 C C . THR A 1 347 ? -30.975 20.845 14.231 1.00 46.66 347 THR A C 1
ATOM 2572 O O . THR A 1 347 ? -30.781 21.824 13.505 1.00 46.66 347 THR A O 1
ATOM 2575 N N . GLN A 1 348 ? -29.994 20.259 14.918 1.00 65.38 348 GLN A N 1
ATOM 2576 C CA . GLN A 1 348 ? -28.662 20.830 15.061 1.00 65.38 348 GLN A CA 1
ATOM 2577 C C . GLN A 1 348 ? -27.826 20.565 13.810 1.00 65.38 348 GLN A C 1
ATOM 2579 O O . GLN A 1 348 ? -26.958 19.695 13.771 1.00 65.38 348 GLN A O 1
ATOM 2584 N N . ASN A 1 349 ? -28.119 21.353 12.771 1.00 80.44 349 ASN A N 1
ATOM 2585 C CA . ASN A 1 349 ? -27.351 21.424 11.537 1.00 80.44 349 ASN A CA 1
ATOM 2586 C C . ASN A 1 349 ? -25.855 21.481 11.858 1.00 80.44 349 ASN A C 1
ATOM 2588 O O . ASN A 1 349 ? -25.408 22.291 12.673 1.00 80.44 349 ASN A O 1
ATOM 2592 N N . CYS A 1 350 ? -25.086 20.622 11.196 1.00 89.94 350 CYS A N 1
ATOM 2593 C CA . CYS A 1 350 ? -23.660 20.468 11.441 1.00 89.94 350 CYS A CA 1
ATOM 2594 C C . CYS A 1 350 ? -22.882 21.667 10.864 1.00 89.94 350 CYS A C 1
ATOM 2596 O O . CYS A 1 350 ? -22.406 21.648 9.726 1.00 89.94 350 CYS A O 1
ATOM 2598 N N . ILE A 1 351 ? -22.825 22.758 11.633 1.00 92.31 351 ILE A N 1
ATOM 2599 C CA . ILE A 1 351 ? -22.165 24.008 11.246 1.00 92.31 351 ILE A CA 1
ATOM 2600 C C . ILE A 1 351 ? -20.655 23.859 11.440 1.00 92.31 351 ILE A C 1
ATOM 2602 O O . ILE A 1 351 ? -20.143 23.886 12.557 1.00 92.31 351 ILE A O 1
ATOM 2606 N N . GLU A 1 352 ? -19.941 23.755 10.325 1.00 95.75 352 GLU A N 1
ATOM 2607 C CA . GLU A 1 352 ? -18.489 23.870 10.274 1.00 95.75 352 GLU A CA 1
ATOM 2608 C C . GLU A 1 352 ? -18.080 25.318 9.975 1.00 95.75 352 GLU A C 1
ATOM 2610 O O . GLU A 1 352 ? -18.634 25.967 9.088 1.00 95.75 352 GLU A O 1
ATOM 2615 N N . ASN A 1 353 ? -17.080 25.821 10.699 1.00 97.62 353 ASN A N 1
ATOM 2616 C CA . ASN A 1 353 ? -16.426 27.090 10.394 1.00 97.62 353 ASN A CA 1
ATOM 2617 C C . ASN A 1 353 ? -15.131 26.796 9.627 1.00 97.62 353 ASN A C 1
ATOM 2619 O O . ASN A 1 353 ? -14.221 26.172 10.170 1.00 97.62 353 ASN A O 1
ATOM 2623 N N . SER A 1 354 ? -15.025 27.276 8.386 1.00 97.81 354 SER A N 1
ATOM 2624 C CA . SER A 1 354 ? -13.878 27.014 7.503 1.00 97.81 354 SER A CA 1
ATOM 2625 C C . SER A 1 354 ? -12.529 27.460 8.097 1.00 97.81 354 SER A C 1
ATOM 2627 O O . SER A 1 354 ? -11.488 26.876 7.789 1.00 97.81 354 SER A O 1
ATOM 2629 N N . LYS A 1 355 ? -12.547 28.442 9.010 1.00 98.19 355 LYS A N 1
ATOM 2630 C CA . LYS A 1 355 ? -11.368 28.978 9.713 1.00 98.19 355 LYS A CA 1
ATOM 2631 C C . LYS A 1 355 ? -11.017 28.232 11.005 1.00 98.19 355 LYS A C 1
ATOM 2633 O O . LYS A 1 355 ? -9.998 28.561 11.618 1.00 98.19 355 LYS A O 1
ATOM 2638 N N . SER A 1 356 ? -11.819 27.253 11.431 1.00 97.75 356 SER A N 1
ATOM 2639 C CA . SER A 1 356 ? -11.488 26.393 12.573 1.00 97.75 356 SER A CA 1
ATOM 2640 C C . SER A 1 356 ? -10.173 25.658 12.327 1.00 97.75 356 SER A C 1
ATOM 2642 O O . SER A 1 356 ? -9.917 25.183 11.220 1.00 97.75 356 SER A O 1
ATOM 2644 N N . LYS A 1 357 ? -9.333 25.586 13.364 1.00 98.31 357 LYS A N 1
ATOM 2645 C CA . LYS A 1 357 ? -7.994 24.991 13.309 1.00 98.31 357 LYS A CA 1
ATOM 2646 C C . LYS A 1 357 ? -7.993 23.579 13.885 1.00 98.31 357 LYS A C 1
ATOM 2648 O O . LYS A 1 357 ? -8.535 23.369 14.965 1.00 98.31 357 LYS A O 1
ATOM 2653 N N . PHE A 1 358 ? -7.325 22.657 13.201 1.00 98.06 358 PHE A N 1
ATOM 2654 C CA . PHE A 1 358 ? -7.129 21.274 13.629 1.00 98.06 358 PHE A CA 1
ATOM 2655 C C . PHE A 1 358 ? -5.648 20.877 13.592 1.00 98.06 358 PHE A C 1
ATOM 2657 O O . PHE A 1 358 ? -4.839 21.472 12.866 1.00 98.06 358 PHE A O 1
ATOM 2664 N N . TYR A 1 359 ? -5.294 19.862 14.375 1.00 97.88 359 TYR A N 1
ATOM 2665 C CA . TYR A 1 359 ? -3.961 19.265 14.393 1.00 97.88 359 TYR A CA 1
ATOM 2666 C C . TYR A 1 359 ? -3.835 18.244 13.251 1.00 97.88 359 TYR A C 1
ATOM 2668 O O . TYR A 1 359 ? -4.617 17.298 13.183 1.00 97.88 359 TYR A O 1
ATOM 2676 N N . TYR A 1 360 ? -2.894 18.462 12.322 1.00 97.31 360 TYR A N 1
ATOM 2677 C CA . TYR A 1 360 ? -2.714 17.613 11.133 1.00 97.31 360 TYR A CA 1
ATOM 2678 C C . TYR A 1 360 ? -1.594 16.576 11.300 1.00 97.31 360 TYR A C 1
ATOM 2680 O O . TYR A 1 360 ? -1.757 15.453 10.844 1.00 97.31 360 TYR A O 1
ATOM 2688 N N . ARG A 1 361 ? -0.449 16.932 11.901 1.00 95.81 361 ARG A N 1
ATOM 2689 C CA . ARG A 1 361 ? 0.645 15.998 12.251 1.00 95.81 361 ARG A CA 1
ATOM 2690 C C . ARG A 1 361 ? 1.750 16.699 13.037 1.00 95.81 361 ARG A C 1
ATOM 2692 O O . ARG A 1 361 ? 1.848 17.922 13.001 1.00 95.81 361 ARG A O 1
ATOM 2699 N N . LYS A 1 362 ? 2.656 15.937 13.644 1.00 96.06 362 LYS A N 1
ATOM 2700 C CA . LYS A 1 362 ? 3.933 16.450 14.160 1.00 96.06 362 LYS A CA 1
ATOM 2701 C C . LYS A 1 362 ? 4.916 16.701 13.006 1.00 96.06 362 LYS A C 1
ATOM 2703 O O . LYS A 1 362 ? 4.982 15.912 12.062 1.00 96.06 362 LYS A O 1
ATOM 2708 N N . ASN A 1 363 ? 5.684 17.787 13.055 1.00 94.19 363 ASN A N 1
ATOM 2709 C CA . ASN A 1 363 ? 6.796 18.013 12.133 1.00 94.19 363 ASN A CA 1
ATOM 2710 C C . ASN A 1 363 ? 8.001 17.161 12.562 1.00 94.19 363 ASN A C 1
ATOM 2712 O O . ASN A 1 363 ? 8.486 17.292 13.684 1.00 94.19 363 ASN A O 1
ATOM 2716 N N . GLN A 1 364 ? 8.508 16.310 11.669 1.00 94.44 364 GLN A N 1
ATOM 2717 C CA . GLN A 1 364 ? 9.627 15.409 11.968 1.00 94.44 364 GLN A CA 1
ATOM 2718 C C . GLN A 1 364 ? 10.948 16.151 12.240 1.00 94.44 364 GLN A C 1
ATOM 2720 O O . GLN A 1 364 ? 11.783 15.633 12.971 1.00 94.44 364 GLN A O 1
ATOM 2725 N N . VAL A 1 365 ? 11.138 17.359 11.690 1.00 95.94 365 VAL A N 1
ATOM 2726 C CA . VAL A 1 365 ? 12.420 18.086 11.780 1.00 95.94 365 VAL A CA 1
ATOM 2727 C C . VAL A 1 365 ? 12.602 18.807 13.120 1.00 95.94 365 VAL A C 1
ATOM 2729 O O . VAL A 1 365 ? 13.693 18.790 13.678 1.00 95.94 365 VAL A O 1
ATOM 2732 N N . ASN A 1 366 ? 11.553 19.455 13.636 1.00 96.62 366 ASN A N 1
ATOM 2733 C CA . ASN A 1 366 ? 11.627 20.299 14.839 1.00 96.62 366 ASN A CA 1
ATOM 2734 C C . ASN A 1 366 ? 10.612 19.922 15.934 1.00 96.62 366 ASN A C 1
ATOM 2736 O O . ASN A 1 366 ? 10.486 20.636 16.922 1.00 96.62 366 ASN A O 1
ATOM 2740 N N . SER A 1 367 ? 9.891 18.806 15.777 1.00 95.19 367 SER A N 1
ATOM 2741 C CA . SER A 1 367 ? 8.838 18.335 16.689 1.00 95.19 367 SER A CA 1
ATOM 2742 C C . SER A 1 367 ? 7.612 19.247 16.877 1.00 95.19 367 SER A C 1
ATOM 2744 O O . SER A 1 367 ? 6.727 18.881 17.649 1.00 95.19 367 SER A O 1
ATOM 2746 N N . GLU A 1 368 ? 7.495 20.373 16.167 1.00 97.19 368 GLU A N 1
ATOM 2747 C CA . GLU A 1 368 ? 6.355 21.294 16.301 1.00 97.19 368 GLU A CA 1
ATOM 2748 C C . GLU A 1 368 ? 5.047 20.734 15.699 1.00 97.19 368 GLU A C 1
ATOM 2750 O O . GLU A 1 368 ? 5.081 19.964 14.729 1.00 97.19 368 GLU A O 1
ATOM 2755 N N . PRO A 1 369 ? 3.869 21.138 16.213 1.00 97.12 369 PRO A N 1
ATOM 2756 C CA . PRO A 1 369 ? 2.580 20.742 15.657 1.00 97.12 369 PRO A CA 1
ATOM 2757 C C . PRO A 1 369 ? 2.285 21.451 14.325 1.00 97.12 369 PRO A C 1
ATOM 2759 O O . PRO A 1 369 ? 2.182 22.676 14.238 1.00 97.12 369 PRO A O 1
ATOM 2762 N N . VAL A 1 370 ? 2.049 20.676 13.267 1.00 97.81 370 VAL A N 1
ATOM 2763 C CA . VAL A 1 370 ? 1.542 21.189 11.991 1.00 97.81 370 VAL A CA 1
ATOM 2764 C C . VAL A 1 370 ? 0.032 21.389 12.114 1.00 97.81 370 VAL A C 1
ATOM 2766 O O . VAL A 1 370 ? -0.748 20.444 12.017 1.00 97.81 370 VAL A O 1
ATOM 2769 N N . ILE A 1 371 ? -0.382 22.638 12.320 1.00 97.75 371 ILE A N 1
ATOM 2770 C CA . ILE A 1 371 ? -1.792 23.042 12.427 1.00 97.75 371 ILE A CA 1
ATOM 2771 C C . ILE A 1 371 ? -2.328 23.449 11.044 1.00 97.75 371 ILE A C 1
ATOM 2773 O O . ILE A 1 371 ? -1.610 24.070 10.248 1.00 97.75 371 ILE A O 1
ATOM 2777 N N . ARG A 1 372 ? -3.587 23.112 10.740 1.00 98.25 372 ARG A N 1
ATOM 2778 C CA . ARG A 1 372 ? -4.286 23.448 9.481 1.00 98.25 372 ARG A CA 1
ATOM 2779 C C . ARG A 1 372 ? -5.720 23.915 9.738 1.00 98.25 372 ARG A C 1
ATOM 2781 O O . ARG A 1 372 ? -6.197 23.822 10.862 1.00 98.25 372 ARG A O 1
ATOM 2788 N N . THR A 1 373 ? -6.377 24.475 8.722 1.00 98.56 373 THR A N 1
ATOM 2789 C CA . THR A 1 373 ? -7.779 24.931 8.780 1.00 98.56 373 THR A CA 1
ATOM 2790 C C . THR A 1 373 ? -8.696 24.033 7.960 1.00 98.56 373 THR A C 1
ATOM 2792 O O . THR A 1 373 ? -8.237 23.394 7.012 1.00 98.56 373 THR A O 1
ATOM 2795 N N . CYS A 1 374 ? -9.992 24.010 8.272 1.00 98.44 374 CYS A N 1
ATOM 2796 C CA . CYS A 1 374 ? -10.957 23.229 7.495 1.00 98.44 374 CYS A CA 1
ATOM 2797 C C . CYS A 1 374 ? -11.000 23.651 6.011 1.00 98.44 374 CYS A C 1
ATOM 2799 O O . CYS A 1 374 ? -11.017 22.791 5.144 1.00 98.44 374 CYS A O 1
ATOM 2801 N N . GLU A 1 375 ? -10.840 24.941 5.697 1.00 98.50 375 GLU A N 1
ATOM 2802 C CA . GLU A 1 375 ? -10.640 25.472 4.330 1.00 98.50 375 GLU A CA 1
ATOM 2803 C C . GLU A 1 375 ? -9.441 24.829 3.585 1.00 98.50 375 GLU A C 1
ATOM 2805 O O . GLU A 1 375 ? -9.511 24.462 2.407 1.00 98.50 375 GLU A O 1
ATOM 2810 N N . TRP A 1 376 ? -8.319 24.623 4.286 1.00 98.38 376 TRP A N 1
ATOM 2811 C CA . TRP A 1 376 ? -7.134 23.953 3.732 1.00 98.38 376 TRP A CA 1
ATOM 2812 C C . TRP A 1 376 ? -7.360 22.451 3.485 1.00 98.38 376 TRP A C 1
ATOM 2814 O O . TRP A 1 376 ? -6.692 21.862 2.626 1.00 98.38 376 TRP A O 1
ATOM 2824 N N . LEU A 1 377 ? -8.280 21.837 4.235 1.00 98.19 377 LEU A N 1
ATOM 2825 C CA . LEU A 1 377 ? -8.689 20.441 4.085 1.00 98.19 377 LEU A CA 1
ATOM 2826 C C . LEU A 1 377 ? -9.755 20.277 2.992 1.00 98.19 377 LEU A C 1
ATOM 2828 O O . LEU A 1 377 ? -9.673 19.346 2.196 1.00 98.19 377 LEU A O 1
ATOM 2832 N N . GLU A 1 378 ? -10.704 21.207 2.890 1.00 97.88 378 GLU A N 1
ATOM 2833 C CA . GLU A 1 378 ? -11.751 21.228 1.865 1.00 97.88 378 GLU A CA 1
ATOM 2834 C C . GLU A 1 378 ? -11.143 21.272 0.455 1.00 97.88 378 GLU A C 1
ATOM 2836 O O . GLU A 1 378 ? -11.579 20.525 -0.423 1.00 97.88 378 GLU A O 1
ATOM 2841 N N . SER A 1 379 ? -10.063 22.044 0.285 1.00 97.69 379 SER A N 1
ATOM 2842 C CA . SER A 1 379 ? -9.255 22.141 -0.943 1.00 97.69 379 SER A CA 1
ATOM 2843 C C . SER A 1 379 ? -8.355 20.925 -1.247 1.00 97.69 379 SER A C 1
ATOM 2845 O O . SER A 1 379 ? -7.642 20.928 -2.254 1.00 97.69 379 SER A O 1
ATOM 2847 N N . ARG A 1 380 ? -8.360 19.866 -0.422 1.00 97.88 380 ARG A N 1
ATOM 2848 C CA . ARG A 1 380 ? -7.677 18.596 -0.735 1.00 97.88 380 ARG A CA 1
ATOM 2849 C C . ARG A 1 380 ? -8.531 17.740 -1.672 1.00 97.88 380 ARG A C 1
ATOM 2851 O O . ARG A 1 380 ? -9.756 17.709 -1.567 1.00 97.88 380 ARG A O 1
ATOM 2858 N N . ASN A 1 381 ? -7.867 16.975 -2.543 1.00 97.25 381 ASN A N 1
ATOM 2859 C CA . ASN A 1 381 ? -8.526 15.898 -3.286 1.00 97.25 381 ASN A CA 1
ATOM 2860 C C . ASN A 1 381 ? -9.112 14.844 -2.325 1.00 97.25 381 ASN A C 1
ATOM 2862 O O . ASN A 1 381 ? -8.652 14.721 -1.189 1.00 97.25 381 ASN A O 1
ATOM 2866 N N . VAL A 1 382 ? -10.110 14.086 -2.790 1.00 94.94 382 VAL A N 1
ATOM 2867 C CA . VAL A 1 382 ? -10.892 13.150 -1.959 1.00 94.94 382 VAL A CA 1
ATOM 2868 C C . VAL A 1 382 ? -10.004 12.150 -1.214 1.00 94.94 382 VAL A C 1
ATOM 2870 O O . VAL A 1 382 ? -10.197 11.942 -0.025 1.00 94.94 382 VAL A O 1
ATOM 2873 N N . TRP A 1 383 ? -8.979 11.588 -1.862 1.00 92.62 383 TRP A N 1
ATOM 2874 C CA . TRP A 1 383 ? -8.093 10.613 -1.218 1.00 92.62 383 TRP A CA 1
ATOM 2875 C C . TRP A 1 383 ? -7.307 11.218 -0.042 1.00 92.62 383 TRP A C 1
ATOM 2877 O O . TRP A 1 383 ? -7.355 10.689 1.064 1.00 92.62 383 TRP A O 1
ATOM 2887 N N . ASN A 1 384 ? -6.665 12.375 -0.248 1.00 96.62 384 ASN A N 1
ATOM 2888 C CA . ASN A 1 384 ? -5.967 13.095 0.825 1.00 96.62 384 ASN A CA 1
ATOM 2889 C C . ASN A 1 384 ? -6.932 13.575 1.922 1.00 96.62 384 ASN A C 1
ATOM 2891 O O . ASN A 1 384 ? -6.561 13.611 3.089 1.00 96.62 384 ASN A O 1
ATOM 2895 N N . LYS A 1 385 ? -8.153 13.982 1.557 1.00 97.81 385 LYS A N 1
ATOM 2896 C CA . LYS A 1 385 ? -9.181 14.407 2.514 1.00 97.81 385 LYS A CA 1
ATOM 2897 C C . LYS A 1 385 ? -9.574 13.240 3.420 1.00 97.81 385 LYS A C 1
ATOM 2899 O O . LYS A 1 385 ? -9.519 13.385 4.636 1.00 97.81 385 LYS A O 1
ATOM 2904 N N . ASN A 1 386 ? -9.860 12.080 2.832 1.00 95.25 386 ASN A N 1
ATOM 2905 C CA . ASN A 1 386 ? -10.246 10.876 3.560 1.00 95.25 386 ASN A CA 1
ATOM 2906 C C . ASN A 1 386 ? -9.110 10.373 4.463 1.00 95.25 386 ASN A C 1
ATOM 2908 O O . ASN A 1 386 ? -9.368 10.134 5.633 1.00 95.25 386 ASN A O 1
ATOM 2912 N N . ASP A 1 387 ? -7.860 10.318 3.984 1.00 95.62 387 ASP A N 1
ATOM 2913 C CA . ASP A 1 387 ? -6.686 9.981 4.812 1.00 95.62 387 ASP A CA 1
ATOM 2914 C C . ASP A 1 387 ? -6.598 10.868 6.070 1.00 95.62 387 ASP A C 1
ATOM 2916 O O . ASP A 1 387 ? -6.586 10.372 7.197 1.00 95.62 387 ASP A O 1
ATOM 2920 N N . ILE A 1 388 ? -6.658 12.193 5.894 1.00 97.50 388 ILE A N 1
ATOM 2921 C CA . ILE A 1 388 ? -6.576 13.171 6.993 1.00 97.50 388 ILE A CA 1
ATOM 2922 C C . ILE A 1 388 ? -7.773 13.067 7.954 1.00 97.50 388 ILE A C 1
ATOM 2924 O O . ILE A 1 388 ? -7.620 13.289 9.155 1.00 97.50 388 ILE A O 1
ATOM 2928 N N . CYS A 1 389 ? -8.958 12.732 7.446 1.00 97.25 389 CYS A N 1
ATOM 2929 C CA . CYS A 1 389 ? -10.177 12.556 8.237 1.00 97.25 389 CYS A CA 1
ATOM 2930 C C . CYS A 1 389 ? -10.272 11.186 8.932 1.00 97.25 389 CYS A C 1
ATOM 2932 O O . CYS A 1 389 ? -10.981 11.065 9.932 1.00 97.25 389 CYS A O 1
ATOM 2934 N N . SER A 1 390 ? -9.570 10.166 8.435 1.00 94.69 390 SER A N 1
ATOM 2935 C CA . SER A 1 390 ? -9.475 8.834 9.044 1.00 94.69 390 SER A CA 1
ATOM 2936 C C . SER A 1 390 ? -8.351 8.731 10.078 1.00 94.69 390 SER A C 1
ATOM 2938 O O . SER A 1 390 ? -8.434 7.892 10.971 1.00 94.69 390 SER A O 1
ATOM 2940 N N . ASN A 1 391 ? -7.314 9.569 9.980 1.00 91.81 391 ASN A N 1
ATOM 2941 C CA . ASN A 1 391 ? -6.143 9.509 10.852 1.00 91.81 391 ASN A CA 1
ATOM 2942 C C . ASN A 1 391 ? -6.495 9.863 12.313 1.00 91.81 391 ASN A C 1
ATOM 2944 O O . ASN A 1 391 ? -6.836 11.007 12.631 1.00 91.81 391 ASN A O 1
ATOM 2948 N N . TYR A 1 392 ? -6.425 8.869 13.203 1.00 85.56 392 TYR A N 1
ATOM 2949 C CA . TYR A 1 392 ? -6.729 9.029 14.624 1.00 85.56 392 TYR A CA 1
ATOM 2950 C C . TYR A 1 392 ? -5.532 9.641 15.364 1.00 85.56 392 TYR A C 1
ATOM 2952 O O . TYR A 1 392 ? -4.671 8.943 15.895 1.00 85.56 392 TYR A O 1
ATOM 2960 N N . LEU A 1 393 ? -5.467 10.972 15.356 1.00 89.69 393 LEU A N 1
ATOM 2961 C CA . LEU A 1 393 ? -4.433 11.744 16.040 1.00 89.69 393 LEU A CA 1
ATOM 2962 C C . LEU A 1 393 ? -4.913 12.209 17.416 1.00 89.69 393 LEU A C 1
ATOM 2964 O O . LEU A 1 393 ? -5.987 12.802 17.540 1.00 89.69 393 LEU A O 1
ATOM 2968 N N . GLU A 1 394 ? -4.068 12.012 18.426 1.00 89.81 394 GLU A N 1
ATOM 2969 C CA . GLU A 1 394 ? -4.254 12.571 19.765 1.00 89.81 394 GLU A CA 1
ATOM 2970 C C . GLU A 1 394 ? -4.395 14.103 19.736 1.00 89.81 394 GLU A C 1
ATOM 2972 O O . GLU A 1 394 ? -3.822 14.798 18.890 1.00 89.81 394 GLU A O 1
ATOM 2977 N N . THR A 1 395 ? -5.140 14.649 20.698 1.00 93.62 395 THR A N 1
ATOM 2978 C CA . THR A 1 395 ? -5.330 16.096 20.841 1.00 93.62 395 THR A CA 1
ATOM 2979 C C . THR A 1 395 ? -4.043 16.774 21.317 1.00 93.62 395 THR A C 1
ATOM 2981 O O . THR A 1 395 ? -3.637 16.591 22.466 1.00 93.62 395 THR A O 1
ATOM 2984 N N . TYR A 1 396 ? -3.428 17.608 20.478 1.00 94.75 396 TYR A N 1
ATOM 2985 C CA . TYR A 1 396 ? -2.224 18.360 20.839 1.00 94.75 396 TYR A CA 1
ATOM 2986 C C . TYR A 1 396 ? -2.594 19.752 21.364 1.00 94.75 396 TYR A C 1
ATOM 2988 O O . TYR A 1 396 ? -3.199 20.530 20.633 1.00 94.75 396 TYR A O 1
ATOM 2996 N N . ASP A 1 397 ? -2.205 20.091 22.599 1.00 94.38 397 ASP A N 1
ATOM 2997 C CA . ASP A 1 397 ? -2.431 21.414 23.220 1.00 94.38 397 ASP A CA 1
ATOM 2998 C C . ASP A 1 397 ? -3.876 21.931 23.046 1.00 94.38 397 ASP A C 1
ATOM 3000 O O . ASP A 1 397 ? -4.137 23.029 22.556 1.00 94.38 397 ASP A O 1
ATOM 3004 N N . ASN A 1 398 ? -4.849 21.084 23.400 1.00 95.62 398 ASN A N 1
ATOM 3005 C CA . ASN A 1 398 ? -6.293 21.325 23.247 1.00 95.62 398 ASN A CA 1
ATOM 3006 C C . ASN A 1 398 ? -6.793 21.456 21.786 1.00 95.62 398 ASN A C 1
ATOM 3008 O O . ASN A 1 398 ? -7.997 21.600 21.559 1.00 95.62 398 ASN A O 1
ATOM 3012 N N . ILE A 1 399 ? -5.914 21.354 20.782 1.00 96.88 399 ILE A N 1
ATOM 3013 C CA . ILE A 1 399 ? -6.275 21.326 19.362 1.00 96.88 399 ILE A CA 1
ATOM 3014 C C . ILE A 1 399 ? -6.677 19.900 18.973 1.00 96.88 399 ILE A C 1
ATOM 3016 O O . ILE A 1 399 ? -5.894 18.953 19.059 1.00 96.88 399 ILE A O 1
ATOM 3020 N N . LYS A 1 400 ? -7.923 19.762 18.521 1.00 97.25 400 LYS A N 1
ATOM 3021 C CA . LYS A 1 400 ? -8.537 18.492 18.118 1.00 97.25 400 LYS A CA 1
ATOM 3022 C C . LYS A 1 400 ? -8.124 18.043 16.700 1.00 97.25 400 LYS A C 1
ATOM 3024 O O . LYS A 1 400 ? -7.713 18.886 15.890 1.00 97.25 400 LYS A O 1
ATOM 3029 N N . PRO A 1 401 ? -8.231 16.738 16.379 1.00 97.56 401 PRO A N 1
ATOM 3030 C CA . PRO A 1 401 ? -7.969 16.209 15.039 1.00 97.56 401 PRO A CA 1
ATOM 3031 C C . PRO A 1 401 ? -9.025 16.652 14.012 1.00 97.56 401 PRO A C 1
ATOM 3033 O O . PRO A 1 401 ? -10.120 17.103 14.360 1.00 97.56 401 PRO A O 1
ATOM 3036 N N . ALA A 1 402 ? -8.709 16.483 12.723 1.00 97.69 402 ALA A N 1
ATOM 3037 C CA . ALA A 1 402 ? -9.552 16.907 11.599 1.00 97.69 402 ALA A CA 1
ATOM 3038 C C . ALA A 1 402 ? -11.012 16.430 11.712 1.00 97.69 402 ALA A C 1
ATOM 3040 O O . ALA A 1 402 ? -11.933 17.236 11.587 1.00 97.69 402 ALA A O 1
ATOM 3041 N N . ARG A 1 403 ? -11.212 15.141 12.023 1.00 96.38 403 ARG A N 1
ATOM 3042 C CA . ARG A 1 403 ? -12.521 14.468 12.119 1.00 96.38 403 ARG A CA 1
ATOM 3043 C C . ARG A 1 403 ? -13.483 15.099 13.132 1.00 96.38 403 ARG A C 1
ATOM 3045 O O . ARG A 1 403 ? -14.696 15.016 12.951 1.00 96.38 403 ARG A O 1
ATOM 3052 N N . GLU A 1 404 ? -12.951 15.711 14.190 1.00 95.69 404 GLU A N 1
ATOM 3053 C CA . GLU A 1 404 ? -13.734 16.357 15.251 1.00 95.69 404 GLU A CA 1
ATOM 3054 C C . GLU A 1 404 ? -14.050 17.830 14.970 1.00 95.69 404 GLU A C 1
ATOM 3056 O O . GLU A 1 404 ? -15.119 18.312 15.356 1.00 95.69 404 GLU A O 1
ATOM 3061 N N . VAL A 1 405 ? -13.101 18.543 14.352 1.00 97.12 405 VAL A N 1
ATOM 3062 C CA . VAL A 1 405 ? -13.152 19.997 14.116 1.00 97.12 405 VAL A CA 1
ATOM 3063 C C . VAL A 1 405 ? -13.859 20.324 12.804 1.00 97.12 405 VAL A C 1
ATOM 3065 O O . VAL A 1 405 ? -14.690 21.229 12.748 1.00 97.12 405 VAL A O 1
ATOM 3068 N N . CYS A 1 406 ? -13.528 19.576 11.754 1.00 97.69 406 CYS A N 1
ATOM 3069 C CA . CYS A 1 406 ? -14.002 19.766 10.390 1.00 97.69 406 CYS A CA 1
ATOM 3070 C C . CYS A 1 406 ? -15.030 18.681 10.050 1.00 97.69 406 CYS A C 1
ATOM 3072 O O . CYS A 1 406 ? -14.852 17.893 9.120 1.00 97.69 406 CYS A O 1
ATOM 3074 N N . ARG A 1 407 ? -16.093 18.598 10.861 1.00 96.12 407 ARG A N 1
ATOM 3075 C CA . ARG A 1 407 ? -17.063 17.494 10.812 1.00 96.12 407 ARG A CA 1
ATOM 3076 C C . ARG A 1 407 ? -17.794 17.366 9.476 1.00 96.12 407 ARG A C 1
ATOM 3078 O O . ARG A 1 407 ? -18.144 16.259 9.077 1.00 96.12 407 ARG A O 1
ATOM 3085 N N . LYS A 1 408 ? -18.031 18.483 8.786 1.00 96.75 408 LYS A N 1
ATOM 3086 C CA . LYS A 1 408 ? -18.726 18.523 7.494 1.00 96.75 408 LYS A CA 1
ATOM 3087 C C . LYS A 1 408 ? -17.768 18.142 6.371 1.00 96.75 408 LYS A C 1
ATOM 3089 O O . LYS A 1 408 ? -18.117 17.313 5.540 1.00 96.75 408 LYS A O 1
ATOM 3094 N N . THR A 1 409 ? -16.553 18.688 6.381 1.00 97.31 409 THR A N 1
ATOM 3095 C CA . THR A 1 409 ? -15.499 18.346 5.415 1.00 97.31 409 THR A CA 1
ATOM 3096 C C . THR A 1 409 ? -15.026 16.893 5.563 1.00 97.31 409 THR A C 1
ATOM 3098 O O . THR A 1 409 ? -14.625 16.290 4.573 1.00 97.31 409 THR A O 1
ATOM 3101 N N . CYS A 1 410 ? -15.110 16.316 6.765 1.00 97.00 410 CYS A N 1
ATOM 3102 C CA . CYS A 1 410 ? -14.801 14.912 7.050 1.00 97.00 410 CYS A CA 1
ATOM 3103 C C . CYS A 1 410 ? -16.018 13.971 7.058 1.00 97.00 410 CYS A C 1
ATOM 3105 O O . CYS A 1 410 ? -15.876 12.826 7.482 1.00 97.00 410 CYS A O 1
ATOM 3107 N N . GLU A 1 411 ? -17.206 14.445 6.664 1.00 95.19 411 GLU A N 1
ATOM 3108 C CA . GLU A 1 411 ? -18.463 13.670 6.623 1.00 95.19 411 GLU A CA 1
ATOM 3109 C C . GLU A 1 411 ? -18.844 12.962 7.950 1.00 95.19 411 GLU A C 1
ATOM 3111 O O . GLU A 1 411 ? -19.740 12.119 7.994 1.00 95.19 411 GLU A O 1
ATOM 3116 N N . SER A 1 412 ? -18.230 13.355 9.075 1.00 94.00 412 SER A N 1
ATOM 3117 C CA . SER A 1 412 ? -18.522 12.834 10.418 1.00 94.00 412 SER A CA 1
ATOM 3118 C C . SER A 1 412 ? -19.804 13.420 11.022 1.00 94.00 412 SER A C 1
ATOM 3120 O O . SER A 1 412 ? -20.234 12.992 12.089 1.00 94.00 412 SER A O 1
ATOM 3122 N N . CYS A 1 413 ? -20.469 14.334 10.308 1.00 90.38 413 CYS A N 1
ATOM 3123 C CA . CYS A 1 413 ? -21.829 14.816 10.560 1.00 90.38 413 CYS A CA 1
ATOM 3124 C C . CYS A 1 413 ? -22.931 13.749 10.340 1.00 90.38 413 CYS A C 1
ATOM 3126 O O . CYS A 1 413 ? -23.985 14.067 9.785 1.00 90.38 413 CYS A O 1
ATOM 3128 N N . LYS A 1 414 ? -22.734 12.494 10.767 1.00 80.56 414 LYS A N 1
ATOM 3129 C CA . LYS A 1 414 ? -23.857 11.556 10.906 1.00 80.56 414 LYS A CA 1
ATOM 3130 C C . LYS A 1 414 ? -24.667 11.971 12.131 1.00 80.56 414 LYS A C 1
ATOM 3132 O O . LYS A 1 414 ? -24.140 12.028 13.236 1.00 80.56 414 LYS A O 1
ATOM 3137 N N . SER A 1 415 ? -25.932 12.311 11.914 1.00 60.50 415 SER A N 1
ATOM 3138 C CA . SER A 1 415 ? -26.828 12.798 12.961 1.00 60.50 415 SER A CA 1
ATOM 3139 C C . SER A 1 415 ? -27.038 11.735 14.042 1.00 60.50 415 SER A C 1
ATOM 3141 O O . SER A 1 415 ? -27.463 10.626 13.725 1.00 60.50 415 SER A O 1
ATOM 3143 N N . GLU A 1 416 ? -26.850 12.087 15.315 1.00 51.03 416 GLU A N 1
ATOM 3144 C CA . GLU A 1 416 ? -27.134 11.229 16.484 1.00 51.03 416 GLU A CA 1
ATOM 3145 C C . GLU A 1 416 ? -28.655 11.092 16.755 1.00 51.03 416 GLU A C 1
ATOM 3147 O O . GLU A 1 416 ? -29.126 11.080 17.890 1.00 51.03 416 GLU A O 1
ATOM 3152 N N . ILE A 1 417 ? -29.461 10.985 15.692 1.00 55.09 417 ILE A N 1
ATOM 3153 C CA . ILE A 1 417 ? -30.917 10.817 15.757 1.00 55.09 417 ILE A CA 1
ATOM 3154 C C . ILE A 1 417 ? -31.219 9.320 15.890 1.00 55.09 417 ILE A C 1
ATOM 3156 O O . ILE A 1 417 ? -31.610 8.651 14.936 1.00 55.09 417 ILE A O 1
ATOM 3160 N N . SER A 1 418 ? -31.015 8.794 17.097 1.00 42.84 418 SER A N 1
ATOM 3161 C CA . SER A 1 418 ? -31.454 7.447 17.487 1.00 42.84 418 SER A CA 1
ATOM 3162 C C . SER A 1 418 ? -31.993 7.404 18.925 1.00 42.84 418 SER A C 1
ATOM 3164 O O . SER A 1 418 ? -31.798 6.431 19.656 1.00 42.84 418 SER A O 1
ATOM 3166 N N . ALA A 1 419 ? -32.712 8.452 19.336 1.00 45.06 419 ALA A N 1
ATOM 3167 C CA . ALA A 1 419 ? -33.533 8.409 20.541 1.00 45.06 419 ALA A CA 1
ATOM 3168 C C . ALA A 1 419 ? -34.654 7.368 20.359 1.00 45.06 419 ALA A C 1
ATOM 3170 O O . ALA A 1 419 ? -35.569 7.557 19.557 1.00 45.06 419 ALA A O 1
ATOM 3171 N N . ILE A 1 420 ? -34.567 6.249 21.083 1.00 41.94 420 ILE A N 1
ATOM 3172 C CA . ILE A 1 420 ? -35.502 5.122 20.961 1.00 41.94 420 ILE A CA 1
ATOM 3173 C C . ILE A 1 420 ? -36.906 5.558 21.427 1.00 41.94 420 ILE A C 1
ATOM 3175 O O . ILE A 1 420 ? -37.069 5.904 22.603 1.00 41.94 420 ILE A O 1
ATOM 3179 N N . PRO A 1 421 ? -37.949 5.502 20.574 1.00 40.72 421 PRO A N 1
ATOM 3180 C CA . PRO A 1 421 ? -39.312 5.808 20.991 1.00 40.72 421 PRO A CA 1
ATOM 3181 C C . PRO A 1 421 ? -39.866 4.665 21.852 1.00 40.72 421 PRO A C 1
ATOM 3183 O O . PRO A 1 421 ? -40.339 3.645 21.353 1.00 40.72 421 PRO A O 1
ATOM 3186 N N . SER A 1 422 ? -39.806 4.831 23.174 1.00 45.97 422 SER A N 1
ATOM 3187 C CA . SER A 1 422 ? -40.392 3.882 24.124 1.00 45.97 422 SER A CA 1
ATOM 3188 C C . SER A 1 422 ? -41.921 3.882 24.017 1.00 45.97 422 SER A C 1
ATOM 3190 O O . SER A 1 422 ? -42.600 4.751 24.566 1.00 45.97 422 SER A O 1
ATOM 3192 N N . SER A 1 423 ? -42.478 2.900 23.304 1.00 37.47 423 SER A N 1
ATOM 3193 C CA . SER A 1 423 ? -43.927 2.730 23.162 1.00 37.47 423 SER A CA 1
ATOM 3194 C C . SER A 1 423 ? -44.335 1.255 23.130 1.00 37.47 423 SER A C 1
ATOM 3196 O O . SER A 1 423 ? -44.141 0.561 22.134 1.00 37.47 423 SER A O 1
ATOM 3198 N N . ARG A 1 424 ? -44.962 0.796 24.221 1.00 44.56 424 ARG A N 1
ATOM 3199 C CA . ARG A 1 424 ? -45.605 -0.520 24.351 1.00 44.56 424 ARG A CA 1
ATOM 3200 C C . ARG A 1 424 ? -47.124 -0.353 24.479 1.00 44.56 424 ARG A C 1
ATOM 3202 O O . ARG A 1 424 ? -47.576 0.131 25.516 1.00 44.56 424 ARG A O 1
ATOM 3209 N N . PRO A 1 425 ? -47.909 -0.822 23.500 1.00 39.28 425 PRO A N 1
ATOM 3210 C CA . PRO A 1 425 ? -49.304 -1.220 23.708 1.00 39.28 425 PRO A CA 1
ATOM 3211 C C . PRO A 1 425 ? -49.460 -2.753 23.768 1.00 39.28 425 PRO A C 1
ATOM 3213 O O . PRO A 1 425 ? -48.531 -3.500 23.458 1.00 39.28 425 PRO A O 1
ATOM 3216 N N . SER A 1 426 ? -50.633 -3.226 24.195 1.00 32.28 426 SER A N 1
ATOM 3217 C CA . SER A 1 426 ? -50.929 -4.650 24.430 1.00 32.28 426 SER A CA 1
ATOM 3218 C C . SER A 1 426 ? -51.743 -5.301 23.303 1.00 32.28 426 SER A C 1
ATOM 3220 O O . SER A 1 426 ? -52.462 -4.628 22.573 1.00 32.28 426 SER A O 1
ATOM 3222 N N . LEU A 1 427 ? -51.666 -6.633 23.219 1.00 35.62 427 LEU A N 1
ATOM 3223 C CA . LEU A 1 427 ? -52.487 -7.492 22.353 1.00 35.62 427 LEU A CA 1
ATOM 3224 C C . LEU A 1 427 ? -53.922 -7.660 22.892 1.00 35.62 427 LEU A C 1
ATOM 3226 O O . LEU A 1 427 ? -54.093 -7.690 24.110 1.00 35.62 427 LEU A O 1
ATOM 3230 N N . LEU A 1 428 ? -54.903 -7.866 21.997 1.00 38.25 428 LEU A N 1
ATOM 3231 C CA . LEU A 1 428 ? -55.931 -8.942 21.984 1.00 38.25 428 LEU A CA 1
ATOM 3232 C C . LEU A 1 428 ? -56.877 -8.766 20.746 1.00 38.25 428 LEU A C 1
ATOM 3234 O O . LEU A 1 428 ? -56.838 -7.697 20.134 1.00 38.25 428 LEU A O 1
ATOM 3238 N N . PRO A 1 429 ? -57.650 -9.790 20.303 1.00 54.44 429 PRO A N 1
ATOM 3239 C CA . PRO A 1 429 ? -58.169 -9.889 18.923 1.00 54.44 429 PRO A CA 1
ATOM 3240 C C . PRO A 1 429 ? -59.701 -9.735 18.757 1.00 54.44 429 PRO A C 1
ATOM 3242 O O . PRO A 1 429 ? -60.445 -9.629 19.732 1.00 54.44 429 PRO A O 1
ATOM 3245 N N . SER A 1 430 ? -60.182 -9.804 17.505 1.00 29.86 430 SER A N 1
ATOM 3246 C CA . SER A 1 430 ? -61.563 -10.169 17.118 1.00 29.86 430 SER A CA 1
ATOM 3247 C C . SER A 1 430 ? -61.624 -10.667 15.660 1.00 29.86 430 SER A C 1
ATOM 3249 O O . SER A 1 430 ? -60.735 -10.359 14.867 1.00 29.86 430 SER A O 1
ATOM 3251 N N . ASP A 1 431 ? -62.657 -11.445 15.323 1.00 38.19 431 ASP A N 1
ATOM 3252 C CA . ASP A 1 431 ? -62.741 -12.265 14.103 1.00 38.19 431 ASP A CA 1
ATOM 3253 C C . ASP A 1 431 ? -63.506 -11.642 12.907 1.00 38.19 431 ASP A C 1
ATOM 3255 O O . ASP A 1 431 ? -64.429 -10.855 13.087 1.00 38.19 431 ASP A O 1
ATOM 3259 N N . SER A 1 432 ? -63.109 -12.065 11.694 1.00 36.03 432 SER A N 1
ATOM 3260 C CA . SER A 1 432 ? -63.891 -12.544 10.517 1.00 36.03 432 SER A CA 1
ATOM 3261 C C . SER A 1 432 ? -65.374 -12.145 10.278 1.00 36.03 432 SER A C 1
ATOM 3263 O O . SER A 1 432 ? -66.148 -12.021 11.220 1.00 36.03 432 SER A O 1
ATOM 3265 N N . PRO A 1 433 ? -65.905 -12.304 9.036 1.00 59.25 433 PRO A N 1
ATOM 3266 C CA . PRO A 1 433 ? -65.340 -12.055 7.691 1.00 59.25 433 PRO A CA 1
ATOM 3267 C C . PRO A 1 433 ? -66.364 -11.349 6.745 1.00 59.25 433 PRO A C 1
ATOM 3269 O O . PRO A 1 433 ? -67.501 -11.120 7.141 1.00 59.25 433 PRO A O 1
ATOM 3272 N N . ILE A 1 434 ? -66.032 -11.097 5.461 1.00 29.94 434 ILE A N 1
ATOM 3273 C CA . ILE A 1 434 ? -66.998 -11.091 4.321 1.00 29.94 434 ILE A CA 1
ATOM 3274 C C . ILE A 1 434 ? -66.274 -11.090 2.953 1.00 29.94 434 ILE A C 1
ATOM 3276 O O . ILE A 1 434 ? -65.105 -10.729 2.859 1.00 29.94 434 ILE A O 1
ATOM 3280 N N . ILE A 1 435 ? -66.960 -11.538 1.891 1.00 35.28 435 ILE A N 1
ATOM 3281 C CA . ILE A 1 435 ? -66.421 -11.787 0.536 1.00 35.28 435 ILE A CA 1
ATOM 3282 C C . ILE A 1 435 ? -67.033 -10.815 -0.491 1.00 35.28 435 ILE A C 1
ATOM 3284 O O . ILE A 1 435 ? -68.261 -10.739 -0.546 1.00 35.28 435 ILE A O 1
ATOM 3288 N N . SER A 1 436 ? -66.233 -10.204 -1.391 1.00 29.83 436 SER A N 1
ATOM 3289 C CA . SER A 1 436 ? -66.567 -10.079 -2.840 1.00 29.83 436 SER A CA 1
ATOM 3290 C C . SER A 1 436 ? -65.512 -9.415 -3.753 1.00 29.83 436 SER A C 1
ATOM 3292 O O . SER A 1 436 ? -65.230 -8.231 -3.645 1.00 29.83 436 SER A O 1
ATOM 3294 N N . ARG A 1 437 ? -65.074 -10.194 -4.754 1.00 31.38 437 ARG A N 1
ATOM 3295 C CA . ARG A 1 437 ? -64.882 -9.859 -6.189 1.00 31.38 437 ARG A CA 1
ATOM 3296 C C . ARG A 1 437 ? -64.118 -8.589 -6.634 1.00 31.38 437 ARG A C 1
ATOM 3298 O O . ARG A 1 437 ? -64.705 -7.544 -6.874 1.00 31.38 437 ARG A O 1
ATOM 3305 N N . THR A 1 438 ? -62.872 -8.833 -7.044 1.00 41.72 438 THR A N 1
ATOM 3306 C CA . THR A 1 438 ? -62.397 -8.657 -8.440 1.00 41.72 438 THR A CA 1
ATOM 3307 C C . THR A 1 438 ? -62.537 -7.282 -9.123 1.00 41.72 438 THR A C 1
ATOM 3309 O O . THR A 1 438 ? -63.437 -7.062 -9.931 1.00 41.72 438 THR A O 1
ATOM 3312 N N . THR A 1 439 ? -61.494 -6.465 -8.978 1.00 36.09 439 THR A N 1
ATOM 3313 C CA . THR A 1 439 ? -60.967 -5.554 -10.019 1.00 36.09 439 THR A CA 1
ATOM 3314 C C . THR A 1 439 ? -59.438 -5.657 -10.034 1.00 36.09 439 THR A C 1
ATOM 3316 O O . THR A 1 439 ? -58.853 -6.035 -9.020 1.00 36.09 439 THR A O 1
ATOM 3319 N N . SER A 1 440 ? -58.787 -5.378 -11.169 1.00 40.81 440 SER A N 1
ATOM 3320 C CA . SER A 1 440 ? -57.328 -5.526 -11.317 1.00 40.81 440 SER A CA 1
ATOM 3321 C C . SER A 1 440 ? -56.541 -4.662 -10.319 1.00 40.81 440 SER A C 1
ATOM 3323 O O . SER A 1 440 ? -56.938 -3.518 -10.085 1.00 40.81 440 SER A O 1
ATOM 3325 N N . PRO A 1 441 ? -55.424 -5.161 -9.757 1.00 38.91 441 PRO A N 1
ATOM 3326 C CA . PRO A 1 441 ? -54.616 -4.395 -8.819 1.00 38.91 441 PRO A CA 1
ATOM 3327 C C . PRO A 1 441 ? -53.821 -3.286 -9.527 1.00 38.91 441 PRO A C 1
ATOM 3329 O O . PRO A 1 441 ? -53.215 -3.501 -10.577 1.00 38.91 441 PRO A O 1
ATOM 3332 N N . LEU A 1 442 ? -53.798 -2.106 -8.902 1.00 44.53 442 LEU A N 1
ATOM 3333 C CA . LEU A 1 442 ? -52.676 -1.164 -8.995 1.00 44.53 442 LEU A CA 1
ATOM 3334 C C . LEU A 1 442 ? -51.419 -1.817 -8.379 1.00 44.53 442 LEU A C 1
ATOM 3336 O O . LEU A 1 442 ? -51.575 -2.783 -7.628 1.00 44.53 442 LEU A O 1
ATOM 3340 N N . PRO A 1 443 ? -50.191 -1.344 -8.671 1.00 50.25 443 PRO A N 1
ATOM 3341 C CA . PRO A 1 443 ? -48.986 -1.921 -8.076 1.00 50.25 443 PRO A CA 1
ATOM 3342 C C . PRO A 1 443 ? -49.080 -1.895 -6.548 1.00 50.25 443 PRO A C 1
ATOM 3344 O O . PRO A 1 443 ? -49.204 -0.830 -5.947 1.00 50.25 443 PRO A O 1
ATOM 3347 N N . THR A 1 444 ? -49.058 -3.079 -5.936 1.00 59.09 444 THR A N 1
ATOM 3348 C CA . THR A 1 444 ? -48.984 -3.239 -4.483 1.00 59.09 444 THR A CA 1
ATOM 3349 C C . THR A 1 444 ? -47.657 -2.675 -3.991 1.00 59.09 444 THR A C 1
ATOM 3351 O O . THR A 1 444 ? -46.626 -2.945 -4.609 1.00 59.09 444 THR A O 1
ATOM 3354 N N . ASP A 1 445 ? -47.663 -1.949 -2.871 1.00 73.06 445 ASP A N 1
ATOM 3355 C CA . ASP A 1 445 ? -46.428 -1.512 -2.221 1.00 73.06 445 ASP A CA 1
ATOM 3356 C C . ASP A 1 445 ? -45.520 -2.722 -1.959 1.00 73.06 445 ASP A C 1
ATOM 3358 O O . ASP A 1 445 ? -45.927 -3.700 -1.322 1.00 73.06 445 ASP A O 1
ATOM 3362 N N . CYS A 1 446 ? -44.295 -2.675 -2.481 1.00 81.94 446 CYS A N 1
ATOM 3363 C CA . CYS A 1 446 ? -43.321 -3.734 -2.258 1.00 81.94 446 CYS A CA 1
ATOM 3364 C C . CYS A 1 446 ? -42.824 -3.665 -0.807 1.00 81.94 446 CYS A C 1
ATOM 3366 O O . CYS A 1 446 ? -42.429 -2.601 -0.327 1.00 81.94 446 CYS A O 1
ATOM 3368 N N . ILE A 1 447 ? -42.831 -4.806 -0.115 1.00 86.31 447 ILE A N 1
ATOM 3369 C CA . ILE A 1 447 ? -42.351 -4.951 1.262 1.00 86.31 447 ILE A CA 1
ATOM 3370 C C . ILE A 1 447 ? -41.260 -6.022 1.266 1.00 86.31 447 ILE A C 1
ATOM 3372 O O . ILE A 1 447 ? -41.523 -7.152 0.855 1.00 86.31 447 ILE A O 1
ATOM 3376 N N . ASP A 1 448 ? -40.063 -5.670 1.746 1.00 90.00 448 ASP A N 1
ATOM 3377 C CA . ASP A 1 448 ? -38.949 -6.612 1.894 1.00 90.00 448 ASP A CA 1
ATOM 3378 C C . ASP A 1 448 ? -39.361 -7.814 2.756 1.00 90.00 448 ASP A C 1
ATOM 3380 O O . ASP A 1 448 ? -39.863 -7.659 3.877 1.00 90.00 448 ASP A O 1
ATOM 3384 N N . ASP A 1 449 ? -39.084 -9.026 2.276 1.00 89.50 449 ASP A N 1
ATOM 3385 C CA . ASP A 1 449 ? -39.284 -10.234 3.067 1.00 89.50 449 ASP A CA 1
ATOM 3386 C C . ASP A 1 449 ? -38.193 -10.334 4.141 1.00 89.50 449 ASP A C 1
ATOM 3388 O O . ASP A 1 449 ? -37.113 -10.886 3.933 1.00 89.50 449 ASP A O 1
ATOM 3392 N N . ALA A 1 450 ? -38.498 -9.812 5.329 1.00 84.69 450 ALA A N 1
ATOM 3393 C CA . ALA A 1 450 ? -37.608 -9.836 6.488 1.00 84.69 450 ALA A CA 1
ATOM 3394 C C . ALA A 1 450 ? -37.244 -11.254 6.986 1.00 84.69 450 ALA A C 1
ATOM 3396 O O . ALA A 1 450 ? -36.371 -11.384 7.847 1.00 84.69 450 ALA A O 1
ATOM 3397 N N . SER A 1 451 ? -37.893 -12.310 6.475 1.00 87.00 451 SER A N 1
ATOM 3398 C CA . SER A 1 451 ? -37.518 -13.707 6.732 1.00 87.00 451 SER A CA 1
ATOM 3399 C C . SER A 1 451 ? -36.585 -14.294 5.666 1.00 87.00 451 SER A C 1
ATOM 3401 O O . SER A 1 451 ? -35.916 -15.297 5.929 1.00 87.00 451 SER A O 1
ATOM 3403 N N . TRP A 1 452 ? -36.497 -13.671 4.485 1.00 91.25 452 TRP A N 1
ATOM 3404 C CA . TRP A 1 452 ? -35.664 -14.149 3.387 1.00 91.25 452 TRP A CA 1
ATOM 3405 C C . TRP A 1 452 ? -34.174 -13.926 3.662 1.00 91.25 452 TRP A C 1
ATOM 3407 O O . TRP A 1 452 ? -33.729 -12.874 4.137 1.00 91.25 452 TRP A O 1
ATOM 3417 N N . LYS A 1 453 ? -33.393 -14.948 3.315 1.00 88.94 453 LYS A N 1
ATOM 3418 C CA . LYS A 1 453 ? -31.933 -14.937 3.314 1.00 88.94 453 LYS A CA 1
ATOM 3419 C C . LYS A 1 453 ? -31.420 -15.699 2.099 1.00 88.94 453 LYS A C 1
ATOM 3421 O O . LYS A 1 453 ? -32.017 -16.711 1.735 1.00 88.94 453 LYS A O 1
ATOM 3426 N N . SER A 1 454 ? -30.299 -15.276 1.527 1.00 89.19 454 SER A N 1
ATOM 3427 C CA . SER A 1 454 ? -29.663 -15.946 0.390 1.00 89.19 454 SER A CA 1
ATOM 3428 C C . SER A 1 454 ? -29.260 -17.388 0.727 1.00 89.19 454 SER A C 1
ATOM 3430 O O . SER A 1 454 ? -28.617 -17.657 1.747 1.00 89.19 454 SER A O 1
ATOM 3432 N N . GLY A 1 455 ? -29.653 -18.328 -0.137 1.00 73.25 455 GLY A N 1
ATOM 3433 C CA . GLY A 1 455 ? -29.533 -19.775 0.090 1.00 73.25 455 GLY A CA 1
ATOM 3434 C C . GLY A 1 455 ? -28.188 -20.396 -0.302 1.00 73.25 455 GLY A C 1
ATOM 3435 O O . GLY A 1 455 ? -28.149 -21.584 -0.611 1.00 73.25 455 GLY A O 1
ATOM 3436 N N . SER A 1 456 ? -27.103 -19.616 -0.358 1.00 76.12 456 SER A N 1
ATOM 3437 C CA . SER A 1 456 ? -25.846 -20.077 -0.963 1.00 76.12 456 SER A CA 1
ATOM 3438 C C . SER A 1 456 ? -25.122 -21.153 -0.151 1.00 76.12 456 SER A C 1
ATOM 3440 O O . SER A 1 456 ? -25.046 -21.082 1.078 1.00 76.12 456 SER A O 1
ATOM 3442 N N . SER A 1 457 ? -24.489 -22.086 -0.866 1.00 57.81 457 SER A N 1
ATOM 3443 C CA . SER A 1 457 ? -23.428 -22.958 -0.350 1.00 57.81 457 SER A CA 1
ATOM 3444 C C . SER A 1 457 ? -22.061 -22.263 -0.256 1.00 57.81 457 SER A C 1
ATOM 3446 O O . SER A 1 457 ? -21.162 -22.782 0.398 1.00 57.81 457 SER A O 1
ATOM 3448 N N . GLU A 1 458 ? -21.881 -21.110 -0.907 1.00 59.22 458 GLU A N 1
ATOM 3449 C CA . GLU A 1 458 ? -20.671 -20.288 -0.797 1.00 59.22 458 GLU A CA 1
ATOM 3450 C C . GLU A 1 458 ? -20.746 -19.426 0.481 1.00 59.22 458 GLU A C 1
ATOM 3452 O O . GLU A 1 458 ? -21.689 -18.636 0.607 1.00 59.22 458 GLU A O 1
ATOM 3457 N N . PRO A 1 459 ? -19.779 -19.514 1.423 1.00 64.12 459 PRO A N 1
ATOM 3458 C CA . PRO A 1 459 ? -19.891 -18.871 2.739 1.00 64.12 459 PRO A CA 1
ATOM 3459 C C . PRO A 1 459 ? -20.118 -17.355 2.697 1.00 64.12 459 PRO A C 1
ATOM 3461 O O . PRO A 1 459 ? -20.878 -16.827 3.501 1.00 64.12 459 PRO A O 1
ATOM 3464 N N . VAL A 1 460 ? -19.504 -16.663 1.730 1.00 69.75 460 VAL A N 1
ATOM 3465 C CA . VAL A 1 460 ? -19.586 -15.198 1.555 1.00 69.75 460 VAL A CA 1
ATOM 3466 C C . VAL A 1 460 ? -21.002 -14.730 1.183 1.00 69.75 460 VAL A C 1
ATOM 3468 O O . VAL A 1 460 ? -21.371 -13.590 1.455 1.00 69.75 460 VAL A O 1
ATOM 3471 N N . PHE A 1 461 ? -21.809 -15.613 0.591 1.00 72.31 461 PHE A N 1
ATOM 3472 C CA . PHE A 1 461 ? -23.157 -15.316 0.102 1.00 72.31 461 PHE A CA 1
ATOM 3473 C C . PHE A 1 461 ? -24.242 -16.123 0.825 1.00 72.31 461 PHE A C 1
ATOM 3475 O O . PHE A 1 461 ? -25.378 -16.187 0.350 1.00 72.31 461 PHE A O 1
ATOM 3482 N N . SER A 1 462 ? -23.928 -16.759 1.955 1.00 82.31 462 SER A N 1
ATOM 3483 C CA . SER A 1 462 ? -24.896 -17.527 2.741 1.00 82.31 462 SER A CA 1
ATOM 3484 C C . SER A 1 462 ? -25.490 -16.661 3.854 1.00 82.31 462 SER A C 1
ATOM 3486 O O . SER A 1 462 ? -24.763 -16.045 4.629 1.00 82.31 462 SER A O 1
ATOM 3488 N N . GLY A 1 463 ? -26.820 -16.589 3.950 1.00 85.12 463 GLY A N 1
ATOM 3489 C CA . GLY A 1 463 ? -27.487 -15.882 5.049 1.00 85.12 463 GLY A CA 1
ATOM 3490 C C . GLY A 1 463 ? -27.666 -14.362 4.882 1.00 85.12 463 GLY A C 1
ATOM 3491 O O . GLY A 1 463 ? -28.195 -13.727 5.801 1.00 85.12 463 GLY A O 1
ATOM 3492 N N . VAL A 1 464 ? -27.278 -13.780 3.741 1.00 87.62 464 VAL A N 1
ATOM 3493 C CA . VAL A 1 464 ? -27.432 -12.345 3.434 1.00 87.62 464 VAL A CA 1
ATOM 3494 C C . VAL A 1 464 ? -28.920 -12.005 3.308 1.00 87.62 464 VAL A C 1
ATOM 3496 O O . VAL A 1 464 ? -29.664 -12.726 2.653 1.00 87.62 464 VAL A O 1
ATOM 3499 N N . SER A 1 465 ? -29.369 -10.915 3.935 1.00 92.69 465 SER A N 1
ATOM 3500 C CA . SER A 1 465 ? -30.783 -10.497 3.954 1.00 92.69 465 SER A CA 1
ATOM 3501 C C . SER A 1 465 ? -31.020 -9.214 3.156 1.00 92.69 465 SER A C 1
ATOM 3503 O O . SER A 1 465 ? -30.088 -8.433 2.949 1.00 92.69 465 SER A O 1
ATOM 3505 N N . CYS A 1 466 ? -32.274 -8.944 2.777 1.00 90.62 466 CYS A N 1
ATOM 3506 C CA . CYS A 1 466 ? -32.650 -7.738 2.027 1.00 90.62 466 CYS A CA 1
ATOM 3507 C C . CYS A 1 466 ? -32.174 -6.435 2.688 1.00 90.62 466 CYS A C 1
ATOM 3509 O O . CYS A 1 466 ? -31.718 -5.532 1.996 1.00 90.62 466 CYS A O 1
ATOM 3511 N N . ARG A 1 467 ? -32.154 -6.369 4.029 1.00 86.19 467 ARG A N 1
ATOM 3512 C CA . ARG A 1 467 ? -31.642 -5.206 4.775 1.00 86.19 467 ARG A CA 1
ATOM 3513 C C . ARG A 1 467 ? -30.154 -4.919 4.527 1.00 86.19 467 ARG A C 1
ATOM 3515 O O . ARG A 1 467 ? -29.754 -3.764 4.613 1.00 86.19 467 ARG A O 1
ATOM 3522 N N . TYR A 1 468 ? -29.341 -5.939 4.251 1.00 83.88 468 TYR A N 1
ATOM 3523 C CA . TYR A 1 468 ? -27.928 -5.762 3.893 1.00 83.88 468 TYR A CA 1
ATOM 3524 C C . TYR A 1 468 ? -27.800 -5.298 2.438 1.00 83.88 468 TYR A C 1
ATOM 3526 O O . TYR A 1 468 ? -27.151 -4.294 2.154 1.00 83.88 468 TYR A O 1
ATOM 3534 N N . ILE A 1 469 ? -28.508 -5.979 1.532 1.00 87.31 469 ILE A N 1
ATOM 3535 C CA . ILE A 1 469 ? -28.512 -5.697 0.090 1.00 87.31 469 ILE A CA 1
ATOM 3536 C C . ILE A 1 469 ? -29.021 -4.269 -0.195 1.00 87.31 469 ILE A C 1
ATOM 3538 O O . ILE A 1 469 ? -28.462 -3.564 -1.028 1.00 87.31 469 ILE A O 1
ATOM 3542 N N . GLY A 1 470 ? -30.005 -3.786 0.569 1.00 80.62 470 GLY A N 1
ATOM 3543 C CA . GLY A 1 470 ? -30.521 -2.416 0.487 1.00 80.62 470 GLY A CA 1
ATOM 3544 C C . GLY A 1 470 ? -29.531 -1.306 0.881 1.00 80.62 470 GLY A C 1
ATOM 3545 O O . GLY A 1 470 ? -29.885 -0.134 0.776 1.00 80.62 470 GLY A O 1
ATOM 3546 N N . THR A 1 471 ? -28.311 -1.636 1.329 1.00 76.81 471 THR A N 1
ATOM 3547 C CA . THR A 1 471 ? -27.250 -0.645 1.618 1.00 76.81 471 THR A CA 1
ATOM 3548 C C . THR A 1 471 ? -26.234 -0.455 0.487 1.00 76.81 471 THR A C 1
ATOM 3550 O O . THR A 1 471 ? -25.540 0.560 0.482 1.00 76.81 471 THR A O 1
ATOM 3553 N N . ASP A 1 472 ? -26.172 -1.371 -0.485 1.00 77.94 472 ASP A N 1
ATOM 3554 C CA . ASP A 1 472 ? -25.292 -1.283 -1.657 1.00 77.94 472 ASP A CA 1
ATOM 3555 C C . ASP A 1 472 ? -25.945 -1.981 -2.863 1.00 77.94 472 ASP A C 1
ATOM 3557 O O . ASP A 1 472 ? -26.011 -3.210 -2.952 1.00 77.94 472 ASP A O 1
ATOM 3561 N N . THR A 1 473 ? -26.420 -1.184 -3.824 1.00 75.00 473 THR A N 1
ATOM 3562 C CA . THR A 1 473 ? -27.163 -1.667 -4.998 1.00 75.00 473 THR A CA 1
ATOM 3563 C C . THR A 1 473 ? -26.341 -2.558 -5.931 1.00 75.00 473 THR A C 1
ATOM 3565 O O . THR A 1 473 ? -26.931 -3.306 -6.713 1.00 75.00 473 THR A O 1
ATOM 3568 N N . LEU A 1 474 ? -25.006 -2.566 -5.825 1.00 78.44 474 LEU A N 1
ATOM 3569 C CA . LEU A 1 474 ? -24.147 -3.481 -6.587 1.00 78.44 474 LEU A CA 1
ATOM 3570 C C . LEU A 1 474 ? -24.403 -4.955 -6.221 1.00 78.44 474 LEU A C 1
ATOM 3572 O O . LEU A 1 474 ? -24.204 -5.842 -7.055 1.00 78.44 474 LEU A O 1
ATOM 3576 N N . TRP A 1 475 ? -24.906 -5.230 -5.011 1.00 79.44 475 TRP A N 1
ATOM 3577 C CA . TRP A 1 475 ? -25.309 -6.578 -4.603 1.00 79.44 475 TRP A CA 1
ATOM 3578 C C . TRP A 1 475 ? -26.577 -7.048 -5.315 1.00 79.44 475 TRP A C 1
ATOM 3580 O O . TRP A 1 475 ? -26.696 -8.239 -5.591 1.00 79.44 475 TRP A O 1
ATOM 3590 N N . CYS A 1 476 ? -27.495 -6.145 -5.679 1.00 83.19 476 CYS A N 1
ATOM 3591 C CA . CYS A 1 476 ? -28.657 -6.517 -6.486 1.00 83.19 476 CYS A CA 1
ATOM 3592 C C . CYS A 1 476 ? -28.222 -7.027 -7.866 1.00 83.19 476 CYS A C 1
ATOM 3594 O O . CYS A 1 476 ? -28.641 -8.107 -8.268 1.00 83.19 476 CYS A O 1
ATOM 3596 N N . GLU A 1 477 ? -27.339 -6.308 -8.570 1.00 78.44 477 GLU A N 1
ATOM 3597 C CA . GLU A 1 477 ? -26.843 -6.752 -9.883 1.00 78.44 477 GLU A CA 1
ATOM 3598 C C . GLU A 1 477 ? -26.084 -8.085 -9.787 1.00 78.44 477 GLU A C 1
ATOM 3600 O O . GLU A 1 477 ? -26.329 -8.995 -10.581 1.00 78.44 477 GLU A O 1
ATOM 3605 N N . ALA A 1 478 ? -25.209 -8.232 -8.786 1.00 75.88 478 ALA A N 1
ATOM 3606 C CA . ALA A 1 478 ? -24.426 -9.450 -8.582 1.00 75.88 478 ALA A CA 1
ATOM 3607 C C . ALA A 1 478 ? -25.291 -10.679 -8.241 1.00 75.88 478 ALA A C 1
ATOM 3609 O O . ALA A 1 478 ? -25.025 -11.768 -8.749 1.00 75.88 478 ALA A O 1
ATOM 3610 N N . LEU A 1 479 ? -26.323 -10.515 -7.404 1.00 78.50 479 LEU A N 1
ATOM 3611 C CA . LEU A 1 479 ? -27.170 -11.622 -6.953 1.00 78.50 479 LEU A CA 1
ATOM 3612 C C . LEU A 1 479 ? -28.334 -11.935 -7.912 1.00 78.50 479 LEU A C 1
ATOM 3614 O O . LEU A 1 479 ? -28.765 -13.082 -7.967 1.00 78.50 479 LEU A O 1
ATOM 3618 N N . ILE A 1 480 ? -28.830 -10.969 -8.700 1.00 79.81 480 ILE A N 1
ATOM 3619 C CA . ILE A 1 480 ? -29.817 -11.230 -9.770 1.00 79.81 480 ILE A CA 1
ATOM 3620 C C . ILE A 1 480 ? -29.173 -11.990 -10.940 1.00 79.81 480 ILE A C 1
ATOM 3622 O O . ILE A 1 480 ? -29.829 -12.816 -11.580 1.00 79.81 480 ILE A O 1
ATOM 3626 N N . ALA A 1 481 ? -27.898 -11.719 -11.238 1.00 72.31 481 ALA A N 1
ATOM 3627 C CA . ALA A 1 481 ? -27.200 -12.327 -12.370 1.00 72.31 481 ALA A CA 1
ATOM 3628 C C . ALA A 1 481 ? -26.987 -13.849 -12.229 1.00 72.31 481 ALA A C 1
ATOM 3630 O O . ALA A 1 481 ? -26.836 -14.529 -13.247 1.00 72.31 481 ALA A O 1
ATOM 3631 N N . ASP A 1 482 ? -26.999 -14.395 -11.007 1.00 66.69 482 ASP A N 1
ATOM 3632 C CA . ASP A 1 482 ? -26.802 -15.823 -10.742 1.00 66.69 482 ASP A CA 1
ATOM 3633 C C . ASP A 1 482 ? -27.963 -16.423 -9.930 1.00 66.69 482 ASP A C 1
ATOM 3635 O O . ASP A 1 482 ? -28.100 -16.216 -8.726 1.00 66.69 482 ASP A O 1
ATOM 3639 N N . ARG A 1 483 ? -28.789 -17.242 -10.593 1.00 65.62 483 ARG A N 1
ATOM 3640 C CA . ARG A 1 483 ? -29.975 -17.887 -9.994 1.00 65.62 483 ARG A CA 1
ATOM 3641 C C . ARG A 1 483 ? -29.661 -18.933 -8.915 1.00 65.62 483 ARG A C 1
ATOM 3643 O O . ARG A 1 483 ? -30.580 -19.512 -8.347 1.00 65.62 483 ARG A O 1
ATOM 3650 N N . LYS A 1 484 ? -28.388 -19.202 -8.605 1.00 75.81 484 LYS A N 1
ATOM 3651 C CA . LYS A 1 484 ? -28.007 -20.056 -7.462 1.00 75.81 484 LYS A CA 1
ATOM 3652 C C . LYS A 1 484 ? -28.422 -19.478 -6.103 1.00 75.81 484 LYS A C 1
ATOM 3654 O O . LYS A 1 484 ? -28.446 -20.223 -5.128 1.00 75.81 484 LYS A O 1
ATOM 3659 N N . TYR A 1 485 ? -28.726 -18.181 -6.021 1.00 70.12 485 TYR A N 1
ATOM 3660 C CA . TYR A 1 485 ? -29.081 -17.513 -4.763 1.00 70.12 485 TYR A CA 1
ATOM 3661 C C . TYR A 1 485 ? -30.569 -17.602 -4.386 1.00 70.12 485 TYR A C 1
ATOM 3663 O O . TYR A 1 485 ? -30.933 -17.183 -3.282 1.00 70.12 485 TYR A O 1
ATOM 3671 N N . ASP A 1 486 ? -31.405 -18.182 -5.255 1.00 78.38 486 ASP A N 1
ATOM 3672 C CA . ASP A 1 486 ? -32.830 -18.423 -5.017 1.00 78.38 486 ASP A CA 1
ATOM 3673 C C . ASP A 1 486 ? -33.039 -19.290 -3.762 1.00 78.38 486 ASP A C 1
ATOM 3675 O O . ASP A 1 486 ? -32.569 -20.428 -3.687 1.00 78.38 486 ASP A O 1
ATOM 3679 N N . ASN A 1 487 ? -33.792 -18.786 -2.778 1.00 76.06 487 ASN A N 1
ATOM 3680 C CA . ASN A 1 487 ? -34.115 -19.535 -1.560 1.00 76.06 487 ASN A CA 1
ATOM 3681 C C . ASN A 1 487 ? -35.622 -19.799 -1.465 1.00 76.06 487 ASN A C 1
ATOM 3683 O O . ASN A 1 487 ? -36.438 -18.905 -1.695 1.00 76.06 487 ASN A O 1
ATOM 3687 N N . PHE A 1 488 ? -35.993 -21.051 -1.176 1.00 78.00 488 PHE A N 1
ATOM 3688 C CA . PHE A 1 488 ? -37.373 -21.565 -1.201 1.00 78.00 488 PHE A CA 1
ATOM 3689 C C . PHE A 1 488 ? -38.187 -21.197 -2.464 1.00 78.00 488 PHE A C 1
ATOM 3691 O O . PHE A 1 488 ? -39.413 -21.125 -2.420 1.00 78.00 488 PHE A O 1
ATOM 3698 N N . GLY A 1 489 ? -37.515 -20.986 -3.602 1.00 82.56 489 GLY A N 1
ATOM 3699 C CA . GLY A 1 489 ? -38.151 -20.624 -4.873 1.00 82.56 489 GLY A CA 1
ATOM 3700 C C . GLY A 1 489 ? -38.532 -19.144 -5.023 1.00 82.56 489 GLY A C 1
ATOM 3701 O O . GLY A 1 489 ? -39.256 -18.821 -5.961 1.00 82.56 489 GLY A O 1
ATOM 3702 N N . LYS A 1 490 ? -38.056 -18.255 -4.138 1.00 86.31 490 LYS A N 1
ATOM 3703 C CA . LYS A 1 490 ? -38.055 -16.799 -4.359 1.00 86.31 490 LYS A CA 1
ATOM 3704 C C . LYS A 1 490 ? -36.683 -16.349 -4.855 1.00 86.31 490 LYS A C 1
ATOM 3706 O O . LYS A 1 490 ? -35.681 -16.657 -4.198 1.00 86.31 490 LYS A O 1
ATOM 3711 N N . THR A 1 491 ? -36.646 -15.578 -5.941 1.00 88.81 491 THR A N 1
ATOM 3712 C CA . THR A 1 491 ? -35.423 -14.879 -6.357 1.00 88.81 491 THR A CA 1
ATOM 3713 C C . THR A 1 491 ? -35.156 -13.677 -5.449 1.00 88.81 491 THR A C 1
ATOM 3715 O O . THR A 1 491 ? -36.029 -13.224 -4.704 1.00 88.81 491 THR A O 1
ATOM 3718 N N . VAL A 1 492 ? -33.953 -13.106 -5.538 1.00 88.56 492 VAL A N 1
ATOM 3719 C CA . VAL A 1 492 ? -33.584 -11.888 -4.793 1.00 88.56 492 VAL A CA 1
ATOM 3720 C C . VAL A 1 492 ? -34.482 -10.697 -5.158 1.00 88.56 492 VAL A C 1
ATOM 3722 O O . VAL A 1 492 ? -34.810 -9.891 -4.292 1.00 88.56 492 VAL A O 1
ATOM 3725 N N . ALA A 1 493 ? -34.944 -10.613 -6.410 1.00 87.94 493 ALA A N 1
ATOM 3726 C CA . ALA A 1 493 ? -35.860 -9.563 -6.858 1.00 87.94 493 ALA A CA 1
ATOM 3727 C C . ALA A 1 493 ? -37.307 -9.766 -6.359 1.00 87.94 493 ALA A C 1
ATOM 3729 O O . ALA A 1 493 ? -38.019 -8.784 -6.169 1.00 87.94 493 ALA A O 1
ATOM 3730 N N . ASP A 1 494 ? -37.736 -11.007 -6.095 1.00 88.56 494 ASP A N 1
ATOM 3731 C CA . ASP A 1 494 ? -39.060 -11.297 -5.509 1.00 88.56 494 ASP A CA 1
ATOM 3732 C C . ASP A 1 494 ? -39.105 -11.067 -3.987 1.00 88.56 494 ASP A C 1
ATOM 3734 O O . ASP A 1 494 ? -40.185 -11.010 -3.395 1.00 88.56 494 ASP A O 1
ATOM 3738 N N . ALA A 1 495 ? -37.937 -11.010 -3.339 1.00 90.75 495 ALA A N 1
ATOM 3739 C CA . ALA A 1 495 ? -37.799 -10.893 -1.890 1.00 90.75 495 ALA A CA 1
ATOM 3740 C C . ALA A 1 495 ? -37.366 -9.496 -1.419 1.00 90.75 495 ALA A C 1
ATOM 3742 O O . ALA A 1 495 ? -37.786 -9.077 -0.341 1.00 90.75 495 ALA A O 1
ATOM 3743 N N . CYS A 1 496 ? -36.532 -8.797 -2.200 1.00 93.88 496 CYS A N 1
ATOM 3744 C CA . CYS A 1 496 ? -35.879 -7.550 -1.804 1.00 93.88 496 CYS A CA 1
ATOM 3745 C C . CYS A 1 496 ? -36.219 -6.408 -2.776 1.00 93.88 496 CYS A C 1
ATOM 3747 O O . CYS A 1 496 ? -35.762 -6.374 -3.922 1.00 93.88 496 CYS A O 1
ATOM 3749 N N . CYS A 1 497 ? -36.985 -5.427 -2.307 1.00 91.25 497 CYS A N 1
ATOM 3750 C CA . CYS A 1 497 ? -37.613 -4.396 -3.132 1.00 91.25 497 CYS A CA 1
ATOM 3751 C C . CYS A 1 497 ? -36.615 -3.451 -3.806 1.00 91.25 497 CYS A C 1
ATOM 3753 O O . CYS A 1 497 ? -36.831 -3.052 -4.951 1.00 91.25 497 CYS A O 1
ATOM 3755 N N . THR A 1 498 ? -35.485 -3.157 -3.153 1.00 86.75 498 THR A N 1
ATOM 3756 C CA . THR A 1 498 ? -34.374 -2.386 -3.744 1.00 86.75 498 THR A CA 1
ATOM 3757 C C . THR A 1 498 ? -33.840 -3.028 -5.029 1.00 86.75 498 THR A C 1
ATOM 3759 O O . THR A 1 498 ? -33.375 -2.323 -5.921 1.00 86.75 498 THR A O 1
ATOM 3762 N N . CYS A 1 499 ? -33.943 -4.354 -5.157 1.00 86.19 499 CYS A N 1
ATOM 3763 C CA . CYS A 1 499 ? -33.463 -5.102 -6.316 1.00 86.19 499 CYS A CA 1
ATOM 3764 C C . CYS A 1 499 ? -34.504 -5.246 -7.436 1.00 86.19 499 CYS A C 1
ATOM 3766 O O . CYS A 1 499 ? -34.142 -5.562 -8.566 1.00 86.19 499 CYS A O 1
ATOM 3768 N N . ALA A 1 500 ? -35.782 -4.980 -7.156 1.00 82.06 500 ALA A N 1
ATOM 3769 C CA . ALA A 1 500 ? -36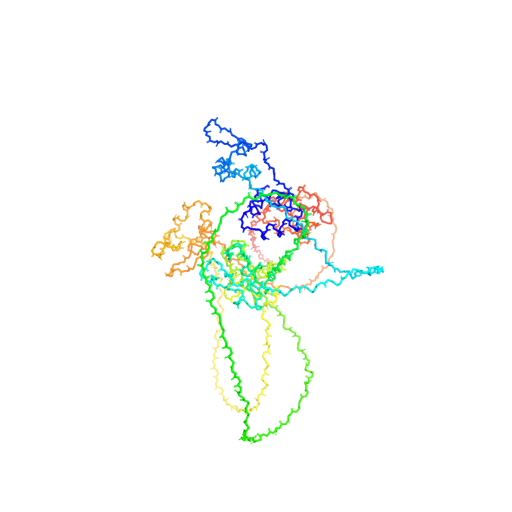.858 -5.040 -8.145 1.00 82.06 500 ALA A CA 1
ATOM 3770 C C . ALA A 1 500 ? -36.985 -3.763 -9.006 1.00 82.06 500 ALA A C 1
ATOM 3772 O O . ALA A 1 500 ? -37.783 -3.728 -9.941 1.00 82.06 500 ALA A O 1
ATOM 3773 N N . GLY A 1 501 ? -36.213 -2.710 -8.707 1.00 73.06 501 GLY A N 1
ATOM 3774 C CA . GLY A 1 501 ? -36.180 -1.470 -9.494 1.00 73.06 501 GLY A CA 1
ATOM 3775 C C . GLY A 1 501 ? -37.390 -0.544 -9.315 1.00 73.06 501 GLY A C 1
ATOM 3776 O O . GLY A 1 501 ? -37.554 0.392 -10.096 1.00 73.06 501 GLY A O 1
ATOM 3777 N N . TYR A 1 502 ? -38.235 -0.774 -8.305 1.00 66.88 502 TYR A N 1
ATOM 3778 C CA . TYR A 1 502 ? -39.334 0.133 -7.969 1.00 66.88 502 TYR A CA 1
ATOM 3779 C C . TYR A 1 502 ? -38.809 1.405 -7.288 1.00 66.88 502 TYR A C 1
ATOM 3781 O O . TYR A 1 502 ? -38.076 1.331 -6.301 1.00 66.88 502 TYR A O 1
ATOM 3789 N N . GLU A 1 503 ? -39.223 2.581 -7.769 1.00 47.97 503 GLU A N 1
ATOM 3790 C CA . GLU A 1 503 ? -38.980 3.839 -7.058 1.00 47.97 503 GLU A CA 1
ATOM 3791 C C . GLU A 1 503 ? -39.751 3.843 -5.730 1.00 47.97 503 GLU A C 1
ATOM 3793 O O . GLU A 1 503 ? -40.981 3.757 -5.704 1.00 47.97 503 GLU A O 1
ATOM 3798 N N . VAL A 1 504 ? -39.031 3.960 -4.611 1.00 43.66 504 VAL A N 1
ATOM 3799 C CA . VAL A 1 504 ? -39.634 4.023 -3.273 1.00 43.66 504 VAL A CA 1
ATOM 3800 C C . VAL A 1 504 ? -40.300 5.389 -3.090 1.00 43.66 504 VAL A C 1
ATOM 3802 O O . VAL A 1 504 ? -39.649 6.377 -2.747 1.00 43.66 504 VAL A O 1
ATOM 3805 N N . ALA A 1 505 ? -41.608 5.449 -3.341 1.00 37.34 505 ALA A N 1
ATOM 3806 C CA . ALA A 1 505 ? -42.391 6.676 -3.259 1.00 37.34 505 ALA A CA 1
ATOM 3807 C C . ALA A 1 505 ? -42.378 7.259 -1.832 1.00 37.34 505 ALA A C 1
ATOM 3809 O O . ALA A 1 505 ? -42.925 6.686 -0.888 1.00 37.34 505 ALA A O 1
ATOM 3810 N N . SER A 1 506 ? -41.770 8.435 -1.669 1.00 39.50 506 SER A N 1
ATOM 3811 C CA . SER A 1 506 ? -41.669 9.127 -0.384 1.00 39.50 506 SER A CA 1
ATOM 3812 C C . SER A 1 506 ? -43.000 9.787 0.002 1.00 39.50 506 SER A C 1
ATOM 3814 O O . SER A 1 506 ? -43.296 10.928 -0.353 1.00 39.50 506 SER A O 1
ATOM 3816 N N . VAL A 1 507 ? -43.826 9.048 0.749 1.00 33.19 507 VAL A N 1
ATOM 3817 C CA . VAL A 1 507 ? -45.151 9.501 1.203 1.00 33.19 507 VAL A CA 1
ATOM 3818 C C . VAL A 1 507 ? -45.035 10.728 2.114 1.00 33.19 507 VAL A C 1
ATOM 3820 O O . VAL A 1 507 ? -44.597 10.642 3.262 1.00 33.19 507 VAL A O 1
ATOM 3823 N N . ALA A 1 508 ? -45.484 11.882 1.618 1.00 35.34 508 ALA A N 1
ATOM 3824 C CA . ALA A 1 508 ? -45.619 13.092 2.421 1.00 35.34 508 ALA A CA 1
ATOM 3825 C C . ALA A 1 508 ? -46.815 12.977 3.397 1.00 35.34 508 ALA A C 1
ATOM 3827 O O . ALA A 1 508 ? -47.897 12.536 2.992 1.00 35.34 508 ALA A O 1
ATOM 3828 N N . PRO A 1 509 ? -46.676 13.398 4.671 1.00 33.50 509 PRO A N 1
ATOM 3829 C CA . PRO A 1 509 ? -47.748 13.286 5.657 1.00 33.50 509 PRO A CA 1
ATOM 3830 C C . PRO A 1 509 ? -48.907 14.238 5.327 1.00 33.50 509 PRO A C 1
ATOM 3832 O O . PRO A 1 509 ? -48.787 15.458 5.439 1.00 33.50 509 PRO A O 1
ATOM 3835 N N . SER A 1 510 ? -50.051 13.672 4.939 1.00 30.70 510 SER A N 1
ATOM 3836 C CA . SER A 1 510 ? -51.259 14.437 4.611 1.00 30.70 510 SER A CA 1
ATOM 3837 C C . SER A 1 510 ? -51.970 14.949 5.868 1.00 30.70 510 SER A C 1
ATOM 3839 O O . SER A 1 510 ? -52.285 14.187 6.782 1.00 30.70 510 SER A O 1
ATOM 3841 N N . THR A 1 511 ? -52.272 16.247 5.904 1.00 37.53 511 THR A N 1
ATOM 3842 C CA . THR A 1 511 ? -52.993 16.903 7.003 1.00 37.53 511 THR A CA 1
ATOM 3843 C C . THR A 1 511 ? -54.502 16.652 6.927 1.00 37.53 511 THR A C 1
ATOM 3845 O O . THR A 1 511 ? -55.220 17.282 6.152 1.00 37.53 511 THR A O 1
ATOM 3848 N N . VAL A 1 512 ? -55.017 15.763 7.781 1.00 32.12 512 VAL A N 1
ATOM 3849 C CA . VAL A 1 512 ? -56.467 15.563 7.945 1.00 32.12 512 VAL A CA 1
ATOM 3850 C C . VAL A 1 512 ? -57.058 16.693 8.793 1.00 32.12 512 VAL A C 1
ATOM 3852 O O . VAL A 1 512 ? -56.771 16.805 9.984 1.00 32.12 512 VAL A O 1
ATOM 3855 N N . ALA A 1 513 ? -57.905 17.527 8.188 1.00 33.97 513 ALA A N 1
ATOM 3856 C CA . ALA A 1 513 ? -58.618 18.598 8.881 1.00 33.97 513 ALA A CA 1
ATOM 3857 C C . ALA A 1 513 ? -59.923 18.085 9.521 1.00 33.97 513 ALA A C 1
ATOM 3859 O O . ALA A 1 513 ? -60.855 17.683 8.824 1.00 33.97 513 ALA A O 1
ATOM 3860 N N . THR A 1 514 ? -60.018 18.131 10.851 1.00 32.06 514 THR A N 1
ATOM 3861 C CA . THR A 1 514 ? -61.209 17.717 11.610 1.00 32.06 514 THR A CA 1
ATOM 3862 C C . THR A 1 514 ? -62.237 18.849 11.734 1.00 32.06 514 THR A C 1
ATOM 3864 O O . THR A 1 514 ? -62.257 19.604 12.704 1.00 32.06 514 THR A O 1
ATOM 3867 N N . GLY A 1 515 ? -63.131 18.962 10.749 1.00 37.75 515 GLY A N 1
ATOM 3868 C CA . GLY A 1 515 ? -64.311 19.832 10.836 1.00 37.75 515 GLY A CA 1
ATOM 3869 C C . GLY A 1 515 ? -65.450 19.179 11.628 1.00 37.75 515 GLY A C 1
ATOM 3870 O O . GLY A 1 515 ? -65.927 18.114 11.244 1.00 37.75 515 GLY A O 1
ATOM 3871 N N . VAL A 1 516 ? -65.911 19.818 12.708 1.00 41.91 516 VAL A N 1
ATOM 3872 C CA . VAL A 1 516 ? -67.034 19.341 13.541 1.00 41.91 516 VAL A CA 1
ATOM 3873 C C . VAL A 1 516 ? -68.303 20.160 13.266 1.00 41.91 516 VAL A C 1
ATOM 3875 O O . VAL A 1 516 ? -68.279 21.374 13.471 1.00 41.91 516 VAL A O 1
ATOM 3878 N N . PRO A 1 517 ? -69.428 19.530 12.880 1.00 47.16 517 PRO A N 1
ATOM 3879 C CA . PRO A 1 517 ? -70.755 20.128 12.978 1.00 47.16 517 PRO A CA 1
ATOM 3880 C C . PRO A 1 517 ? -71.420 19.775 14.321 1.00 47.16 517 PRO A C 1
ATOM 3882 O O . PRO A 1 517 ? -71.474 18.610 14.717 1.00 47.16 517 PRO A O 1
ATOM 3885 N N . SER A 1 518 ? -71.962 20.774 15.019 1.00 34.91 518 SER A N 1
ATOM 3886 C CA . SER A 1 518 ? -72.775 20.563 16.228 1.00 34.91 518 SER A CA 1
ATOM 3887 C C . SER A 1 518 ? -74.156 19.973 15.891 1.00 34.91 518 SER A C 1
ATOM 3889 O O . SER A 1 518 ? -74.711 20.309 14.842 1.00 34.91 518 SER A O 1
ATOM 3891 N N . PRO A 1 519 ? -74.762 19.156 16.773 1.00 53.62 519 PRO A N 1
ATOM 3892 C CA . PRO A 1 519 ? -76.121 18.658 16.574 1.00 53.62 519 PRO A CA 1
ATOM 3893 C C . PRO A 1 519 ? -77.166 19.766 16.774 1.00 53.62 519 PRO A C 1
ATOM 3895 O O . PRO A 1 519 ? -77.057 20.584 17.689 1.00 53.62 519 PRO A O 1
ATOM 3898 N N . VAL A 1 520 ? -78.216 19.748 15.951 1.00 48.84 520 VAL A N 1
ATOM 3899 C CA . VAL A 1 520 ? -79.449 20.520 16.172 1.00 48.84 520 VAL A CA 1
ATOM 3900 C C . VAL A 1 520 ? -80.449 19.641 16.921 1.00 48.84 520 VAL A C 1
ATOM 3902 O O . VAL A 1 520 ? -80.627 18.475 16.575 1.00 48.84 520 VAL A O 1
ATOM 3905 N N . LEU A 1 521 ? -81.102 20.209 17.936 1.00 44.25 521 LEU A N 1
ATOM 3906 C CA . LEU A 1 521 ? -82.196 19.578 18.672 1.00 44.25 521 LEU A CA 1
ATOM 3907 C C . LEU A 1 521 ? -83.555 19.978 18.085 1.00 44.25 521 LEU A C 1
ATOM 3909 O O . LEU A 1 521 ? -83.923 21.152 18.153 1.00 44.25 521 LEU A O 1
ATOM 3913 N N . THR A 1 522 ? -84.304 18.978 17.621 1.00 48.88 522 THR A N 1
ATOM 3914 C CA . THR A 1 522 ? -85.771 18.868 17.727 1.00 48.88 522 THR A CA 1
ATOM 3915 C C . THR A 1 522 ? -86.115 17.399 17.915 1.00 48.88 522 THR A C 1
ATOM 3917 O O . THR A 1 522 ? -85.710 16.627 17.017 1.00 48.88 522 THR A O 1
#